Protein 1XNF (pdb70)

CATH classification: 1.25.40.10

Organism: Escherichia coli (strain K12) (NCBI:txid83333)

Nearest PDB structures (foldseek):
  7bev-assembly1_A  TM=8.868E-01  e=5.671E-03  Homo sapiens
  3fp3-assembly1_A  TM=5.348E-01  e=1.388E-04  Saccharomyces cerevisiae
  4gyw-assembly1_C  TM=6.100E-01  e=3.684E-03  Homo sapiens
  6vbv-assembly1_4  TM=5.794E-01  e=7.036E-03  Bos taurus
  2gw1-assembly1_B  TM=4.065E-01  e=2.844E-03  Saccharomyces cerevisiae

Secondary structure (DSSP, 8-state):
-GGGSPPPP---HHHHHHHH--TTTTSS---HHHHHHHHHHHHHHHHHTT-HHHHHHHHHHHHHH----HHHHHHHHHHHHTT-HHHHHHHHHHHHHH-TT-THHHHHHHHHHHHTT-HHHHHHHHHHHHHH-TT-HHHHHHHHHHHHHH-HHHHHHHHHHHHHHS---STHHHHHHHHTTSS-TTT--HHHHH--SHHHHHHHHHHHHHHHHHHHHHTT-HHHHHHHHHHHHTT--TT-HHHHHHHHHHHHHHH-/-GGGGS--PPPP---HHHHHHHH--HHHHSS---HHHHHHHHHHHHHHHHHTT-HHHHHHHHHHHHHH----HHHHHHHHHHHHTT-HHHHHHHHHHHHHH-TT-THHHHHHHHHHHHTT-HHHHHHHHHHHHHH-TT-HHHHHHHHHHHTTT-HHHHHHHHHHHHHHS---STTHHHHHHHHTSS-TTT--HHHHH--SHHHHHHHHHHHHHHHHHHHHHTT-HHHHHHHHHHHHTT--TTSHHHHHHHHHHHHHHH-

Structure (mmCIF, N/CA/C/O backbone):
data_1XNF
#
_entry.id   1XNF
#
_cell.length_a   64.351
_cell.length_b   81.654
_cell.length_c   136.660
_cell.angle_alpha   90.00
_cell.angle_beta   90.00
_cell.angle_gamma   90.00
#
_symmetry.space_group_name_H-M   'P 21 21 21'
#
loop_
_entity.id
_entity.type
_entity.pdbx_description
1 polymer 'Lipoprotein nlpI'
2 non-polymer 2-AMINO-2-HYDROXYMETHYL-PROPANE-1,3-DIOL
3 water water
#
loop_
_atom_site.group_PDB
_atom_site.id
_atom_site.type_symbol
_atom_site.label_atom_id
_atom_site.label_alt_id
_atom_site.label_comp_id
_atom_site.label_asym_id
_atom_site.label_entity_id
_atom_site.label_seq_id
_atom_site.pdbx_PDB_ins_code
_atom_site.Cartn_x
_atom_site.Cartn_y
_atom_site.Cartn_z
_atom_site.occupancy
_atom_site.B_iso_or_equiv
_atom_site.auth_seq_id
_atom_site.auth_comp_id
_atom_site.auth_asym_id
_atom_site.auth_atom_id
_atom_site.pdbx_PDB_model_num
ATOM 1 N N . LYS A 1 7 ? -2.606 59.423 -7.632 1.00 39.69 26 LYS A N 1
ATOM 2 C CA . LYS A 1 7 ? -3.766 58.837 -6.903 1.00 40.06 26 LYS A CA 1
ATOM 3 C C . LYS A 1 7 ? -3.522 57.303 -6.693 1.00 40.55 26 LYS A C 1
ATOM 4 O O . LYS A 1 7 ? -3.847 56.705 -5.654 1.00 39.53 26 LYS A O 1
ATOM 6 N N . SER A 1 8 ? -2.909 56.675 -7.683 1.00 39.14 27 SER A N 1
ATOM 7 C CA . SER A 1 8 ? -2.742 55.225 -7.671 1.00 40.47 27 SER A CA 1
ATOM 8 C C . SER A 1 8 ? -1.662 54.781 -6.598 1.00 39.95 27 SER A C 1
ATOM 9 O O . SER A 1 8 ? -1.601 53.630 -6.214 1.00 40.96 27 SER A O 1
ATOM 12 N N . GLU A 1 9 ? -0.860 55.742 -6.129 1.00 37.08 28 GLU A N 1
ATOM 13 C CA . GLU A 1 9 ? 0.351 55.467 -5.331 1.00 36.59 28 GLU A CA 1
ATOM 14 C C . GLU A 1 9 ? 0.007 55.100 -3.857 1.00 33.81 28 GLU A C 1
ATOM 15 O O . GLU A 1 9 ? 0.853 54.560 -3.115 1.00 34.81 28 GLU A O 1
ATOM 17 N N . VAL A 1 10 ? -1.263 55.335 -3.464 1.00 29.11 29 VAL A N 1
ATOM 18 C CA . VAL A 1 10 ? -1.753 55.040 -2.109 1.00 24.96 29 VAL A CA 1
ATOM 19 C C . VAL A 1 10 ? -2.280 53.633 -1.995 1.00 20.87 29 VAL A C 1
ATOM 20 O O . VAL A 1 10 ? -2.862 53.199 -0.984 1.00 21.07 29 VAL A O 1
ATOM 24 N N . LEU A 1 11 ? -2.105 52.905 -3.076 1.00 16.92 30 LEU A N 1
ATOM 25 C CA . LEU A 1 11 ? -2.494 51.518 -3.148 1.00 16.80 30 LEU A CA 1
ATOM 26 C C . LEU A 1 11 ? -1.315 50.740 -3.618 1.00 14.68 30 LEU A C 1
ATOM 27 O O . LEU A 1 11 ? -0.563 51.200 -4.504 1.00 16.19 30 LEU A O 1
ATOM 32 N N . ALA A 1 12 ? -1.198 49.528 -3.125 1.00 15.47 31 ALA A N 1
ATOM 33 C CA . ALA A 1 12 ? -0.253 48.518 -3.627 1.00 16.13 31 ALA A CA 1
ATOM 34 C C . ALA A 1 12 ? -0.964 47.547 -4.554 1.00 16.39 31 ALA A C 1
ATOM 35 O O . ALA A 1 12 ? -2.161 47.399 -4.531 1.00 17.28 31 ALA A O 1
ATOM 37 N N . VAL A 1 13 ? -0.191 46.794 -5.313 1.00 16.36 32 VAL A N 1
ATOM 38 C CA . VAL A 1 13 ? -0.747 45.616 -5.946 1.00 17.37 32 VAL A CA 1
ATOM 39 C C . VAL A 1 13 ? -0.837 44.599 -4.829 1.00 15.87 32 VAL A C 1
ATOM 40 O O . VAL A 1 13 ? 0.175 44.314 -4.218 1.00 15.94 32 VAL A O 1
ATOM 44 N N . PRO A 1 14 ? -2.030 44.071 -4.569 1.00 14.89 33 PRO A N 1
ATOM 45 C CA . PRO A 1 14 ? -2.233 43.083 -3.531 1.00 15.34 33 PRO A CA 1
ATOM 46 C C . PRO A 1 14 ? -1.213 41.950 -3.724 1.00 16.84 33 PRO A C 1
ATOM 47 O O . PRO A 1 14 ? -0.989 41.447 -4.824 1.00 16.16 33 PRO A O 1
ATOM 51 N N . LEU A 1 15 ? -0.562 41.576 -2.643 1.00 16.75 34 LEU A N 1
ATOM 52 C CA . LEU A 1 15 ? 0.438 40.514 -2.667 1.00 16.68 34 LEU A CA 1
ATOM 53 C C . LEU A 1 15 ? -0.116 39.173 -3.074 1.00 17.36 34 LEU A C 1
ATOM 54 O O . LEU A 1 15 ? -1.250 38.817 -2.741 1.00 15.78 34 LEU A O 1
ATOM 59 N N . GLN A 1 16 ? 0.726 38.447 -3.824 1.00 18.86 35 GLN A N 1
ATOM 60 C CA . GLN A 1 16 ? 0.400 37.173 -4.458 1.00 17.59 35 GLN A CA 1
ATOM 61 C C . GLN A 1 16 ? 1.454 36.164 -3.968 1.00 18.56 35 GLN A C 1
ATOM 62 O O . GLN A 1 16 ? 2.576 36.545 -3.710 1.00 15.70 35 GLN A O 1
ATOM 68 N N . PRO A 1 17 ? 1.124 34.880 -3.930 1.00 19.09 36 PRO A N 1
ATOM 69 C CA . PRO A 1 17 ? 2.097 33.827 -3.625 1.00 19.29 36 PRO A CA 1
ATOM 70 C C . PRO A 1 17 ? 3.252 33.880 -4.634 1.00 19.87 36 PRO A C 1
ATOM 71 O O . PRO A 1 17 ? 3.071 34.160 -5.836 1.00 20.60 36 PRO A O 1
ATOM 75 N N . THR A 1 18 ? 4.451 33.718 -4.156 1.00 20.58 37 THR A N 1
ATOM 76 C CA . THR A 1 18 ? 5.577 33.673 -5.085 1.00 21.78 37 THR A CA 1
ATOM 77 C C . THR A 1 18 ? 5.772 32.256 -5.558 1.00 21.88 37 THR A C 1
ATOM 78 O O . THR A 1 18 ? 5.348 31.292 -4.891 1.00 19.54 37 THR A O 1
ATOM 82 N N . LEU A 1 19 ? 6.522 32.119 -6.641 1.00 22.22 38 LEU A N 1
ATOM 83 C CA . LEU A 1 19 ? 6.768 30.818 -7.222 1.00 23.59 38 LEU A CA 1
ATOM 84 C C . LEU A 1 19 ? 7.514 29.976 -6.194 1.00 23.19 38 LEU A C 1
ATOM 85 O O . LEU A 1 19 ? 7.162 28.821 -6.013 1.00 22.37 38 LEU A O 1
ATOM 90 N N . GLN A 1 20 ? 8.472 30.570 -5.479 1.00 23.25 39 GLN A N 1
ATOM 91 C CA . GLN A 1 20 ? 9.257 29.814 -4.505 1.00 24.07 39 GLN A CA 1
ATOM 92 C C . GLN A 1 20 ? 8.384 29.245 -3.393 1.00 23.76 39 GLN A C 1
ATOM 93 O O . GLN A 1 20 ? 8.575 28.075 -2.948 1.00 23.42 39 GLN A O 1
ATOM 95 N N . GLN A 1 21 ? 7.416 30.027 -2.950 1.00 21.76 40 GLN A N 1
ATOM 96 C CA . GLN A 1 21 ? 6.482 29.568 -1.918 1.00 21.57 40 GLN A CA 1
ATOM 97 C C . GLN A 1 21 ? 5.636 28.348 -2.381 1.00 21.40 40 GLN A C 1
ATOM 98 O O . GLN A 1 21 ? 5.496 27.350 -1.648 1.00 20.46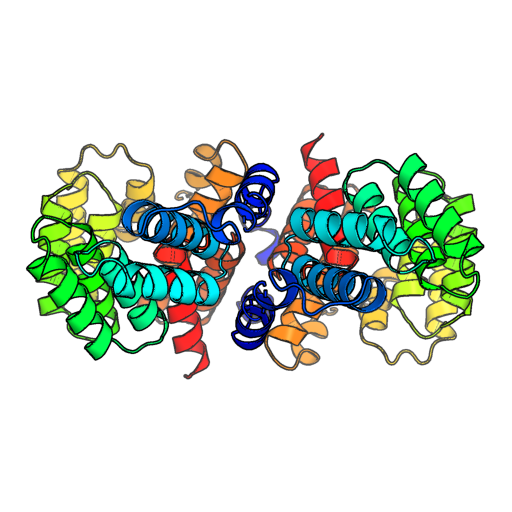 40 GLN A O 1
ATOM 104 N N . GLU A 1 22 ? 5.151 28.421 -3.625 1.00 19.98 41 GLU A N 1
ATOM 105 C CA . GLU A 1 22 ? 4.429 27.311 -4.217 1.00 20.52 41 GLU A CA 1
ATOM 106 C C . GLU A 1 22 ? 5.352 26.089 -4.462 1.00 20.55 41 GLU A C 1
ATOM 107 O O . GLU A 1 22 ? 4.936 24.952 -4.227 1.00 17.87 41 GLU A O 1
ATOM 113 N N . VAL A 1 23 ? 6.597 26.317 -4.896 1.00 19.95 42 VAL A N 1
ATOM 114 C CA . VAL A 1 23 ? 7.512 25.196 -5.111 1.00 21.31 42 VAL A CA 1
ATOM 115 C C . VAL A 1 23 ? 7.752 24.509 -3.745 1.00 20.42 42 VAL A C 1
ATOM 116 O O . VAL A 1 23 ? 7.735 23.286 -3.636 1.00 21.31 42 VAL A O 1
ATOM 120 N N . ILE A 1 24 ? 7.961 25.294 -2.696 1.00 20.78 43 ILE A N 1
ATOM 121 C CA . ILE A 1 24 ? 8.228 24.720 -1.360 1.00 21.08 43 ILE A CA 1
ATOM 122 C C . ILE A 1 24 ? 7.007 23.893 -0.924 1.00 20.75 43 ILE A C 1
ATOM 123 O O . ILE A 1 24 ? 7.126 22.779 -0.469 1.00 20.37 43 ILE A O 1
ATOM 128 N N . LEU A 1 25 ? 5.817 24.431 -1.063 1.00 20.35 44 LEU A N 1
ATOM 129 C CA . LEU A 1 25 ? 4.628 23.656 -0.687 1.00 20.67 44 LEU A CA 1
ATOM 130 C C . LEU A 1 25 ? 4.555 22.326 -1.435 1.00 21.41 44 LEU A C 1
ATOM 131 O O . LEU A 1 25 ? 4.219 21.303 -0.867 1.00 21.53 44 LEU A O 1
ATOM 136 N N . ALA A 1 26 ? 4.823 22.361 -2.731 1.00 21.16 45 ALA A N 1
ATOM 137 C CA . ALA A 1 26 ? 4.719 21.131 -3.515 1.00 22.25 45 ALA A CA 1
ATOM 138 C C . ALA A 1 26 ? 5.727 20.114 -3.000 1.00 21.72 45 ALA A C 1
ATOM 139 O O . ALA A 1 26 ? 5.416 18.936 -2.879 1.00 22.25 45 ALA A O 1
ATOM 141 N N . ARG A 1 27 ? 6.934 20.567 -2.709 1.00 21.94 46 ARG A N 1
ATOM 142 C CA . ARG A 1 27 ? 7.917 19.653 -2.205 1.00 23.32 46 ARG A CA 1
ATOM 143 C C . ARG A 1 27 ? 7.486 19.120 -0.805 1.00 23.76 46 ARG A C 1
ATOM 144 O O . ARG A 1 27 ? 7.582 17.907 -0.518 1.00 23.34 46 ARG A O 1
ATOM 160 N N . GLU A 1 29 ? 4.600 18.582 0.375 1.00 22.24 48 GLU A N 1
ATOM 161 C CA . GLU A 1 29 ? 3.561 17.588 0.266 1.00 22.66 48 GLU A CA 1
ATOM 162 C C . GLU A 1 29 ? 4.185 16.176 0.079 1.00 22.50 48 GLU A C 1
ATOM 163 O O . GLU A 1 29 ? 3.743 15.185 0.695 1.00 22.61 48 GLU A O 1
ATOM 169 N N . GLN A 1 30 ? 5.183 16.105 -0.786 1.00 22.26 49 GLN A N 1
ATOM 170 C CA . GLN A 1 30 ? 5.776 14.830 -1.177 1.00 22.03 49 GLN A CA 1
ATOM 171 C C . GLN A 1 30 ? 6.625 14.249 -0.031 1.00 22.50 49 GLN A C 1
ATOM 172 O O . GLN A 1 30 ? 6.644 13.031 0.175 1.00 21.51 49 GLN A O 1
ATOM 174 N N . ILE A 1 31 ? 7.281 15.118 0.745 1.00 22.58 50 ILE A N 1
ATOM 175 C CA . ILE A 1 31 ? 8.091 14.691 1.867 1.00 22.49 50 ILE A CA 1
ATOM 176 C C . ILE A 1 31 ? 7.133 14.152 2.940 1.00 22.32 50 ILE A C 1
ATOM 177 O O . ILE A 1 31 ? 7.387 13.109 3.560 1.00 21.62 50 ILE A O 1
ATOM 182 N N . LEU A 1 32 ? 6.040 14.869 3.186 1.00 20.82 51 LEU A N 1
ATOM 183 C CA . LEU A 1 32 ? 5.138 14.446 4.229 1.00 20.73 51 LEU A CA 1
ATOM 184 C C . LEU A 1 32 ? 4.486 13.129 3.815 1.00 21.76 51 LEU A C 1
ATOM 185 O O . LEU A 1 32 ? 4.180 12.305 4.679 1.00 21.44 51 LEU A O 1
ATOM 190 N N . ALA A 1 33 ? 4.332 12.894 2.513 1.00 21.98 52 ALA A N 1
ATOM 191 C CA . ALA A 1 33 ? 3.716 11.635 2.035 1.00 23.82 52 ALA A CA 1
ATOM 192 C C . ALA A 1 33 ? 4.620 10.408 2.231 1.00 25.28 52 ALA A C 1
ATOM 193 O O . ALA A 1 33 ? 4.171 9.281 2.055 1.00 26.44 52 ALA A O 1
ATOM 195 N N . SER A 1 34 ? 5.890 10.648 2.561 1.00 24.73 53 SER A N 1
ATOM 196 C CA . SER A 1 34 ? 6.879 9.612 2.645 1.00 25.49 53 SER A CA 1
ATOM 197 C C . SER A 1 34 ? 6.982 9.042 4.073 1.00 24.37 53 SER A C 1
ATOM 198 O O . SER A 1 34 ? 6.572 9.644 5.049 1.00 23.97 53 SER A O 1
ATOM 201 N N . ARG A 1 35 ? 7.641 7.914 4.185 1.00 24.92 54 ARG A N 1
ATOM 202 C CA . ARG A 1 35 ? 7.907 7.293 5.472 1.00 25.51 54 ARG A CA 1
ATOM 203 C C . ARG A 1 35 ? 9.334 7.639 5.893 1.00 27.32 54 ARG A C 1
ATOM 204 O O . ARG A 1 35 ? 9.899 7.016 6.773 1.00 25.68 54 ARG A O 1
ATOM 212 N N . ALA A 1 36 ? 9.916 8.635 5.217 1.00 29.61 55 ALA A N 1
ATOM 213 C CA . ALA A 1 36 ? 11.303 9.014 5.462 1.00 30.17 55 ALA A CA 1
ATOM 214 C C . ALA A 1 36 ? 11.471 9.822 6.768 1.00 29.63 55 ALA A C 1
ATOM 215 O O . ALA A 1 36 ? 12.612 10.054 7.182 1.00 31.43 55 ALA A O 1
ATOM 217 N N . LEU A 1 37 ? 10.376 10.224 7.425 1.00 27.84 56 LEU A N 1
ATOM 218 C CA . LEU A 1 37 ? 10.465 11.160 8.558 1.00 26.04 56 LEU A CA 1
ATOM 219 C C . LEU A 1 37 ? 10.305 10.520 9.945 1.00 24.64 56 LEU A C 1
ATOM 220 O O . LEU A 1 37 ? 9.304 9.867 10.215 1.00 22.40 56 LEU A O 1
ATOM 225 N N . THR A 1 38 ? 11.242 10.804 10.840 1.00 23.99 57 THR A N 1
ATOM 226 C CA . THR A 1 38 ? 11.033 10.480 12.266 1.00 24.15 57 THR A CA 1
ATOM 227 C C . THR A 1 38 ? 9.867 11.323 12.780 1.00 25.20 57 THR A C 1
ATOM 228 O O . THR A 1 38 ? 9.420 12.264 12.113 1.00 23.05 57 THR A O 1
ATOM 232 N N . ASP A 1 39 ? 9.363 10.996 13.962 1.00 26.06 58 ASP A N 1
ATOM 233 C CA . ASP A 1 39 ? 8.321 11.846 14.531 1.00 28.23 58 ASP A CA 1
ATOM 234 C C . ASP A 1 39 ? 8.837 13.293 14.716 1.00 28.42 58 ASP A C 1
ATOM 235 O O . ASP A 1 39 ? 8.136 14.255 14.321 1.00 26.96 58 ASP A O 1
ATOM 240 N N . ASP A 1 40 ? 10.046 13.483 15.253 1.00 27.42 59 ASP A N 1
ATOM 241 C CA . ASP A 1 40 ? 10.487 14.875 15.437 1.00 29.08 59 ASP A CA 1
ATOM 242 C C . ASP A 1 40 ? 10.657 15.656 14.127 1.00 27.77 59 ASP A C 1
ATOM 243 O O . ASP A 1 40 ? 10.412 16.848 14.103 1.00 27.01 59 ASP A O 1
ATOM 248 N N . GLU A 1 41 ? 11.103 14.999 13.069 1.00 26.68 60 GLU A N 1
ATOM 249 C CA . GLU A 1 41 ? 11.225 15.669 11.778 1.00 25.58 60 GLU A CA 1
ATOM 250 C C . GLU A 1 41 ? 9.847 15.981 11.222 1.00 24.05 60 GLU A C 1
ATOM 251 O O . GLU A 1 41 ? 9.645 17.030 10.576 1.00 24.02 60 GLU A O 1
ATOM 257 N N . ARG A 1 42 ? 8.911 15.073 11.418 1.00 22.14 61 ARG A N 1
ATOM 258 C CA . ARG A 1 42 ? 7.558 15.252 10.868 1.00 22.10 61 ARG A CA 1
ATOM 259 C C . ARG A 1 42 ? 6.840 16.450 11.523 1.00 22.11 61 ARG A C 1
ATOM 260 O O . ARG A 1 42 ? 6.242 17.308 10.812 1.00 21.16 61 ARG A O 1
ATOM 268 N N . ALA A 1 43 ? 6.914 16.483 12.863 1.00 20.72 62 ALA A N 1
ATOM 269 C CA . ALA A 1 43 ? 6.463 17.606 13.698 1.00 21.65 62 ALA A CA 1
ATOM 270 C C . ALA A 1 43 ? 7.036 18.923 13.239 1.00 21.92 62 ALA A C 1
ATOM 271 O O . ALA A 1 43 ? 6.286 19.881 13.055 1.00 22.02 62 ALA A O 1
ATOM 273 N N . GLN A 1 44 ? 8.332 18.960 12.984 1.00 21.35 63 GLN A N 1
ATOM 274 C CA . GLN A 1 44 ? 8.947 20.199 12.568 1.00 21.98 63 GLN A CA 1
ATOM 275 C C . GLN A 1 44 ? 8.491 20.589 11.180 1.00 21.59 63 GLN A C 1
ATOM 276 O O . GLN A 1 44 ? 8.243 21.742 10.918 1.00 20.06 63 GLN A O 1
ATOM 282 N N . LEU A 1 45 ? 8.390 19.617 10.288 1.00 21.50 64 LEU A N 1
ATOM 283 C CA . LEU A 1 45 ? 8.034 19.945 8.916 1.00 21.58 64 LEU A CA 1
ATOM 284 C C . LEU A 1 45 ? 6.557 20.427 8.858 1.00 20.13 64 LEU A C 1
ATOM 285 O O . LEU A 1 45 ? 6.193 21.348 8.142 1.00 18.40 64 LEU A O 1
ATOM 290 N N . LEU A 1 46 ? 5.736 19.754 9.611 1.00 19.72 65 LEU A N 1
ATOM 291 C CA . LEU A 1 46 ? 4.347 20.125 9.763 1.00 21.29 65 LEU A CA 1
ATOM 292 C C . LEU A 1 46 ? 4.252 21.622 10.265 1.00 20.87 65 LEU A C 1
ATOM 293 O O . LEU A 1 46 ? 3.500 22.399 9.749 1.00 20.45 65 LEU A O 1
ATOM 298 N N . TYR A 1 47 ? 5.035 21.978 11.272 1.00 22.21 66 TYR A N 1
ATOM 299 C CA . TYR A 1 47 ? 5.084 23.350 11.800 1.00 20.87 66 TYR A CA 1
ATOM 300 C C . TYR A 1 47 ? 5.456 24.314 10.694 1.00 20.32 66 TYR A C 1
ATOM 301 O O . TYR A 1 47 ? 4.815 25.356 10.505 1.00 18.64 66 TYR A O 1
ATOM 310 N N . GLU A 1 48 ? 6.495 23.953 9.955 1.00 19.33 67 GLU A N 1
ATOM 311 C CA . GLU A 1 48 ? 6.987 24.825 8.908 1.00 19.07 67 GLU A CA 1
ATOM 312 C C . GLU A 1 48 ? 5.958 25.005 7.821 1.00 19.23 67 GLU A C 1
ATOM 313 O O . GLU A 1 48 ? 5.761 26.137 7.294 1.00 18.01 67 GLU A O 1
ATOM 319 N N . ARG A 1 49 ? 5.231 23.934 7.493 1.00 18.05 68 ARG A N 1
ATOM 320 C CA . ARG A 1 49 ? 4.239 24.072 6.449 1.00 18.91 68 ARG A CA 1
ATOM 321 C C . ARG A 1 49 ? 3.114 24.938 6.954 1.00 18.52 68 ARG A C 1
ATOM 322 O O . ARG A 1 49 ? 2.544 25.764 6.229 1.00 18.73 68 ARG A O 1
ATOM 330 N N . GLY A 1 50 ? 2.781 24.742 8.199 1.00 18.08 69 GLY A N 1
ATOM 331 C CA . GLY A 1 50 ? 1.771 25.532 8.811 1.00 17.55 69 GLY A CA 1
ATOM 332 C C . GLY A 1 50 ? 2.075 27.038 8.805 1.00 16.71 69 GLY A C 1
ATOM 333 O O . GLY A 1 50 ? 1.186 27.873 8.548 1.00 16.91 69 GLY A O 1
ATOM 334 N N . VAL A 1 51 ? 3.281 27.370 9.144 1.00 16.34 70 VAL A N 1
ATOM 335 C CA . VAL A 1 51 ? 3.723 28.746 9.059 1.00 18.28 70 VAL A CA 1
ATOM 336 C C . VAL A 1 51 ? 3.571 29.259 7.642 1.00 17.72 70 VAL A C 1
ATOM 337 O O . VAL A 1 51 ? 3.168 30.398 7.444 1.00 16.99 70 VAL A O 1
ATOM 341 N N . LEU A 1 52 ? 3.959 28.448 6.646 1.00 18.71 71 LEU A N 1
ATOM 342 C CA . LEU A 1 52 ? 3.854 28.911 5.240 1.00 17.31 71 LEU A CA 1
ATOM 343 C C . LEU A 1 52 ? 2.396 29.077 4.833 1.00 17.00 71 LEU A C 1
ATOM 344 O O . LEU A 1 52 ? 2.005 30.095 4.229 1.00 16.42 71 LEU A O 1
ATOM 349 N N . TYR A 1 53 ? 1.577 28.065 5.121 1.00 15.87 72 TYR A N 1
ATOM 350 C CA . TYR A 1 53 ? 0.150 28.167 4.900 1.00 17.04 72 TYR A CA 1
ATOM 351 C C . TYR A 1 53 ? -0.453 29.435 5.514 1.00 17.53 72 TYR A C 1
ATOM 352 O O . TYR A 1 53 ? -1.191 30.205 4.841 1.00 19.11 72 TYR A O 1
ATOM 361 N N . ASP A 1 54 ? -0.207 29.613 6.823 1.00 17.75 73 ASP A N 1
ATOM 362 C CA . ASP A 1 54 ? -0.563 30.851 7.472 1.00 18.28 73 ASP A CA 1
ATOM 363 C C . ASP A 1 54 ? -0.146 32.122 6.672 1.00 18.21 73 ASP A C 1
ATOM 364 O O . ASP A 1 54 ? -0.892 33.081 6.544 1.00 15.96 73 ASP A O 1
ATOM 369 N N . SER A 1 55 ? 1.091 32.162 6.200 1.00 18.06 74 SER A N 1
ATOM 370 C CA . SER A 1 55 ? 1.594 33.327 5.519 1.00 17.72 74 SER A CA 1
ATOM 371 C C . SER A 1 55 ? 0.904 33.540 4.212 1.00 17.97 74 SER A C 1
ATOM 372 O O . SER A 1 55 ? 0.961 34.631 3.637 1.00 16.39 74 SER A O 1
ATOM 375 N N . LEU A 1 56 ? 0.241 32.514 3.725 1.00 18.25 75 LEU A N 1
ATOM 376 C CA . LEU A 1 56 ? -0.540 32.596 2.486 1.00 18.37 75 LEU A CA 1
ATOM 377 C C . LEU A 1 56 ? -2.050 32.796 2.654 1.00 17.51 75 LEU A C 1
ATOM 378 O O . LEU A 1 56 ? -2.811 32.818 1.690 1.00 18.52 75 LEU A O 1
ATOM 383 N N . GLY A 1 57 ? -2.469 32.925 3.882 1.00 16.26 76 GLY A N 1
ATOM 384 C CA . GLY A 1 57 ? -3.835 33.156 4.217 1.00 16.92 76 GLY A CA 1
ATOM 385 C C . GLY A 1 57 ? -4.623 31.872 4.374 1.00 16.73 76 GLY A C 1
ATOM 386 O O . GLY A 1 57 ? -5.828 31.971 4.467 1.00 18.17 76 GLY A O 1
ATOM 387 N N . LEU A 1 58 ? -3.979 30.702 4.398 1.00 17.25 77 LEU A N 1
ATOM 388 C CA . LEU A 1 58 ? -4.661 29.402 4.468 1.00 17.34 77 LEU A CA 1
ATOM 389 C C . LEU A 1 58 ? -4.598 28.851 5.854 1.00 16.82 77 LEU A C 1
ATOM 390 O O . LEU A 1 58 ? -3.816 27.909 6.220 1.00 18.32 77 LEU A O 1
ATOM 395 N N . ARG A 1 59 ? -5.350 29.505 6.684 1.00 16.76 78 ARG A N 1
ATOM 396 C CA . ARG A 1 59 ? -5.209 29.357 8.144 1.00 17.63 78 ARG A CA 1
ATOM 397 C C . ARG A 1 59 ? -5.830 28.083 8.693 1.00 18.46 78 ARG A C 1
ATOM 398 O O . ARG A 1 59 ? -5.392 27.611 9.716 1.00 18.65 78 ARG A O 1
ATOM 406 N N . ALA A 1 60 ? -6.800 27.531 8.003 1.00 18.12 79 ALA A N 1
ATOM 407 C CA . ALA A 1 60 ? -7.341 26.234 8.381 1.00 19.27 79 ALA A CA 1
ATOM 408 C C . ALA A 1 60 ? -6.393 25.067 8.045 1.00 19.24 79 ALA A C 1
ATOM 409 O O . ALA A 1 60 ? -6.220 24.137 8.855 1.00 17.25 79 ALA A O 1
ATOM 411 N N . LEU A 1 61 ? -5.713 25.142 6.908 1.00 17.77 80 LEU A N 1
ATOM 412 C CA . LEU A 1 61 ? -4.721 24.150 6.567 1.00 19.39 80 LEU A CA 1
ATOM 413 C C . LEU A 1 61 ? -3.557 24.293 7.537 1.00 19.33 80 LEU A C 1
ATOM 414 O O . LEU A 1 61 ? -2.937 23.294 7.957 1.00 18.93 80 LEU A O 1
ATOM 419 N N . ALA A 1 62 ? -3.283 25.534 7.939 1.00 19.18 81 ALA A N 1
ATOM 420 C CA . ALA A 1 62 ? -2.184 25.780 8.865 1.00 19.79 81 ALA A CA 1
ATOM 421 C C . ALA A 1 62 ? -2.505 25.105 10.220 1.00 19.82 81 ALA A C 1
ATOM 422 O O . ALA A 1 62 ? -1.687 24.420 10.804 1.00 18.19 81 ALA A O 1
ATOM 424 N N . ARG A 1 63 ? -3.704 25.359 10.714 1.00 20.62 82 ARG A N 1
ATOM 425 C CA . ARG A 1 63 ? -4.087 24.902 12.024 1.00 22.04 82 ARG A CA 1
ATOM 426 C C . ARG A 1 63 ? -4.077 23.359 12.005 1.00 22.83 82 ARG A C 1
ATOM 427 O O . ARG A 1 63 ? -3.733 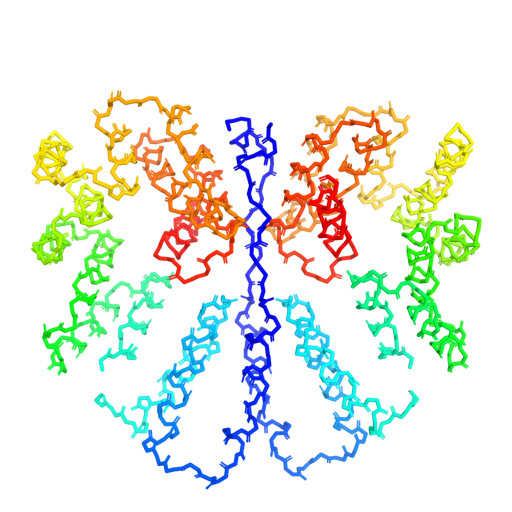22.717 13.014 1.00 22.01 82 ARG A O 1
ATOM 435 N N . ASN A 1 64 ? -4.438 22.782 10.861 1.00 22.42 83 ASN A N 1
ATOM 436 C CA . ASN A 1 64 ? -4.400 21.310 10.700 1.00 23.80 83 ASN A CA 1
ATOM 437 C C . ASN A 1 64 ? -2.972 20.799 10.950 1.00 23.07 83 ASN A C 1
ATOM 438 O O . ASN A 1 64 ? -2.750 19.869 11.731 1.00 21.12 83 ASN A O 1
ATOM 443 N N . ASP A 1 65 ? -2.006 21.397 10.247 1.00 21.70 84 ASP A N 1
ATOM 444 C CA . ASP A 1 65 ? -0.610 21.021 10.361 1.00 22.00 84 ASP A CA 1
ATOM 445 C C . ASP A 1 65 ? -0.137 21.221 11.806 1.00 21.22 84 ASP A C 1
ATOM 446 O O . ASP A 1 65 ? 0.491 20.326 12.398 1.00 20.22 84 ASP A O 1
ATOM 451 N N . PHE A 1 66 ? -0.464 22.385 12.389 1.00 21.16 85 PHE A N 1
ATOM 452 C CA . PHE A 1 66 ? -0.045 22.707 13.765 1.00 19.77 85 PHE A CA 1
ATOM 453 C C . PHE A 1 66 ? -0.569 21.675 14.793 1.00 20.88 85 PHE A C 1
ATOM 454 O O . PHE A 1 66 ? 0.178 21.236 15.655 1.00 20.73 85 PHE A O 1
ATOM 462 N N . SER A 1 67 ? -1.827 21.285 14.659 1.00 21.82 86 SER A N 1
ATOM 463 C CA . SER A 1 67 ? -2.474 20.393 15.588 1.00 24.11 86 SER A CA 1
ATOM 464 C C . SER A 1 67 ? -1.880 18.968 15.514 1.00 24.14 86 SER A C 1
ATOM 465 O O . SER A 1 67 ? -1.664 18.324 16.542 1.00 22.54 86 SER A O 1
ATOM 468 N N . GLN A 1 68 ? -1.645 18.517 14.281 1.00 24.67 87 GLN A N 1
ATOM 469 C CA . GLN A 1 68 ? -0.945 17.286 14.010 1.00 25.69 87 GLN A CA 1
ATOM 470 C C . GLN A 1 68 ? 0.491 17.307 14.558 1.00 24.87 87 GLN A C 1
ATOM 471 O O . GLN A 1 68 ? 0.938 16.321 15.134 1.00 25.17 87 GLN A O 1
ATOM 477 N N . ALA A 1 69 ? 1.196 18.433 14.426 1.00 23.10 88 ALA A N 1
ATOM 478 C CA . ALA A 1 69 ? 2.551 18.527 14.930 1.00 23.09 88 ALA A CA 1
ATOM 479 C C . ALA A 1 69 ? 2.547 18.362 16.453 1.00 24.00 88 ALA A C 1
ATOM 480 O O . ALA A 1 69 ? 3.337 17.581 16.998 1.00 22.95 88 ALA A O 1
ATOM 482 N N . LEU A 1 70 ? 1.642 19.093 17.111 1.00 24.61 89 LEU A N 1
ATOM 483 C CA . LEU A 1 70 ? 1.465 19.040 18.547 1.00 25.64 89 LEU A CA 1
ATOM 484 C C . LEU A 1 70 ? 1.111 17.631 19.082 1.00 26.62 89 LEU A C 1
ATOM 485 O O . LEU A 1 70 ? 1.477 17.268 20.230 1.00 27.25 89 LEU A O 1
ATOM 490 N N . ALA A 1 71 ? 0.417 16.858 18.268 1.00 27.66 90 ALA A N 1
ATOM 491 C CA . ALA A 1 71 ? -0.029 15.546 18.676 1.00 29.76 90 ALA A CA 1
ATOM 492 C C . ALA A 1 71 ? 1.197 14.665 18.755 1.00 30.91 90 ALA A C 1
ATOM 493 O O . ALA A 1 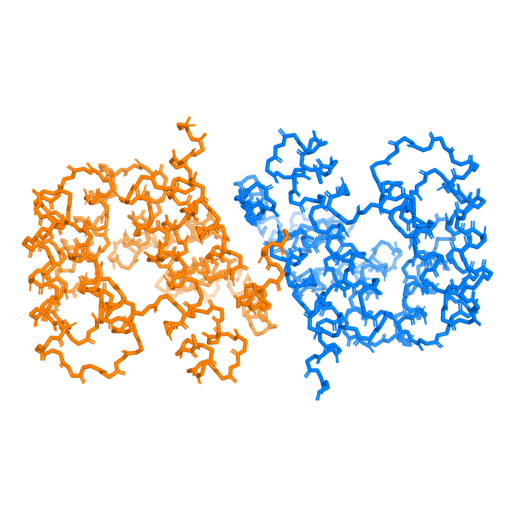71 ? 1.310 13.860 19.652 1.00 33.26 90 ALA A O 1
ATOM 495 N N . ILE A 1 72 ? 2.132 14.870 17.829 1.00 31.39 91 ILE A N 1
ATOM 496 C CA . ILE A 1 72 ? 3.372 14.163 17.801 1.00 30.83 91 ILE A CA 1
ATOM 497 C C . ILE A 1 72 ? 4.375 14.676 18.819 1.00 30.93 91 ILE A C 1
ATOM 498 O O . ILE A 1 72 ? 5.075 13.888 19.390 1.00 29.86 91 ILE A O 1
ATOM 503 N N . ARG A 1 73 ? 4.451 15.989 19.022 1.00 30.16 92 ARG A N 1
ATOM 504 C CA . ARG A 1 73 ? 5.454 16.606 19.840 1.00 30.76 92 ARG A CA 1
ATOM 505 C C . ARG A 1 73 ? 4.711 17.693 20.664 1.00 30.30 92 ARG A C 1
ATOM 506 O O . ARG A 1 73 ? 4.482 18.794 20.170 1.00 29.37 92 ARG A O 1
ATOM 514 N N . PRO A 1 74 ? 4.255 17.352 21.875 1.00 30.26 93 PRO A N 1
ATOM 515 C CA . PRO A 1 74 ? 3.484 18.295 22.724 1.00 30.03 93 PRO A CA 1
ATOM 516 C C . PRO A 1 74 ? 4.224 19.528 23.286 1.00 30.02 93 PRO A C 1
ATOM 517 O O . PRO A 1 74 ? 3.585 20.504 23.683 1.00 30.73 93 PRO A O 1
ATOM 521 N N . ASP A 1 75 ? 5.548 19.512 23.311 1.00 29.81 94 ASP A N 1
ATOM 522 C CA . ASP A 1 75 ? 6.292 20.652 23.838 1.00 29.74 94 ASP A CA 1
ATOM 523 C C . ASP A 1 75 ? 6.595 21.590 22.675 1.00 28.42 94 ASP A C 1
ATOM 524 O O . ASP A 1 75 ? 7.735 21.697 22.183 1.00 27.38 94 ASP A O 1
ATOM 537 N N . PRO A 1 77 ? 5.605 25.348 22.232 1.00 21.66 96 PRO A N 1
ATOM 538 C CA . PRO A 1 77 ? 5.030 26.660 22.540 1.00 21.30 96 PRO A CA 1
ATOM 539 C C . PRO A 1 77 ? 4.652 27.416 21.232 1.00 21.09 96 PRO A C 1
ATOM 540 O O . PRO A 1 77 ? 3.643 28.060 21.255 1.00 19.80 96 PRO A O 1
ATOM 544 N N . GLU A 1 78 ? 5.441 27.252 20.169 1.00 21.50 97 GLU A N 1
ATOM 545 C CA . GLU A 1 78 ? 5.306 27.912 18.849 1.00 23.62 97 GLU A CA 1
ATOM 546 C C . GLU A 1 78 ? 3.952 27.635 18.245 1.00 22.46 97 GLU A C 1
ATOM 547 O O . GLU A 1 78 ? 3.387 28.469 17.505 1.00 22.30 97 GLU A O 1
ATOM 553 N N . VAL A 1 79 ? 3.512 26.386 18.474 1.00 22.01 98 VAL A N 1
ATOM 554 C CA . VAL A 1 79 ? 2.272 25.921 17.989 1.00 22.01 98 VAL A CA 1
ATOM 555 C C . VAL A 1 79 ? 1.118 26.471 18.834 1.00 21.96 98 VAL A C 1
ATOM 556 O O . VAL A 1 79 ? 0.126 26.950 18.285 1.00 21.32 98 VAL A O 1
ATOM 560 N N . PHE A 1 80 ? 1.230 26.412 20.144 1.00 20.45 99 PHE A N 1
ATOM 561 C CA . PHE A 1 80 ? 0.184 26.975 20.954 1.00 21.11 99 PHE A CA 1
ATOM 562 C C . PHE A 1 80 ? -0.045 28.482 20.641 1.00 20.48 99 PHE A C 1
ATOM 563 O O . PHE A 1 80 ? -1.157 28.974 20.713 1.00 20.69 99 PHE A O 1
ATOM 571 N N . ASN A 1 81 ? 1.036 29.192 20.373 1.00 19.43 100 ASN A N 1
ATOM 572 C CA . ASN A 1 81 ? 0.976 30.612 20.031 1.00 19.43 100 ASN A CA 1
ATOM 573 C C . ASN A 1 81 ? 0.129 30.824 18.776 1.00 18.11 100 ASN A C 1
ATOM 574 O O . ASN A 1 81 ? -0.843 31.575 18.833 1.00 19.79 100 ASN A O 1
ATOM 579 N N . TYR A 1 82 ? 0.397 30.113 17.686 1.00 18.74 101 TYR A N 1
ATOM 580 C CA . TYR A 1 82 ? -0.505 30.196 16.524 1.00 18.19 101 TYR A CA 1
ATOM 581 C C . TYR A 1 82 ? -1.918 29.766 16.831 1.00 19.55 101 TYR A C 1
ATOM 582 O O . TYR A 1 82 ? -2.902 30.400 16.376 1.00 18.50 101 TYR A O 1
ATOM 591 N N . LEU A 1 83 ? -2.065 28.704 17.605 1.00 18.17 102 LEU A N 1
ATOM 592 C CA . LEU A 1 83 ? -3.410 28.212 17.922 1.00 17.39 102 LEU A CA 1
ATOM 593 C C . LEU A 1 83 ? -4.158 29.244 18.735 1.00 16.79 102 LEU A C 1
ATOM 594 O O . LEU A 1 83 ? -5.353 29.481 18.497 1.00 14.33 102 LEU A O 1
ATOM 599 N N . GLY A 1 84 ? -3.426 29.949 19.617 1.00 16.53 103 GLY A N 1
ATOM 600 C CA . GLY A 1 84 ? -3.991 31.084 20.324 1.00 15.66 103 GLY A CA 1
ATOM 601 C C . GLY A 1 84 ? -4.422 32.209 19.394 1.00 16.23 103 GLY A C 1
ATOM 602 O O . GLY A 1 84 ? -5.435 32.860 19.613 1.00 14.41 103 GLY A O 1
ATOM 603 N N . ILE A 1 85 ? -3.577 32.522 18.418 1.00 15.82 104 ILE A N 1
ATOM 604 C CA . ILE A 1 85 ? -3.895 33.567 17.455 1.00 15.70 104 ILE A CA 1
ATOM 605 C C . ILE A 1 85 ? -5.166 33.225 16.713 1.00 15.59 104 ILE A C 1
ATOM 606 O O . ILE A 1 85 ? -6.065 34.072 16.542 1.00 16.20 104 ILE A O 1
ATOM 611 N N . TYR A 1 86 ? -5.275 31.981 16.287 1.00 15.66 105 TYR A N 1
ATOM 612 C CA . TYR A 1 86 ? -6.449 31.577 15.564 1.00 16.94 105 TYR A CA 1
ATOM 613 C C . TYR A 1 86 ? -7.686 31.640 16.435 1.00 17.05 105 TYR A C 1
ATOM 614 O O . TYR A 1 86 ? -8.774 32.022 15.975 1.00 16.16 105 TYR A O 1
ATOM 623 N N . LEU A 1 87 ? -7.539 31.282 17.707 1.00 17.37 106 LEU A N 1
ATOM 624 C CA . LEU A 1 87 ? -8.665 31.364 18.598 1.00 17.98 106 LEU A CA 1
ATOM 625 C C . LEU A 1 87 ? -9.103 32.835 18.749 1.00 18.15 106 LEU A C 1
ATOM 626 O O . LEU A 1 87 ? -10.306 33.134 18.780 1.00 18.19 106 LEU A O 1
ATOM 631 N N . THR A 1 88 ? -8.149 33.752 18.822 1.00 16.34 107 THR A N 1
ATOM 632 C CA . THR A 1 88 ? -8.491 35.176 18.899 1.00 16.88 107 THR A CA 1
ATOM 633 C C . THR A 1 88 ? -9.225 35.624 17.620 1.00 17.15 107 THR A C 1
ATOM 634 O O . THR A 1 88 ? -10.261 36.301 17.704 1.00 15.51 107 THR A O 1
ATOM 638 N N . GLN A 1 89 ? -8.685 35.234 16.464 1.00 16.19 108 GLN A N 1
ATOM 639 C CA . GLN A 1 89 ? -9.318 35.567 15.180 1.00 17.07 108 GLN A CA 1
ATOM 640 C C . GLN A 1 89 ? -10.723 35.069 15.130 1.00 18.28 108 GLN A C 1
ATOM 641 O O . GLN A 1 89 ? -11.536 35.746 14.580 1.00 19.21 108 GLN A O 1
ATOM 647 N N . ALA A 1 90 ? -10.989 33.899 15.736 1.00 18.01 109 ALA A N 1
ATOM 648 C CA . ALA A 1 90 ? -12.290 33.231 15.710 1.00 19.26 109 ALA A CA 1
ATOM 649 C C . ALA A 1 90 ? -13.189 33.822 16.759 1.00 18.89 109 ALA A C 1
ATOM 650 O O . ALA A 1 90 ? -14.336 33.499 16.831 1.00 19.28 109 ALA A O 1
ATOM 652 N N . GLY A 1 91 ? -12.700 34.740 17.573 1.00 18.78 110 GLY A N 1
ATOM 653 C CA . GLY A 1 91 ? -13.580 35.331 18.582 1.00 18.92 110 GLY A CA 1
ATOM 654 C C . GLY A 1 91 ? -13.675 34.550 19.882 1.00 18.67 110 GLY A C 1
ATOM 655 O O . GLY A 1 91 ? -14.471 34.895 20.739 1.00 20.22 110 GLY A O 1
ATOM 656 N N . ASN A 1 92 ? -12.831 33.529 20.036 1.00 19.26 111 ASN A N 1
ATOM 657 C CA . ASN A 1 92 ? -12.836 32.589 21.208 1.00 20.30 111 ASN A CA 1
ATOM 658 C C . ASN A 1 92 ? -11.742 33.022 22.152 1.00 19.20 111 ASN A C 1
ATOM 659 O O . ASN A 1 92 ? -10.676 32.397 22.238 1.00 18.05 111 ASN A O 1
ATOM 664 N N . PHE A 1 93 ? -11.978 34.155 22.811 1.00 19.12 112 PHE A N 1
ATOM 665 C CA . PHE A 1 93 ? -10.924 34.838 23.541 1.00 19.53 112 PHE A CA 1
ATOM 666 C C . PHE A 1 93 ? -10.551 34.075 24.814 1.00 20.33 112 PHE A C 1
ATOM 667 O O . PHE A 1 93 ? -9.381 33.990 25.137 1.00 18.92 112 PHE A O 1
ATOM 675 N N . ASP A 1 94 ? -11.537 33.489 25.506 1.00 20.16 113 ASP A N 1
ATOM 676 C CA . ASP A 1 94 ? -11.201 32.683 26.679 1.00 22.02 113 ASP A CA 1
ATOM 677 C C . ASP A 1 94 ? -10.265 31.535 26.296 1.00 22.13 113 ASP A C 1
ATOM 678 O O . ASP A 1 94 ? -9.279 31.267 26.969 1.00 21.22 113 ASP A O 1
ATOM 683 N N . ALA A 1 95 ? -10.586 30.826 25.214 1.00 21.61 114 ALA A N 1
ATOM 684 C CA . ALA A 1 95 ? -9.769 29.682 24.819 1.00 20.84 114 ALA A CA 1
ATOM 685 C C . ALA A 1 95 ? -8.417 30.187 24.351 1.00 20.33 114 ALA A C 1
ATOM 686 O O . ALA A 1 95 ? -7.418 29.515 24.526 1.00 19.67 114 ALA A O 1
ATOM 688 N N . ALA A 1 96 ? -8.394 31.389 23.765 1.00 19.93 115 ALA A N 1
ATOM 689 C CA . ALA A 1 96 ? -7.167 31.981 23.344 1.00 20.16 115 ALA A CA 1
ATOM 690 C C . ALA A 1 96 ? -6.248 32.195 24.570 1.00 19.08 115 ALA A C 1
ATOM 691 O O . ALA A 1 96 ? -5.076 31.825 24.504 1.00 16.06 115 ALA A O 1
ATOM 693 N N . TYR A 1 97 ? -6.815 32.713 25.670 1.00 20.34 116 TYR A N 1
ATOM 694 C CA . TYR A 1 97 ? -6.034 32.984 26.894 1.00 21.15 116 TYR A CA 1
ATOM 695 C C . TYR A 1 97 ? -5.390 31.675 27.362 1.00 21.35 116 TYR A C 1
ATOM 696 O O . TYR A 1 97 ? -4.217 31.661 27.681 1.00 19.53 116 TYR A O 1
ATOM 705 N N . GLU A 1 98 ? -6.143 30.576 27.312 1.00 21.58 117 GLU A N 1
ATOM 706 C CA . GLU A 1 98 ? -5.654 29.283 27.796 1.00 22.60 117 GLU A CA 1
ATOM 707 C C . GLU A 1 98 ? -4.502 28.835 26.898 1.00 21.63 117 GLU A C 1
ATOM 708 O O . GLU A 1 98 ? -3.502 28.299 27.388 1.00 21.45 117 GLU A O 1
ATOM 714 N N . ALA A 1 99 ? -4.600 29.071 25.580 1.00 20.20 118 ALA A N 1
ATOM 715 C CA . ALA A 1 99 ? -3.524 28.646 24.677 1.00 19.10 118 ALA A CA 1
ATOM 716 C C . ALA A 1 99 ? -2.264 29.397 24.980 1.00 19.28 118 ALA A C 1
ATOM 717 O O . ALA A 1 99 ? -1.205 28.813 24.963 1.00 18.87 118 ALA A O 1
ATOM 719 N N . PHE A 1 100 ? -2.375 30.704 25.254 1.00 19.60 119 PHE A N 1
ATOM 720 C CA . PHE A 1 100 ? -1.206 31.524 25.511 1.00 19.71 119 PHE A CA 1
ATOM 721 C C . PHE A 1 100 ? -0.648 31.221 26.898 1.00 20.38 119 PHE A C 1
ATOM 722 O O . PHE A 1 100 ? 0.524 31.263 27.105 1.00 19.61 119 PHE A O 1
ATOM 730 N N . ASP A 1 101 ? -1.504 30.868 27.831 1.00 22.06 120 ASP A N 1
ATOM 731 C CA . ASP A 1 101 ? -1.062 30.284 29.077 1.00 24.09 120 ASP A CA 1
ATOM 732 C C . ASP A 1 101 ? -0.167 29.058 28.900 1.00 23.12 120 ASP A C 1
ATOM 733 O O . ASP A 1 101 ? 0.874 28.989 29.540 1.00 22.72 120 ASP A O 1
ATOM 738 N N . SER A 1 102 ? -0.596 28.108 28.064 1.00 21.87 121 SER A N 1
ATOM 739 C CA . SER A 1 102 ? 0.194 26.925 27.752 1.00 21.34 121 SER A CA 1
ATOM 740 C C . SER A 1 102 ? 1.523 27.303 27.101 1.00 21.86 121 SER A C 1
ATOM 741 O O . SER A 1 102 ? 2.597 26.757 27.467 1.00 22.11 121 SER A O 1
ATOM 744 N N . VAL A 1 103 ? 1.502 28.278 26.188 1.00 21.02 122 VAL A N 1
ATOM 745 C CA . VAL A 1 103 ? 2.754 28.795 25.629 1.00 20.90 122 VAL A CA 1
ATOM 746 C C . VAL A 1 103 ? 3.697 29.147 26.766 1.00 21.67 122 VAL A C 1
ATOM 747 O O . VAL A 1 103 ? 4.841 28.677 26.796 1.00 21.99 122 VAL A O 1
ATOM 751 N N . LEU A 1 104 ? 3.241 29.964 27.699 1.00 21.04 123 LEU A N 1
ATOM 752 C CA . LEU A 1 104 ? 4.169 30.540 28.651 1.00 22.47 123 LEU A CA 1
ATOM 753 C C . LEU A 1 104 ? 4.619 29.587 29.773 1.00 23.29 123 LEU A C 1
ATOM 754 O O . LEU A 1 104 ? 5.649 29.794 30.399 1.00 23.55 123 LEU A O 1
ATOM 759 N N . GLU A 1 105 ? 3.813 28.583 30.016 1.00 24.41 124 GLU A N 1
ATOM 760 C CA . GLU A 1 105 ? 4.133 27.528 30.920 1.00 25.52 124 GLU A CA 1
ATOM 761 C C . GLU A 1 105 ? 5.175 26.611 30.251 1.00 25.48 124 GLU A C 1
ATOM 762 O O . GLU A 1 105 ? 6.094 26.128 30.908 1.00 24.50 124 GLU A O 1
ATOM 768 N N . LEU A 1 106 ? 5.031 26.329 28.960 1.00 24.54 125 LEU A N 1
ATOM 769 C CA . LEU A 1 106 ? 6.047 25.580 28.267 1.00 24.82 125 LEU A CA 1
ATOM 770 C C . LEU A 1 106 ? 7.311 26.435 28.176 1.00 25.58 125 LEU A C 1
ATOM 771 O O . LEU A 1 106 ? 8.399 25.924 28.322 1.00 25.02 125 LEU A O 1
ATOM 776 N N . ASP A 1 107 ? 7.174 27.741 27.969 1.00 24.82 126 ASP A N 1
ATOM 777 C CA . ASP A 1 107 ? 8.346 28.560 27.725 1.00 25.40 126 ASP A CA 1
ATOM 778 C C . ASP A 1 107 ? 8.058 30.031 28.064 1.00 25.85 126 ASP A C 1
ATOM 779 O O . ASP A 1 107 ? 7.584 30.799 27.195 1.00 24.17 126 ASP A O 1
ATOM 784 N N . PRO A 1 108 ? 8.328 30.403 29.309 1.00 26.38 127 PRO A N 1
ATOM 785 C CA . PRO A 1 108 ? 8.099 31.774 29.791 1.00 27.53 127 PRO A CA 1
ATOM 786 C C . PRO A 1 108 ? 8.849 32.835 29.025 1.00 27.47 127 PRO A C 1
ATOM 787 O O . PRO A 1 108 ? 8.517 33.989 29.186 1.00 29.76 127 PRO A O 1
ATOM 791 N N . THR A 1 109 ? 9.850 32.477 28.236 1.00 27.49 128 THR A N 1
ATOM 792 C CA . THR A 1 109 ? 10.597 33.471 27.461 1.00 27.02 128 THR A CA 1
ATOM 793 C C . THR A 1 109 ? 9.927 33.675 26.112 1.00 26.93 128 THR A C 1
ATOM 794 O O . THR A 1 109 ? 10.410 34.514 25.338 1.00 26.59 128 THR A O 1
ATOM 798 N N . TYR A 1 110 ? 8.879 32.887 25.784 1.00 25.93 129 TYR A N 1
ATOM 799 C CA . TYR A 1 110 ? 8.171 33.061 24.484 1.00 25.63 129 TYR A CA 1
ATOM 800 C C . TYR A 1 110 ? 7.285 34.358 24.527 1.00 25.50 129 TYR A C 1
ATOM 801 O O . TYR A 1 110 ? 6.046 34.349 24.653 1.00 25.69 129 TYR A O 1
ATOM 810 N N . ASN A 1 111 ? 8.014 35.448 24.417 1.00 24.70 130 ASN A N 1
ATOM 811 C CA . ASN A 1 111 ? 7.620 36.813 24.567 1.00 26.74 130 ASN A CA 1
ATOM 812 C C . ASN A 1 111 ? 6.369 37.185 23.774 1.00 24.39 130 ASN A C 1
ATOM 813 O O . ASN A 1 111 ? 5.540 37.902 24.237 1.00 22.81 130 ASN A O 1
ATOM 818 N N . TYR A 1 112 ? 6.317 36.738 22.541 1.00 22.67 131 TYR A N 1
ATOM 819 C CA . TYR A 1 112 ? 5.224 37.117 21.669 1.00 24.17 131 TYR A CA 1
ATOM 820 C C . TYR A 1 112 ? 3.903 36.634 22.203 1.00 22.83 131 TYR A C 1
ATOM 821 O O . TYR A 1 112 ? 2.852 37.257 21.913 1.00 22.65 131 TYR A O 1
ATOM 830 N N . ALA A 1 113 ? 3.944 35.658 23.133 1.00 21.51 132 ALA A N 1
ATOM 831 C CA . ALA A 1 113 ? 2.715 35.212 23.763 1.00 20.42 132 ALA A CA 1
ATOM 832 C C . ALA A 1 113 ? 2.099 36.336 24.587 1.00 19.31 132 ALA A C 1
ATOM 833 O O . ALA A 1 113 ? 0.889 36.372 24.772 1.00 17.24 132 ALA A O 1
ATOM 835 N N . HIS A 1 114 ? 2.925 37.210 25.134 1.00 18.91 133 HIS A N 1
ATOM 836 C CA . HIS A 1 114 ? 2.416 38.311 25.938 1.00 18.59 133 HIS A CA 1
ATOM 837 C C . HIS A 1 114 ? 1.707 39.364 25.037 1.00 17.78 133 HIS A C 1
ATOM 838 O O . HIS A 1 114 ? 0.657 39.839 25.387 1.00 20.17 133 HIS A O 1
ATOM 845 N N . LEU A 1 115 ? 2.270 39.643 23.863 1.00 16.72 134 LEU A N 1
ATOM 846 C CA . LEU A 1 115 ? 1.661 40.512 22.857 1.00 16.58 134 LEU A CA 1
ATOM 847 C C . LEU A 1 115 ? 0.325 39.889 22.519 1.00 16.32 134 LEU A C 1
ATOM 848 O O . LEU A 1 115 ? -0.706 40.552 22.586 1.00 17.55 134 LEU A O 1
ATOM 853 N N . ASN A 1 116 ? 0.337 38.651 22.122 1.00 15.53 135 ASN A N 1
ATOM 854 C CA . ASN A 1 116 ? -0.861 38.005 21.597 1.00 16.31 135 ASN A CA 1
ATOM 855 C C . ASN A 1 116 ? -1.922 37.812 22.654 1.00 15.59 135 ASN A C 1
ATOM 856 O O . ASN A 1 116 ? -3.074 37.984 22.368 1.00 17.79 135 ASN A O 1
ATOM 861 N N . ARG A 1 117 ? -1.560 37.462 23.883 1.00 16.63 136 ARG A N 1
ATOM 862 C CA . ARG A 1 117 ? -2.519 37.343 24.944 1.00 15.89 136 ARG A CA 1
ATOM 863 C C . ARG A 1 117 ? -3.076 38.701 25.262 1.00 16.11 136 ARG A C 1
ATOM 864 O O . ARG A 1 117 ? -4.248 38.856 25.522 1.00 16.25 136 ARG A O 1
ATOM 872 N N . GLY A 1 118 ? -2.210 39.697 25.317 1.00 14.74 137 GLY A N 1
ATOM 873 C CA . GLY A 1 118 ? -2.626 41.097 25.398 1.00 14.29 137 GLY A CA 1
ATOM 874 C C . GLY A 1 118 ? -3.680 41.522 24.427 1.00 13.82 137 GLY A C 1
ATOM 875 O O . GLY A 1 118 ? -4.729 42.119 24.784 1.00 13.19 137 GLY A O 1
ATOM 876 N N . ILE A 1 119 ? -3.446 41.201 23.171 1.00 13.64 138 ILE A N 1
ATOM 877 C CA . ILE A 1 119 ? -4.396 41.490 22.122 1.00 14.13 138 ILE A CA 1
ATOM 878 C C . ILE A 1 119 ? -5.663 40.720 22.350 1.00 13.37 138 ILE A C 1
ATOM 879 O O . ILE A 1 119 ? -6.736 41.239 22.167 1.00 14.00 138 ILE A O 1
ATOM 884 N N . ALA A 1 120 ? -5.553 39.479 22.722 1.00 13.93 139 ALA A N 1
ATOM 885 C CA . ALA A 1 120 ? -6.738 38.676 22.997 1.00 15.38 139 ALA A CA 1
ATOM 886 C C . ALA A 1 120 ? -7.554 39.206 24.171 1.00 15.42 139 ALA A C 1
ATOM 887 O O . ALA A 1 120 ? -8.770 39.236 24.128 1.00 15.13 139 ALA A O 1
ATOM 889 N N . LEU A 1 121 ? -6.881 39.703 25.179 1.00 14.47 140 LEU A N 1
ATOM 890 C CA . LEU A 1 121 ? -7.562 40.275 26.324 1.00 15.93 140 LEU A CA 1
ATOM 891 C C . LEU A 1 121 ? -8.243 41.603 25.951 1.00 15.45 140 LEU A C 1
ATOM 892 O O . LEU A 1 121 ? -9.346 41.890 26.376 1.00 15.51 140 LEU A O 1
ATOM 897 N N . TYR A 1 122 ? -7.574 42.389 25.116 1.00 15.37 141 TYR A N 1
ATOM 898 C CA . TYR A 1 122 ? -8.159 43.587 24.559 1.00 14.56 141 TYR A CA 1
ATOM 899 C C . TYR A 1 122 ? -9.426 43.295 23.812 1.00 15.31 141 TYR A C 1
ATOM 900 O O . TYR A 1 122 ? -10.485 43.877 24.094 1.00 15.64 141 TYR A O 1
ATOM 909 N N . TYR A 1 123 ? -9.363 42.345 22.898 1.00 16.87 142 TYR A N 1
ATOM 910 C CA . TYR A 1 123 ? -10.534 41.960 22.147 1.00 17.15 142 TYR A CA 1
ATOM 911 C C . TYR A 1 123 ? -11.585 41.297 23.070 1.00 18.47 142 TYR A C 1
ATOM 912 O O . TYR A 1 123 ? -12.769 41.414 22.770 1.00 16.31 142 TYR A O 1
ATOM 921 N N . GLY A 1 124 ? -11.144 40.650 24.167 1.00 18.23 143 GLY A N 1
ATOM 922 C CA . GLY A 1 124 ? -12.048 40.065 25.133 1.00 18.83 143 GLY A CA 1
ATOM 923 C C . GLY A 1 124 ? -12.553 41.074 26.145 1.00 18.78 143 GLY A C 1
ATOM 924 O O . GLY A 1 124 ? -13.265 40.700 27.066 1.00 17.79 143 GLY A O 1
ATOM 925 N N . GLY A 1 125 ? -12.186 42.352 25.995 1.00 18.12 144 GLY A N 1
ATOM 926 C CA . GLY A 1 125 ? -12.734 43.386 26.875 1.00 19.01 144 GLY A CA 1
ATOM 927 C C . GLY A 1 125 ? -12.080 43.464 28.248 1.00 18.70 144 GLY A C 1
ATOM 928 O O . GLY A 1 125 ? -12.677 43.969 29.143 1.00 18.49 144 GLY A O 1
ATOM 929 N N . ARG A 1 126 ? -10.861 42.946 28.404 1.00 17.38 145 ARG A N 1
ATOM 930 C CA . ARG A 1 126 ? -10.177 42.986 29.668 1.00 16.82 145 ARG A CA 1
ATOM 931 C C . ARG A 1 126 ? -8.992 43.889 29.567 1.00 17.36 145 ARG A C 1
ATOM 932 O O . ARG A 1 126 ? -7.875 43.436 29.545 1.00 16.65 145 ARG A O 1
ATOM 940 N N . ASP A 1 127 ? -9.244 45.185 29.518 1.00 17.52 146 ASP A N 1
ATOM 941 C CA . ASP A 1 127 ? -8.206 46.131 29.215 1.00 17.94 146 ASP A CA 1
ATOM 942 C C . ASP A 1 127 ? -7.107 46.225 30.265 1.00 17.67 146 ASP A C 1
ATOM 943 O O . ASP A 1 127 ? -5.970 46.493 29.857 1.00 15.90 146 ASP A O 1
ATOM 948 N N . LYS A 1 128 ? -7.431 46.080 31.562 1.00 17.48 147 LYS A N 1
ATOM 949 C CA . LYS A 1 128 ? -6.403 46.189 32.632 1.00 18.82 147 LYS A CA 1
ATOM 950 C C . LYS A 1 128 ? -5.455 44.980 32.560 1.00 16.46 147 LYS A C 1
ATOM 951 O O . LYS A 1 128 ? -4.210 45.134 32.596 1.00 16.89 147 LYS A O 1
ATOM 957 N N . LEU A 1 129 ? -6.027 43.816 32.314 1.00 15.64 148 LEU A N 1
ATOM 958 C CA . LEU A 1 129 ? -5.235 42.613 32.145 1.00 15.71 148 LEU A CA 1
ATOM 959 C C . LEU A 1 129 ? -4.428 42.701 30.851 1.00 15.83 148 LEU A C 1
ATOM 960 O O . LEU A 1 129 ? -3.311 42.267 30.789 1.00 17.20 148 LEU A O 1
ATOM 965 N N . ALA A 1 130 ? -5.025 43.262 29.825 1.00 15.96 149 ALA A N 1
ATOM 966 C CA . ALA A 1 130 ? -4.368 43.406 28.545 1.00 16.72 149 ALA A CA 1
ATOM 967 C C . ALA A 1 130 ? -3.135 44.349 28.712 1.00 18.38 149 ALA A C 1
ATOM 968 O O . ALA A 1 130 ? -2.093 44.082 28.197 1.00 17.56 149 ALA A O 1
ATOM 970 N N . GLN A 1 131 ? -3.294 45.390 29.508 1.00 18.39 150 GLN A N 1
ATOM 971 C CA . GLN A 1 131 ? -2.229 46.335 29.739 1.00 21.73 150 GLN A CA 1
ATOM 972 C C . GLN A 1 131 ? -1.034 45.705 30.469 1.00 21.47 150 GLN A C 1
ATOM 973 O O . GLN A 1 131 ? 0.101 45.970 30.065 1.00 22.82 150 GLN A O 1
ATOM 979 N N . ASP A 1 132 ? -1.254 44.794 31.430 1.00 21.85 151 ASP A N 1
ATOM 980 C CA . ASP A 1 132 ? -0.129 44.039 32.017 1.00 21.73 151 ASP A CA 1
ATOM 981 C C . ASP A 1 132 ? 0.665 43.341 30.953 1.00 20.37 151 ASP A C 1
ATOM 982 O O . ASP A 1 132 ? 1.866 43.444 30.968 1.00 20.98 151 ASP A O 1
ATOM 987 N N . ASP A 1 133 ? 0.021 42.600 30.048 1.00 20.01 152 ASP A N 1
ATOM 988 C CA . ASP A 1 133 ? 0.788 41.881 29.020 1.00 19.13 152 ASP A CA 1
ATOM 989 C C . ASP A 1 133 ? 1.393 42.831 28.025 1.00 19.65 152 ASP A C 1
ATOM 990 O O . ASP A 1 133 ? 2.547 42.623 27.626 1.00 20.31 152 ASP A O 1
ATOM 995 N N . LEU A 1 134 ? 0.654 43.875 27.620 1.00 18.27 153 LEU A N 1
ATOM 996 C CA . LEU A 1 134 ? 1.181 44.789 26.635 1.00 17.45 153 LEU A CA 1
ATOM 997 C C . LEU A 1 134 ? 2.288 45.670 27.179 1.00 18.28 153 LEU A C 1
ATOM 998 O O . LEU A 1 134 ? 3.190 45.947 26.445 1.00 18.45 153 LEU A O 1
ATOM 1003 N N . LEU A 1 135 ? 2.203 46.116 28.433 1.00 18.17 154 LEU A N 1
ATOM 1004 C CA . LEU A 1 135 ? 3.322 46.812 29.114 1.00 19.89 154 LEU A CA 1
ATOM 1005 C C . LEU A 1 135 ? 4.535 45.962 29.199 1.00 20.07 154 LEU A C 1
ATOM 1006 O O . LEU A 1 135 ? 5.623 46.411 28.847 1.00 21.53 154 LEU A O 1
ATOM 1011 N N . ALA A 1 136 ? 4.364 44.688 29.527 1.00 21.33 155 ALA A N 1
ATOM 1012 C CA . ALA A 1 136 ? 5.497 43.780 29.583 1.00 20.74 155 ALA A CA 1
ATOM 1013 C C . ALA A 1 136 ? 6.124 43.576 28.215 1.00 20.94 155 ALA A C 1
ATOM 1014 O O . ALA A 1 136 ? 7.329 43.549 28.090 1.00 20.88 155 ALA A O 1
ATOM 1016 N N . PHE A 1 137 ? 5.308 43.466 27.184 1.00 19.97 156 PHE A N 1
ATOM 1017 C CA . PHE A 1 137 ? 5.838 43.336 25.831 1.00 20.51 156 PHE A CA 1
ATOM 1018 C C . PHE A 1 137 ? 6.564 44.612 25.422 1.00 20.14 156 PHE A C 1
ATOM 1019 O O . PHE A 1 137 ? 7.679 44.565 24.870 1.00 21.78 156 PHE A O 1
ATOM 1027 N N . TYR A 1 138 ? 5.961 45.766 25.734 1.00 20.47 157 TYR A N 1
ATOM 1028 C CA . TYR A 1 138 ? 6.581 47.061 25.479 1.00 19.21 157 TYR A CA 1
ATOM 1029 C C . TYR A 1 138 ? 8.005 47.082 26.087 1.00 20.06 157 TYR A C 1
ATOM 1030 O O . TYR A 1 138 ? 8.983 47.526 25.434 1.00 17.97 157 TYR A O 1
ATOM 1039 N N . GLN A 1 139 ? 8.083 46.652 27.337 1.00 19.88 158 GLN A N 1
ATOM 1040 C CA . GLN A 1 139 ? 9.307 46.744 28.115 1.00 21.62 158 GLN A CA 1
ATOM 1041 C C . GLN A 1 139 ? 10.441 46.000 27.477 1.00 21.85 158 GLN A C 1
ATOM 1042 O O . GLN A 1 139 ? 11.555 46.447 27.546 1.00 26.10 158 GLN A O 1
ATOM 1048 N N . ASP A 1 140 ? 10.148 44.893 26.825 1.00 22.62 159 ASP A N 1
ATOM 1049 C CA . ASP A 1 140 ? 11.110 44.128 26.077 1.00 23.17 159 ASP A CA 1
ATOM 1050 C C . ASP A 1 140 ? 11.664 44.784 24.818 1.00 23.49 159 ASP A C 1
ATOM 1051 O O . ASP A 1 140 ? 12.745 44.423 24.366 1.00 23.04 159 ASP A O 1
ATOM 1056 N N . ASP A 1 141 ? 10.927 45.704 24.203 1.00 22.52 160 ASP A N 1
ATOM 1057 C CA . ASP A 1 141 ? 11.510 46.470 23.106 1.00 21.37 160 ASP A CA 1
ATOM 1058 C C . ASP A 1 141 ? 10.815 47.827 22.954 1.00 21.08 160 ASP A C 1
ATOM 1059 O O . ASP A 1 141 ? 9.924 47.980 22.128 1.00 21.39 160 ASP A O 1
ATOM 1064 N N . PRO A 1 142 ? 11.187 48.781 23.797 1.00 21.02 161 PRO A N 1
ATOM 1065 C CA . PRO A 1 142 ? 10.570 50.119 23.804 1.00 21.06 161 PRO A CA 1
ATOM 1066 C C . PRO A 1 142 ? 10.661 50.914 22.486 1.00 20.98 161 PRO A C 1
ATOM 1067 O O . PRO A 1 142 ? 9.946 51.904 22.329 1.00 21.40 161 PRO A O 1
ATOM 1071 N N . ASN A 1 143 ? 11.523 50.510 21.563 1.00 20.43 162 ASN A N 1
ATOM 1072 C CA . ASN A 1 143 ? 11.700 51.247 20.303 1.00 20.08 162 ASN A CA 1
ATOM 1073 C C . ASN A 1 143 ? 10.813 50.715 19.241 1.00 19.03 162 ASN A C 1
ATOM 1074 O O . ASN A 1 143 ? 10.803 51.260 18.161 1.00 19.35 162 ASN A O 1
ATOM 1079 N N . ASP A 1 144 ? 10.088 49.615 19.531 1.00 18.20 163 ASP A N 1
ATOM 1080 C CA . ASP A 1 144 ? 9.142 49.060 18.598 1.00 17.59 163 ASP A CA 1
ATOM 1081 C C . ASP A 1 144 ? 7.808 49.823 18.695 1.00 18.04 163 ASP A C 1
ATOM 1082 O O . ASP A 1 144 ? 7.066 49.651 19.677 1.00 16.82 163 ASP A O 1
ATOM 1087 N N . PRO A 1 145 ? 7.486 50.651 17.698 1.00 17.43 164 PRO A N 1
ATOM 1088 C CA . PRO A 1 145 ? 6.307 51.545 17.850 1.00 16.45 164 PRO A CA 1
ATOM 1089 C C . PRO A 1 145 ? 5.065 50.749 18.005 1.00 15.09 164 PRO A C 1
ATOM 1090 O O . PRO A 1 145 ? 4.111 51.207 18.596 1.00 13.91 164 PRO A O 1
ATOM 1094 N N . PHE A 1 146 ? 5.027 49.585 17.395 1.00 14.75 165 PHE A N 1
ATOM 1095 C CA . PHE A 1 146 ? 3.783 48.800 17.439 1.00 14.88 165 PHE A CA 1
ATOM 1096 C C . PHE A 1 146 ? 3.433 48.352 18.836 1.00 14.39 165 PHE A C 1
ATOM 1097 O O . PHE A 1 146 ? 2.253 48.209 19.152 1.00 15.08 165 PHE A O 1
ATOM 1105 N N . ARG A 1 147 ? 4.425 48.193 19.698 1.00 16.20 166 ARG A N 1
ATOM 1106 C CA . ARG A 1 147 ? 4.176 47.839 21.110 1.00 15.96 166 ARG A CA 1
ATOM 1107 C C . ARG A 1 147 ? 3.519 48.995 21.855 1.00 16.43 166 ARG A C 1
ATOM 1108 O O . ARG A 1 147 ? 2.596 48.753 22.625 1.00 14.84 166 ARG A O 1
ATOM 1116 N N . SER A 1 148 ? 3.940 50.249 21.560 1.00 15.95 167 SER A N 1
ATOM 1117 C CA . SER A 1 148 ? 3.318 51.397 22.136 1.00 14.54 167 SER A CA 1
ATOM 1118 C C . SER A 1 148 ? 1.951 51.590 21.564 1.00 14.80 167 SER A C 1
ATOM 1119 O O . SER A 1 148 ? 1.037 52.033 22.263 1.00 13.20 167 SER A O 1
ATOM 1122 N N . LEU A 1 149 ? 1.785 51.325 20.293 1.00 15.73 168 LEU A N 1
ATOM 1123 C CA . LEU A 1 149 ? 0.437 51.448 19.699 1.00 14.76 168 LEU A CA 1
ATOM 1124 C C . LEU A 1 149 ? -0.556 50.516 20.337 1.00 14.45 168 LEU A C 1
ATOM 1125 O O . LEU A 1 149 ? -1.625 50.948 20.715 1.00 14.37 168 LEU A O 1
ATOM 1130 N N . TRP A 1 150 ? -0.214 49.232 20.505 1.00 15.43 169 TRP A N 1
ATOM 1131 C CA . TRP A 1 150 ? -1.123 48.296 21.158 1.00 14.47 169 TRP A CA 1
ATOM 1132 C C . TRP A 1 150 ? -1.370 48.612 22.653 1.00 15.14 169 TRP A C 1
ATOM 1133 O O . TRP A 1 150 ? -2.512 48.541 23.098 1.00 14.77 169 TRP A O 1
ATOM 1144 N N . LEU A 1 151 ? -0.343 49.022 23.387 1.00 15.71 170 LEU A N 1
ATOM 1145 C CA . LEU A 1 151 ? -0.553 49.523 24.758 1.00 16.74 170 LEU A CA 1
ATOM 1146 C C . LEU A 1 151 ? -1.492 50.742 24.799 1.00 16.69 170 LEU A C 1
ATOM 1147 O O . LEU A 1 151 ? -2.433 50.787 25.605 1.00 18.15 170 LEU A O 1
ATOM 1152 N N . TYR A 1 152 ? -1.310 51.675 23.884 1.00 16.24 171 TYR A N 1
ATOM 1153 C CA . TYR A 1 152 ? -2.213 52.803 23.770 1.00 16.41 171 TYR A CA 1
ATOM 1154 C C . TYR A 1 152 ? -3.638 52.363 23.491 1.00 15.58 171 TYR A C 1
ATOM 1155 O O . TYR A 1 152 ? -4.630 52.793 24.141 1.00 14.97 171 TYR A O 1
ATOM 1164 N N . LEU A 1 153 ? -3.794 51.414 22.594 1.00 16.07 172 LEU A N 1
ATOM 1165 C CA . LEU A 1 153 ? -5.148 50.973 22.238 1.00 17.02 172 LEU A CA 1
ATOM 1166 C C . LEU A 1 153 ? -5.849 50.386 23.456 1.00 17.78 172 LEU A C 1
ATOM 1167 O O . LEU A 1 153 ? -7.044 50.600 23.697 1.00 14.85 172 LEU A O 1
ATOM 1172 N N . ALA A 1 154 ? -5.102 49.597 24.200 1.00 18.48 173 ALA A N 1
ATOM 1173 C CA . ALA A 1 154 ? -5.615 49.033 25.413 1.00 19.15 173 ALA A CA 1
ATOM 1174 C C . ALA A 1 154 ? -5.911 50.080 26.523 1.00 20.29 173 ALA A C 1
ATOM 1175 O O . ALA A 1 154 ? -6.937 49.987 27.200 1.00 23.10 173 ALA A O 1
ATOM 1177 N N . GLU A 1 155 ? -5.083 51.086 26.678 1.00 20.00 174 GLU A N 1
ATOM 1178 C CA . GLU A 1 155 ? -5.322 52.078 27.738 1.00 21.29 174 GLU A CA 1
ATOM 1179 C C . GLU A 1 155 ? -6.412 53.108 27.357 1.00 21.82 174 GLU A C 1
ATOM 1180 O O . GLU A 1 155 ? -7.100 53.686 28.222 1.00 19.10 174 GLU A O 1
ATOM 1186 N N . GLN A 1 156 ? -6.586 53.342 26.077 1.00 20.86 175 GLN A N 1
ATOM 1187 C CA . GLN A 1 156 ? -7.451 54.432 25.696 1.00 24.44 175 GLN A CA 1
ATOM 1188 C C . GLN A 1 156 ? -8.917 54.215 26.019 1.00 25.42 175 GLN A C 1
ATOM 1189 O O . GLN A 1 156 ? -9.618 55.217 26.180 1.00 24.51 175 GLN A O 1
ATOM 1195 N N . LYS A 1 157 ? -9.376 52.982 26.118 1.00 25.43 176 LYS A N 1
ATOM 1196 C CA . LYS A 1 157 ? -10.773 52.831 26.452 1.00 29.27 176 LYS A CA 1
ATOM 1197 C C . LYS A 1 157 ? -10.998 53.191 27.928 1.00 30.78 176 LYS A C 1
ATOM 1198 O O . LYS A 1 157 ? -11.970 53.817 28.225 1.00 34.85 176 LYS A O 1
ATOM 1204 N N . LEU A 1 158 ? -10.066 52.846 28.801 1.00 31.76 177 LEU A N 1
ATOM 1205 C CA . LEU A 1 158 ? -10.117 53.191 30.239 1.00 31.95 177 LEU A CA 1
ATOM 1206 C C . LEU A 1 158 ? -9.835 54.644 30.560 1.00 30.61 177 LEU A C 1
ATOM 1207 O O . LEU A 1 158 ? -10.478 55.206 31.439 1.00 29.34 177 LEU A O 1
ATOM 1212 N N . ASP A 1 159 ? -8.790 55.217 29.935 1.00 26.63 178 ASP A N 1
ATOM 1213 C CA . ASP A 1 159 ? -8.453 56.596 30.224 1.00 25.20 178 ASP A CA 1
ATOM 1214 C C . ASP A 1 159 ? -7.690 57.184 29.045 1.00 24.16 178 ASP A C 1
ATOM 1215 O O . ASP A 1 159 ? -6.479 57.005 28.948 1.00 21.32 178 ASP A O 1
ATOM 1220 N N . GLU A 1 160 ? -8.392 57.901 28.187 1.00 24.99 179 GLU A N 1
ATOM 1221 C CA . GLU A 1 160 ? -7.804 58.347 26.926 1.00 27.04 179 GLU A CA 1
ATOM 1222 C C . GLU A 1 160 ? -6.678 59.346 27.177 1.00 26.23 179 GLU A C 1
ATOM 1223 O O . GLU A 1 160 ? -5.617 59.250 26.576 1.00 24.45 179 GLU A O 1
ATOM 1229 N N . LYS A 1 161 ? -6.894 60.263 28.121 1.00 25.67 180 LYS A N 1
ATOM 1230 C CA . LYS A 1 161 ? -5.908 61.288 28.454 1.00 25.55 180 LYS A CA 1
ATOM 1231 C C . LYS A 1 161 ? -4.660 60.633 28.960 1.00 24.67 180 LYS A C 1
ATOM 1232 O O . LYS A 1 161 ? -3.543 60.960 28.542 1.00 23.11 180 LYS A O 1
ATOM 1234 N N . GLN A 1 162 ? -4.821 59.709 29.890 1.00 22.63 181 GLN A N 1
ATOM 1235 C CA . GLN A 1 162 ? -3.659 58.970 30.376 1.00 22.56 181 GLN A CA 1
ATOM 1236 C C . GLN A 1 162 ? -2.978 58.113 29.288 1.00 20.25 181 GLN A C 1
ATOM 1237 O O . GLN A 1 162 ? -1.764 58.060 29.212 1.00 19.71 181 GLN A O 1
ATOM 1243 N N . ALA A 1 163 ? -3.755 57.480 28.426 1.00 18.12 182 ALA A N 1
ATOM 1244 C CA . ALA A 1 163 ? -3.172 56.692 27.353 1.00 18.48 182 ALA A CA 1
ATOM 1245 C C . ALA A 1 163 ? -2.343 57.541 26.420 1.00 17.87 182 ALA A C 1
ATOM 1246 O O . ALA A 1 163 ? -1.240 57.154 26.027 1.00 17.68 182 ALA A O 1
ATOM 1248 N N . LYS A 1 164 ? -2.837 58.707 26.073 1.00 19.32 183 LYS A N 1
ATOM 1249 C CA . LYS A 1 164 ? -2.083 59.657 25.247 1.00 21.08 183 LYS A CA 1
ATOM 1250 C C . LYS A 1 164 ? -0.848 60.146 25.895 1.00 20.87 183 LYS A C 1
ATOM 1251 O O . LYS A 1 164 ? 0.171 60.311 25.227 1.00 19.94 183 LYS A O 1
ATOM 1257 N N . GLU A 1 165 ? -0.918 60.365 27.219 1.00 21.14 184 GLU A N 1
ATOM 1258 C CA . GLU A 1 165 ? 0.236 60.880 27.923 1.00 20.73 184 GLU A CA 1
ATOM 1259 C C . GLU A 1 165 ? 1.303 59.785 27.980 1.00 19.11 184 GLU A C 1
ATOM 1260 O O . GLU A 1 165 ? 2.446 60.074 27.753 1.00 18.82 184 GLU A O 1
ATOM 1266 N N . VAL A 1 166 ? 0.937 58.513 28.193 1.00 18.34 185 VAL A N 1
ATOM 1267 C CA . VAL A 1 166 ? 1.903 57.398 28.125 1.00 17.74 185 VAL A CA 1
ATOM 1268 C C . VAL A 1 166 ? 2.456 57.248 26.680 1.00 17.35 185 VAL A C 1
ATOM 1269 O O . VAL A 1 166 ? 3.657 57.108 26.460 1.00 17.89 185 VAL A O 1
ATOM 1273 N N . LEU A 1 167 ? 1.609 57.384 25.685 1.00 17.03 186 LEU A N 1
ATOM 1274 C CA . LEU A 1 167 ? 2.093 57.269 24.284 1.00 17.71 186 LEU A CA 1
ATOM 1275 C C . LEU A 1 167 ? 3.142 58.350 23.964 1.00 16.02 186 LEU A C 1
ATOM 1276 O O . LEU A 1 167 ? 4.143 58.118 23.297 1.00 15.54 186 LEU A O 1
ATOM 1281 N N . LYS A 1 168 ? 2.871 59.534 24.458 1.00 17.50 187 LYS A N 1
ATOM 1282 C CA . LYS A 1 168 ? 3.720 60.700 24.254 1.00 20.20 187 LYS A CA 1
ATOM 1283 C C . LYS A 1 168 ? 5.071 60.439 24.895 1.00 19.73 187 LYS A C 1
ATOM 1284 O O . LYS A 1 168 ? 6.118 60.653 24.282 1.00 18.78 187 LYS A O 1
ATOM 1290 N N . GLN A 1 169 ? 5.048 59.894 26.117 1.00 19.90 188 GLN A N 1
ATOM 1291 C CA . GLN A 1 169 ? 6.292 59.553 26.818 1.00 19.09 188 GLN A CA 1
ATOM 1292 C C . GLN A 1 169 ? 6.991 58.449 26.058 1.00 18.14 188 GLN A C 1
ATOM 1293 O O . GLN A 1 169 ? 8.206 58.510 25.880 1.00 17.61 188 GLN A O 1
ATOM 1299 N N . HIS A 1 170 ? 6.252 57.437 25.572 1.00 17.03 189 HIS A N 1
ATOM 1300 C CA . HIS A 1 170 ? 6.911 56.394 24.789 1.00 16.91 189 HIS A CA 1
ATOM 1301 C C . HIS A 1 170 ? 7.536 56.879 23.514 1.00 16.90 189 HIS A C 1
ATOM 1302 O O . HIS A 1 170 ? 8.680 56.480 23.185 1.00 18.27 189 HIS A O 1
ATOM 1309 N N . PHE A 1 171 ? 6.871 57.797 22.847 1.00 16.22 190 PHE A N 1
ATOM 1310 C CA . PHE A 1 171 ? 7.444 58.394 21.633 1.00 16.94 190 PHE A CA 1
ATOM 1311 C C . PHE A 1 171 ? 8.756 59.147 21.991 1.00 18.11 190 PHE A C 1
ATOM 1312 O O . PHE A 1 171 ? 9.833 58.922 21.386 1.00 17.14 190 PHE A O 1
ATOM 1320 N N . GLU A 1 172 ? 8.634 60.017 22.998 1.00 18.98 191 GLU A N 1
ATOM 1321 C CA . GLU A 1 172 ? 9.761 60.834 23.505 1.00 20.51 191 GLU A CA 1
ATOM 1322 C C . GLU A 1 172 ? 10.964 59.942 23.802 1.00 21.07 191 GLU A C 1
ATOM 1323 O O . GLU A 1 172 ? 12.096 60.236 23.355 1.00 19.93 191 GLU A O 1
ATOM 1329 N N . LYS A 1 173 ? 10.728 58.838 24.535 1.00 22.14 192 LYS A N 1
ATOM 1330 C CA . LYS A 1 173 ? 11.815 57.941 25.005 1.00 22.93 192 LYS A CA 1
ATOM 1331 C C . LYS A 1 173 ? 12.415 57.090 23.900 1.00 22.70 192 LYS A C 1
ATOM 1332 O O . LYS A 1 173 ? 13.538 56.618 23.995 1.00 21.46 192 LYS A O 1
ATOM 1338 N N . SER A 1 174 ? 11.661 56.914 22.829 1.00 21.95 193 SER A N 1
ATOM 1339 C CA . SER A 1 174 ? 12.085 56.097 21.724 1.00 22.30 193 SER A CA 1
ATOM 1340 C C . SER A 1 174 ? 13.108 56.846 20.836 1.00 24.27 193 SER A C 1
ATOM 1341 O O . SER A 1 174 ? 13.232 58.066 20.915 1.00 23.98 193 SER A O 1
ATOM 1344 N N . ASP A 1 175 ? 13.798 56.081 19.991 1.00 27.06 194 ASP A N 1
ATOM 1345 C CA . ASP A 1 175 ? 14.769 56.621 19.035 1.00 29.51 194 ASP A CA 1
ATOM 1346 C C . ASP A 1 175 ? 14.015 57.245 17.852 1.00 29.68 194 ASP A C 1
ATOM 1347 O O . ASP A 1 175 ? 14.573 57.971 17.062 1.00 29.65 194 ASP A O 1
ATOM 1352 N N . LYS A 1 176 ? 12.719 56.972 17.765 1.00 28.89 195 LYS A N 1
ATOM 1353 C CA . LYS A 1 176 ? 11.850 57.548 16.763 1.00 28.62 195 LYS A CA 1
ATOM 1354 C C . LYS A 1 176 ? 12.231 57.114 15.330 1.00 28.76 195 LYS A C 1
ATOM 1355 O O . LYS A 1 176 ? 11.743 57.727 14.389 1.00 28.72 195 LYS A O 1
ATOM 1361 N N . GLU A 1 177 ? 13.003 56.015 15.208 1.00 28.22 196 GLU A N 1
ATOM 1362 C CA . GLU A 1 177 ? 13.542 55.569 13.939 1.00 28.57 196 GLU A CA 1
ATOM 1363 C C . GLU A 1 177 ? 12.563 54.778 13.082 1.00 28.59 196 GLU A C 1
ATOM 1364 O O . GLU A 1 177 ? 12.400 55.107 11.906 1.00 28.84 196 GLU A O 1
ATOM 1366 N N . GLN A 1 178 ? 11.903 53.765 13.671 1.00 26.97 197 GLN A N 1
ATOM 1367 C CA . GLN A 1 178 ? 11.083 52.831 12.905 1.00 25.80 197 GLN A CA 1
ATOM 1368 C C . GLN A 1 178 ? 9.870 53.510 12.366 1.00 22.98 197 GLN A C 1
ATOM 1369 O O . GLN A 1 178 ? 9.323 54.431 12.944 1.00 21.23 197 GLN A O 1
ATOM 1375 N N . TRP A 1 179 ? 9.398 53.016 11.249 1.00 21.82 198 TRP A N 1
ATOM 1376 C CA . TRP A 1 179 ? 8.352 53.713 10.549 1.00 21.49 198 TRP A CA 1
ATOM 1377 C C . TRP A 1 179 ? 7.031 53.884 11.319 1.00 19.69 198 TRP A C 1
ATOM 1378 O O . TRP A 1 179 ? 6.345 54.918 11.202 1.00 17.15 198 TRP A O 1
ATOM 1389 N N . GLY A 1 180 ? 6.704 52.886 12.132 1.00 16.78 199 GLY A N 1
ATOM 1390 C CA . GLY A 1 180 ? 5.550 52.928 12.964 1.00 16.83 199 GLY A CA 1
ATOM 1391 C C . GLY A 1 180 ? 5.467 54.163 13.870 1.00 14.99 199 GLY A C 1
ATOM 1392 O O . GLY A 1 180 ? 4.373 54.554 14.197 1.00 15.77 199 GLY A O 1
ATOM 1393 N N . TRP A 1 181 ? 6.566 54.820 14.229 1.00 15.19 200 TRP A N 1
ATOM 1394 C CA . TRP A 1 181 ? 6.475 56.069 14.995 1.00 14.74 200 TRP A CA 1
ATOM 1395 C C . TRP A 1 181 ? 5.725 57.168 14.228 1.00 15.07 200 TRP A C 1
ATOM 1396 O O . TRP A 1 181 ? 5.179 58.031 14.884 1.00 16.57 200 TRP A O 1
ATOM 1407 N N . ASN A 1 182 ? 5.661 57.101 12.881 1.00 14.45 201 ASN A N 1
ATOM 1408 C CA . ASN A 1 182 ? 4.902 58.052 12.110 1.00 14.19 201 ASN A CA 1
ATOM 1409 C C . ASN A 1 182 ? 3.427 57.971 12.465 1.00 14.42 201 ASN A C 1
ATOM 1410 O O . ASN A 1 182 ? 2.751 59.007 12.619 1.00 13.78 201 ASN A O 1
ATOM 1415 N N . ILE A 1 183 ? 2.965 56.737 12.632 1.00 13.48 202 ILE A N 1
ATOM 1416 C CA . ILE A 1 183 ? 1.573 56.481 12.980 1.00 14.02 202 ILE A CA 1
ATOM 1417 C C . ILE A 1 183 ? 1.391 57.036 14.397 1.00 12.50 202 ILE A C 1
ATOM 1418 O O . ILE A 1 183 ? 0.366 57.616 14.681 1.00 14.09 202 ILE A O 1
ATOM 1423 N N . VAL A 1 184 ? 2.380 56.811 15.275 1.00 12.35 203 VAL A N 1
ATOM 1424 C CA . VAL A 1 184 ? 2.270 57.317 16.642 1.00 13.44 203 VAL A CA 1
ATOM 1425 C C . VAL A 1 184 ? 2.134 58.829 16.587 1.00 14.15 203 VAL A C 1
ATOM 1426 O O . VAL A 1 184 ? 1.336 59.434 17.290 1.00 15.82 203 VAL A O 1
ATOM 1430 N N . GLU A 1 185 ? 2.895 59.463 15.701 1.00 13.77 204 GLU A N 1
ATOM 1431 C CA . GLU A 1 185 ? 2.821 60.927 15.588 1.00 12.71 204 GLU A CA 1
ATOM 1432 C C . GLU A 1 185 ? 1.460 61.385 15.147 1.00 13.75 204 GLU A C 1
ATOM 1433 O O . GLU A 1 185 ? 0.974 62.412 15.637 1.00 14.21 204 GLU A O 1
ATOM 1439 N N . PHE A 1 186 ? 0.825 60.630 14.249 1.00 13.43 205 PHE A N 1
ATOM 1440 C CA . PHE A 1 186 ? -0.527 60.958 13.857 1.00 13.43 205 PHE A CA 1
ATOM 1441 C C . PHE A 1 186 ? -1.492 60.765 15.062 1.00 14.51 205 PHE A C 1
ATOM 1442 O O . PHE A 1 186 ? -2.264 61.665 15.377 1.00 15.76 205 PHE A O 1
ATOM 1450 N N . TYR A 1 187 ? -1.350 59.661 15.796 1.00 14.18 206 TYR A N 1
ATOM 1451 C CA . TYR A 1 187 ? -2.111 59.444 17.032 1.00 15.74 206 TYR A CA 1
ATOM 1452 C C . TYR A 1 187 ? -1.996 60.609 18.044 1.00 17.37 206 TYR A C 1
ATOM 1453 O O . TYR A 1 187 ? -2.984 60.978 18.717 1.00 16.11 206 TYR A O 1
ATOM 1462 N N . LEU A 1 188 ? -0.809 61.188 18.096 1.00 15.39 207 LEU A N 1
ATOM 1463 C CA . LEU A 1 188 ? -0.511 62.221 19.082 1.00 15.92 207 LEU A CA 1
ATOM 1464 C C . LEU A 1 188 ? -1.040 63.594 18.601 1.00 16.40 207 LEU A C 1
ATOM 1465 O O . LEU A 1 188 ? -1.008 64.564 19.323 1.00 14.51 207 LEU A O 1
ATOM 1470 N N . GLY A 1 189 ? -1.503 63.672 17.356 1.00 14.47 208 GLY A N 1
ATOM 1471 C CA . GLY A 1 189 ? -1.985 64.931 16.808 1.00 16.29 208 GLY A CA 1
ATOM 1472 C C . GLY A 1 189 ? -0.830 65.795 16.231 1.00 16.34 208 GLY A C 1
ATOM 1473 O O . GLY A 1 189 ? -1.019 66.936 15.910 1.00 16.70 208 GLY A O 1
ATOM 1474 N N . ASN A 1 190 ? 0.361 65.246 16.070 1.00 15.76 209 ASN A N 1
ATOM 1475 C CA . ASN A 1 190 ? 1.498 66.017 15.537 1.00 15.63 209 ASN A CA 1
ATOM 1476 C C . ASN A 1 190 ? 1.396 66.311 14.060 1.00 14.70 209 ASN A C 1
ATOM 1477 O O . ASN A 1 190 ? 1.919 67.315 13.588 1.00 15.09 209 ASN A O 1
ATOM 1482 N N . ILE A 1 191 ? 0.832 65.361 13.305 1.00 14.90 210 ILE A N 1
ATOM 1483 C CA . ILE A 1 191 ? 0.708 65.489 11.884 1.00 14.44 210 ILE A CA 1
ATOM 1484 C C . ILE A 1 191 ? -0.688 65.116 11.373 1.00 14.40 210 ILE A C 1
ATOM 1485 O O . ILE A 1 191 ? -1.426 64.432 12.052 1.00 15.30 210 ILE A O 1
ATOM 1490 N N . SER A 1 192 ? -0.961 65.490 10.135 1.00 16.11 211 SER A N 1
ATOM 1491 C CA . SER A 1 192 ? -2.219 65.149 9.477 1.00 17.45 211 SER A CA 1
ATOM 1492 C C . SER A 1 192 ? -2.127 63.719 8.923 1.00 16.82 211 SER A C 1
ATOM 1493 O O . SER A 1 192 ? -1.029 63.129 8.722 1.00 15.36 211 SER A O 1
ATOM 1496 N N . GLU A 1 193 ? -3.289 63.153 8.703 1.00 16.86 212 GLU A N 1
ATOM 1497 C CA . GLU A 1 193 ? -3.440 61.915 7.977 1.00 16.22 212 GLU A CA 1
ATOM 1498 C C . GLU A 1 193 ? -2.832 61.975 6.612 1.00 16.34 212 GLU A C 1
ATOM 1499 O O . GLU A 1 193 ? -2.188 61.012 6.178 1.00 17.43 212 GLU A O 1
ATOM 1505 N N . GLN A 1 194 ? -2.988 63.106 5.917 1.00 16.56 213 GLN A N 1
ATOM 1506 C CA . GLN A 1 194 ? -2.410 63.255 4.609 1.00 16.55 213 GLN A CA 1
ATOM 1507 C C . GLN A 1 194 ? -0.883 63.205 4.695 1.00 14.89 213 GLN A C 1
ATOM 1508 O O . GLN A 1 194 ? -0.211 62.598 3.867 1.00 14.90 213 GLN A O 1
ATOM 1514 N N . THR A 1 195 ? -0.342 63.867 5.701 1.00 13.91 214 THR A N 1
ATOM 1515 C CA . THR A 1 195 ? 1.085 63.847 5.882 1.00 13.77 214 THR A CA 1
ATOM 1516 C C . THR A 1 195 ? 1.580 62.409 6.161 1.00 13.18 214 THR A C 1
ATOM 1517 O O . THR A 1 195 ? 2.644 61.960 5.621 1.00 15.46 214 THR A O 1
ATOM 1521 N N . LEU A 1 196 ? 0.865 61.693 6.993 1.00 13.56 215 LEU A N 1
ATOM 1522 C CA . LEU A 1 196 ? 1.203 60.293 7.260 1.00 14.96 215 LEU A CA 1
ATOM 1523 C C . LEU A 1 196 ? 1.275 59.497 5.979 1.00 15.61 215 LEU A C 1
ATOM 1524 O O . LEU A 1 196 ? 2.238 58.751 5.769 1.00 15.04 215 LEU A O 1
ATOM 1537 N N . GLU A 1 198 ? 1.626 60.688 2.992 1.00 15.91 217 GLU A N 1
ATOM 1538 C CA . GLU A 1 198 ? 2.774 61.149 2.155 1.00 16.68 217 GLU A CA 1
ATOM 1539 C C . GLU A 1 198 ? 4.036 60.523 2.627 1.00 16.65 217 GLU A C 1
ATOM 1540 O O . GLU A 1 198 ? 4.890 60.146 1.788 1.00 16.67 217 GLU A O 1
ATOM 1546 N N . ARG A 1 199 ? 4.235 60.434 3.947 1.00 16.40 218 ARG A N 1
ATOM 1547 C CA . ARG A 1 199 ? 5.480 59.808 4.461 1.00 15.18 218 ARG A CA 1
ATOM 1548 C C . ARG A 1 199 ? 5.508 58.325 4.109 1.00 15.82 218 ARG A C 1
ATOM 1549 O O . ARG A 1 199 ? 6.551 57.774 3.843 1.00 13.59 218 ARG A O 1
ATOM 1557 N N . LEU A 1 200 ? 4.342 57.652 4.171 1.00 14.06 219 LEU A N 1
ATOM 1558 C CA . LEU A 1 200 ? 4.287 56.268 3.815 1.00 15.56 219 LEU A CA 1
ATOM 1559 C C . LEU A 1 200 ? 4.731 56.022 2.367 1.00 15.98 219 LEU A C 1
ATOM 1560 O O . LEU A 1 200 ? 5.613 55.192 2.101 1.00 16.36 219 LEU A O 1
ATOM 1565 N N . LYS A 1 201 ? 4.188 56.783 1.449 1.00 17.85 220 LYS A N 1
ATOM 1566 C CA . LYS A 1 201 ? 4.557 56.645 0.074 1.00 20.02 220 LYS A CA 1
ATOM 1567 C C . LYS A 1 201 ? 6.060 56.854 -0.181 1.00 20.62 220 LYS A C 1
ATOM 1568 O O . LYS A 1 201 ? 6.657 56.103 -0.956 1.00 17.49 220 LYS A O 1
ATOM 1574 N N . ALA A 1 202 ? 6.608 57.871 0.466 1.00 20.21 221 ALA A N 1
ATOM 1575 C CA . ALA A 1 202 ? 8.031 58.221 0.364 1.00 21.19 221 ALA A CA 1
ATOM 1576 C C . ALA A 1 202 ? 8.912 57.147 0.988 1.00 20.75 221 ALA A C 1
ATOM 1577 O O . ALA A 1 202 ? 9.980 56.904 0.491 1.00 20.29 221 ALA A O 1
ATOM 1579 N N . ASP A 1 203 ? 8.467 56.482 2.057 1.00 20.78 222 ASP A N 1
ATOM 1580 C CA . ASP A 1 203 ? 9.306 55.489 2.764 1.00 21.72 222 ASP A CA 1
ATOM 1581 C C . ASP A 1 203 ? 9.254 54.123 2.091 1.00 22.10 222 ASP A C 1
ATOM 1582 O O . ASP A 1 203 ? 10.235 53.386 2.137 1.00 19.46 222 ASP A O 1
ATOM 1587 N N . ALA A 1 204 ? 8.106 53.729 1.506 1.00 20.92 223 ALA A N 1
ATOM 1588 C CA . ALA A 1 204 ? 8.055 52.406 0.893 1.00 22.15 223 ALA A CA 1
ATOM 1589 C C . ALA A 1 204 ? 9.007 52.329 -0.303 1.00 22.67 223 ALA A C 1
ATOM 1590 O O . ALA A 1 204 ? 9.209 53.327 -0.946 1.00 22.89 223 ALA A O 1
ATOM 1592 N N . THR A 1 205 ? 9.596 51.164 -0.562 1.00 24.09 224 THR A N 1
ATOM 1593 C CA . THR A 1 205 ? 10.632 51.029 -1.604 1.00 27.67 224 THR A CA 1
ATOM 1594 C C . THR A 1 205 ? 10.277 50.231 -2.863 1.00 27.58 224 THR A C 1
ATOM 1595 O O . THR A 1 205 ? 11.023 50.269 -3.923 1.00 31.00 224 THR A O 1
ATOM 1599 N N . ASP A 1 206 ? 9.266 49.436 -2.704 1.00 24.57 225 ASP A N 1
ATOM 1600 C CA . ASP A 1 206 ? 8.847 48.428 -3.691 1.00 23.36 225 ASP A CA 1
ATOM 1601 C C . ASP A 1 206 ? 7.453 47.959 -3.281 1.00 18.99 225 ASP A C 1
ATOM 1602 O O . ASP A 1 206 ? 6.934 48.391 -2.252 1.00 14.06 225 ASP A O 1
ATOM 1607 N N . ASN A 1 207 ? 6.834 47.101 -4.076 1.00 19.02 226 ASN A N 1
ATOM 1608 C CA . ASN A 1 207 ? 5.429 46.826 -3.884 1.00 18.25 226 ASN A CA 1
ATOM 1609 C C . ASN A 1 207 ? 5.168 46.114 -2.566 1.00 18.39 226 ASN A C 1
ATOM 1610 O O . ASN A 1 207 ? 4.170 46.396 -1.867 1.00 15.73 226 ASN A O 1
ATOM 1615 N N . THR A 1 208 ? 6.039 45.192 -2.212 1.00 18.77 227 THR A N 1
ATOM 1616 C CA . THR A 1 208 ? 5.829 44.550 -0.928 1.00 18.99 227 THR A CA 1
ATOM 1617 C C . THR A 1 208 ? 6.014 45.401 0.293 1.00 17.78 227 THR A C 1
ATOM 1618 O O . THR A 1 208 ? 5.207 45.296 1.206 1.00 15.31 227 THR A O 1
ATOM 1622 N N . SER A 1 209 ? 7.005 46.280 0.349 1.00 16.49 228 SER A N 1
ATOM 1623 C CA . SER A 1 209 ? 7.038 47.166 1.507 1.00 18.17 228 SER A CA 1
ATOM 1624 C C . SER A 1 209 ? 5.885 48.153 1.520 1.00 15.68 228 SER A C 1
ATOM 1625 O O . SER A 1 209 ? 5.481 48.562 2.582 1.00 15.47 228 SER A O 1
ATOM 1628 N N . LEU A 1 210 ? 5.452 48.613 0.359 1.00 13.75 229 LEU A N 1
ATOM 1629 C CA . LEU A 1 210 ? 4.257 49.457 0.281 1.00 14.75 229 LEU A CA 1
ATOM 1630 C C . LEU A 1 210 ? 3.058 48.692 0.844 1.00 14.53 229 LEU A C 1
ATOM 1631 O O . LEU A 1 210 ? 2.305 49.219 1.668 1.00 14.60 229 LEU A O 1
ATOM 1636 N N . ALA A 1 211 ? 2.858 47.457 0.406 1.00 14.45 230 ALA A N 1
ATOM 1637 C CA . ALA A 1 211 ? 1.731 46.670 0.922 1.00 13.36 230 ALA A CA 1
ATOM 1638 C C . ALA A 1 211 ? 1.841 46.503 2.419 1.00 13.36 230 ALA A C 1
ATOM 1639 O O . ALA A 1 211 ? 0.893 46.571 3.115 1.00 13.41 230 ALA A O 1
ATOM 1641 N N . GLU A 1 212 ? 3.034 46.244 2.930 1.00 12.64 231 GLU A N 1
ATOM 1642 C CA . GLU A 1 212 ? 3.183 46.030 4.350 1.00 12.95 231 GLU A CA 1
ATOM 1643 C C . GLU A 1 212 ? 2.906 47.302 5.133 1.00 13.00 231 GLU A C 1
ATOM 1644 O O . GLU A 1 212 ? 2.278 47.250 6.167 1.00 13.55 231 GLU A O 1
ATOM 1650 N N . HIS A 1 213 ? 3.356 48.448 4.630 1.00 13.66 232 HIS A N 1
ATOM 1651 C CA . HIS A 1 213 ? 3.006 49.713 5.269 1.00 14.57 232 HIS A CA 1
ATOM 1652 C C . HIS A 1 213 ? 1.539 50.026 5.244 1.00 14.34 232 HIS A C 1
ATOM 1653 O O . HIS A 1 213 ? 1.039 50.552 6.201 1.00 12.95 232 HIS A O 1
ATOM 1660 N N . LEU A 1 214 ? 0.908 49.760 4.113 1.00 12.54 233 LEU A N 1
ATOM 1661 C CA . LEU A 1 214 ? -0.486 50.064 3.949 1.00 13.44 233 LEU A CA 1
ATOM 1662 C C . LEU A 1 214 ? -1.276 49.126 4.847 1.00 13.60 233 LEU A C 1
ATOM 1663 O O . LEU A 1 214 ? -2.274 49.530 5.335 1.00 14.44 233 LEU A O 1
ATOM 1668 N N . SER A 1 215 ? -0.795 47.911 5.077 1.00 13.52 234 SER A N 1
ATOM 1669 C CA . SER A 1 215 ? -1.492 46.936 5.893 1.00 13.93 234 SER A CA 1
ATOM 1670 C C . SER A 1 215 ? -1.496 47.441 7.353 1.00 13.83 234 SER A C 1
ATOM 1671 O O . SER A 1 215 ? -2.554 47.586 7.947 1.00 14.08 234 SER A O 1
ATOM 1674 N N . GLU A 1 216 ? -0.338 47.796 7.887 1.00 14.83 235 GLU A N 1
ATOM 1675 C CA . GLU A 1 216 ? -0.235 48.345 9.231 1.00 14.97 235 GLU A CA 1
ATOM 1676 C C . GLU A 1 216 ? -0.965 49.618 9.379 1.00 14.66 235 GLU A C 1
ATOM 1677 O O . GLU A 1 216 ? -1.736 49.770 10.309 1.00 15.49 235 GLU A O 1
ATOM 1683 N N . THR A 1 217 ? -0.725 50.539 8.439 1.00 13.83 236 THR A N 1
ATOM 1684 C CA . THR A 1 217 ? -1.179 51.917 8.615 1.00 13.80 236 THR A CA 1
ATOM 1685 C C . THR A 1 217 ? -2.671 52.041 8.506 1.00 15.04 236 THR A C 1
ATOM 1686 O O . THR A 1 217 ? -3.309 52.733 9.301 1.00 13.53 236 THR A O 1
ATOM 1690 N N . ASN A 1 218 ? -3.225 51.384 7.490 1.00 15.39 237 ASN A N 1
ATOM 1691 C CA . ASN A 1 218 ? -4.663 51.339 7.376 1.00 15.24 237 ASN A CA 1
ATOM 1692 C C . ASN A 1 218 ? -5.376 50.693 8.602 1.00 12.54 237 ASN A C 1
ATOM 1693 O O . ASN A 1 218 ? -6.419 51.166 8.968 1.00 12.48 237 ASN A O 1
ATOM 1698 N N . PHE A 1 219 ? -4.807 49.692 9.238 1.00 13.10 238 PHE A N 1
ATOM 1699 C CA . PHE A 1 219 ? -5.378 49.174 10.475 1.00 12.47 238 PHE A CA 1
ATOM 1700 C C . PHE A 1 219 ? -5.413 50.235 11.557 1.00 13.32 238 PHE A C 1
ATOM 1701 O O . PHE A 1 219 ? -6.419 50.466 12.191 1.00 12.92 238 PHE A O 1
ATOM 1709 N N . TYR A 1 220 ? -4.290 50.867 11.810 1.00 12.72 239 TYR A N 1
ATOM 1710 C CA . TYR A 1 220 ? -4.256 51.847 12.922 1.00 14.03 239 TYR A CA 1
ATOM 1711 C C . TYR A 1 220 ? -5.125 53.065 12.617 1.00 12.86 239 TYR A C 1
ATOM 1712 O O . TYR A 1 220 ? -5.704 53.628 13.556 1.00 13.45 239 TYR A O 1
ATOM 1721 N N . LEU A 1 221 ? -5.193 53.494 11.357 1.00 12.39 240 LEU A N 1
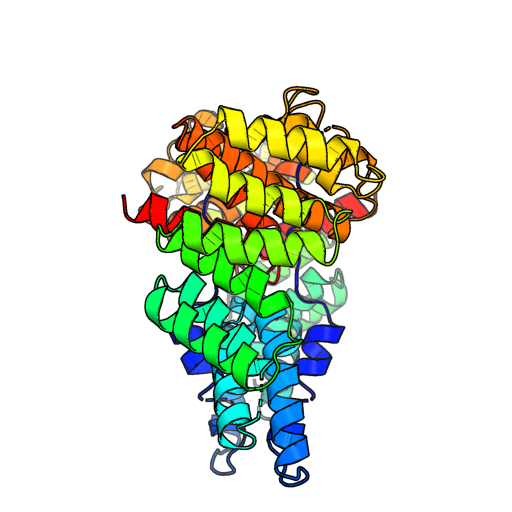ATOM 1722 C CA . LEU A 1 221 ? -6.108 54.550 10.947 1.00 13.64 240 LEU A CA 1
ATOM 1723 C C . LEU A 1 221 ? -7.536 54.094 11.140 1.00 12.57 240 LEU A C 1
ATOM 1724 O O . LEU A 1 221 ? -8.384 54.863 11.650 1.00 14.80 240 LEU A O 1
ATOM 1729 N N . GLY A 1 222 ? -7.801 52.834 10.831 1.00 13.39 241 GLY A N 1
ATOM 1730 C CA . GLY A 1 222 ? -9.121 52.308 11.029 1.00 13.45 241 GLY A CA 1
ATOM 1731 C C . GLY A 1 222 ? -9.512 52.287 12.513 1.00 14.69 241 GLY A C 1
ATOM 1732 O O . GLY A 1 222 ? -10.635 52.643 12.857 1.00 14.34 241 GLY A O 1
ATOM 1733 N N . LYS A 1 223 ? -8.565 51.956 13.388 1.00 13.95 242 LYS A N 1
ATOM 1734 C CA . LYS A 1 223 ? -8.813 51.965 14.827 1.00 15.25 242 LYS A CA 1
ATOM 1735 C C . LYS A 1 223 ? -9.073 53.377 15.363 1.00 15.67 242 LYS A C 1
ATOM 1736 O O . LYS A 1 223 ? -9.922 53.552 16.218 1.00 14.85 242 LYS A O 1
ATOM 1742 N N . TYR A 1 224 ? -8.350 54.351 14.836 1.00 14.33 243 TYR A N 1
ATOM 1743 C CA . TYR A 1 224 ? -8.526 55.725 15.209 1.00 15.79 243 TYR A CA 1
ATOM 1744 C C . TYR A 1 224 ? -9.937 56.180 14.852 1.00 17.02 243 TYR A C 1
ATOM 1745 O O . TYR A 1 224 ? -10.677 56.733 15.696 1.00 16.57 243 TYR A O 1
ATOM 1754 N N . TYR A 1 225 ? -10.349 55.922 13.604 1.00 15.58 244 TYR A N 1
ATOM 1755 C CA . TYR A 1 225 ? -11.673 56.283 13.189 1.00 14.68 244 TYR A CA 1
ATOM 1756 C C . TYR A 1 225 ? -12.748 55.533 13.972 1.00 15.32 244 TYR A C 1
ATOM 1757 O O . TYR A 1 225 ? -13.793 56.075 14.322 1.00 15.91 244 TYR A O 1
ATOM 1766 N N . LEU A 1 226 ? -12.521 54.272 14.223 1.00 16.33 245 LEU A N 1
ATOM 1767 C CA . LEU A 1 226 ? -13.459 53.500 14.940 1.00 18.63 245 LEU A CA 1
ATOM 1768 C C . LEU A 1 226 ? -13.669 54.018 16.364 1.00 19.27 245 LEU A C 1
ATOM 1769 O O . LEU A 1 226 ? -14.814 54.064 16.831 1.00 19.66 245 LEU A O 1
ATOM 1774 N N . SER A 1 227 ? -12.595 54.416 17.013 1.00 20.52 246 SER A N 1
ATOM 1775 C CA . SER A 1 227 ? -12.674 54.982 18.354 1.00 22.48 246 SER A CA 1
ATOM 1776 C C . SER A 1 227 ? -13.412 56.359 18.365 1.00 22.73 246 SER A C 1
ATOM 1777 O O . SER A 1 227 ? -14.134 56.648 19.317 1.00 22.35 246 SER A O 1
ATOM 1780 N N . LEU A 1 228 ? -13.313 57.162 17.293 1.00 23.72 247 LEU A N 1
ATOM 1781 C CA . LEU A 1 228 ? -14.222 58.334 17.098 1.00 24.04 247 LEU A CA 1
ATOM 1782 C C . LEU A 1 228 ? -15.653 57.999 16.725 1.00 24.19 247 LEU A C 1
ATOM 1783 O O . LEU A 1 228 ? -16.455 58.923 16.551 1.00 25.36 247 LEU A O 1
ATOM 1788 N N . GLY A 1 229 ? -15.996 56.731 16.512 1.00 22.16 248 GLY A N 1
ATOM 1789 C CA . GLY A 1 229 ? -17.353 56.414 16.067 1.00 21.70 248 GLY A CA 1
ATOM 1790 C C . GLY A 1 229 ? -17.655 56.578 14.542 1.00 20.45 248 GLY A C 1
ATOM 1791 O O . GLY A 1 229 ? -18.793 56.528 14.119 1.00 19.90 248 GLY A O 1
ATOM 1792 N N . ASP A 1 230 ? -16.636 56.679 13.718 1.00 18.45 249 ASP A N 1
ATOM 1793 C CA . ASP A 1 230 ? -16.841 56.859 12.294 1.00 18.61 249 ASP A CA 1
ATOM 1794 C C . ASP A 1 230 ? -16.658 55.478 11.691 1.00 19.38 249 ASP A C 1
ATOM 1795 O O . ASP A 1 230 ? -15.564 55.027 11.293 1.00 18.34 249 ASP A O 1
ATOM 1800 N N . LEU A 1 231 ? -17.751 54.806 11.627 1.00 17.97 250 LEU A N 1
ATOM 1801 C CA . LEU A 1 231 ? -17.755 53.386 11.237 1.00 19.88 250 LEU A CA 1
ATOM 1802 C C . LEU A 1 231 ? -17.437 53.248 9.760 1.00 19.42 250 LEU A C 1
ATOM 1803 O O . LEU A 1 231 ? -16.822 52.269 9.325 1.00 17.03 250 LEU A O 1
ATOM 1808 N N . ASP A 1 232 ? -17.945 54.205 8.973 1.00 18.71 251 ASP A N 1
ATOM 1809 C CA . ASP A 1 232 ? -17.770 54.136 7.549 1.00 18.09 251 ASP A CA 1
ATOM 1810 C C . ASP A 1 232 ? -16.260 54.277 7.194 1.00 16.52 251 ASP A C 1
ATOM 1811 O O . ASP A 1 232 ? -15.772 53.511 6.413 1.00 15.34 251 ASP A O 1
ATOM 1816 N N . SER A 1 233 ? -15.603 55.289 7.719 1.00 15.33 252 SER A N 1
ATOM 1817 C CA . SER A 1 233 ? -14.168 55.433 7.457 1.00 14.84 252 SER A CA 1
ATOM 1818 C C . SER A 1 233 ? -13.434 54.184 7.982 1.00 15.61 252 SER A C 1
ATOM 1819 O O . SER A 1 233 ? -12.512 53.704 7.340 1.00 14.67 252 SER A O 1
ATOM 1822 N N . ALA A 1 234 ? -13.783 53.730 9.205 1.00 14.84 253 ALA A N 1
ATOM 1823 C CA . ALA A 1 234 ? -13.110 52.597 9.764 1.00 15.93 253 ALA A CA 1
ATOM 1824 C C . ALA A 1 234 ? -13.225 51.362 8.837 1.00 15.28 253 ALA A C 1
ATOM 1825 O O . ALA A 1 234 ? -12.250 50.664 8.617 1.00 12.97 253 ALA A O 1
ATOM 1827 N N . THR A 1 235 ? -14.442 51.072 8.389 1.00 14.62 254 THR A N 1
ATOM 1828 C CA . THR A 1 235 ? -14.704 49.911 7.616 1.00 15.09 254 THR A CA 1
ATOM 1829 C C . THR A 1 235 ? -13.853 49.998 6.340 1.00 14.46 254 THR A C 1
ATOM 1830 O O . THR A 1 235 ? -13.196 49.047 5.999 1.00 11.33 254 THR A O 1
ATOM 1834 N N . ALA A 1 236 ? -13.845 51.157 5.685 1.00 12.90 255 ALA A N 1
ATOM 1835 C CA . ALA A 1 236 ? -13.051 51.305 4.471 1.00 13.89 255 ALA A CA 1
ATOM 1836 C C . ALA A 1 236 ? -11.607 51.059 4.738 1.00 13.93 255 ALA A C 1
ATOM 1837 O O . ALA A 1 236 ? -10.958 50.408 3.955 1.00 13.43 255 ALA A O 1
ATOM 1839 N N . LEU A 1 237 ? -11.086 51.597 5.850 1.00 13.35 256 LEU A N 1
ATOM 1840 C CA . LEU A 1 237 ? -9.675 51.493 6.198 1.00 13.14 256 LEU A CA 1
ATOM 1841 C C . LEU A 1 237 ? -9.279 50.031 6.477 1.00 12.91 256 LEU A C 1
ATOM 1842 O O . LEU A 1 237 ? -8.210 49.553 6.057 1.00 13.02 256 LEU A O 1
ATOM 1847 N N . PHE A 1 238 ? -10.139 49.316 7.196 1.00 12.81 257 PHE A N 1
ATOM 1848 C CA . PHE A 1 238 ? -9.869 47.912 7.524 1.00 13.07 257 PHE A CA 1
ATOM 1849 C C . PHE A 1 238 ? -9.855 47.074 6.210 1.00 13.66 257 PHE A C 1
ATOM 1850 O O . PHE A 1 238 ? -8.968 46.239 6.021 1.00 13.40 257 PHE A O 1
ATOM 1858 N N . LYS A 1 239 ? -10.739 47.381 5.281 1.00 13.53 258 LYS A N 1
ATOM 1859 C CA . LYS A 1 239 ? -10.758 46.640 4.020 1.00 14.21 258 LYS A CA 1
ATOM 1860 C C . LYS A 1 239 ? -9.502 46.989 3.211 1.00 13.28 258 LYS A C 1
ATOM 1861 O O . LYS A 1 239 ? -8.854 46.095 2.597 1.00 13.38 258 LYS A O 1
ATOM 1867 N N . LEU A 1 240 ? -9.128 48.264 3.245 1.00 13.50 259 LEU A N 1
ATOM 1868 C CA . LEU A 1 240 ? -7.944 48.733 2.568 1.00 14.32 259 LEU A CA 1
ATOM 1869 C C . LEU A 1 240 ? -6.686 48.080 3.156 1.00 14.62 259 LEU A C 1
ATOM 1870 O O . LEU A 1 240 ? -5.641 47.877 2.464 1.00 15.32 259 LEU A O 1
ATOM 1875 N N . ALA A 1 241 ? -6.742 47.792 4.467 1.00 14.61 260 ALA A N 1
ATOM 1876 C CA . ALA A 1 241 ? -5.593 47.110 5.147 1.00 13.27 260 ALA A CA 1
ATOM 1877 C C . ALA A 1 241 ? -5.495 45.668 4.615 1.00 14.02 260 ALA A C 1
ATOM 1878 O O . ALA A 1 241 ? -4.502 45.238 4.130 1.00 15.01 260 ALA A O 1
ATOM 1880 N N . VAL A 1 242 ? -6.619 44.970 4.621 1.00 14.11 261 VAL A N 1
ATOM 1881 C CA . VAL A 1 242 ? -6.695 43.560 4.225 1.00 12.96 261 VAL A CA 1
ATOM 1882 C C . VAL A 1 242 ? -6.326 43.376 2.730 1.00 13.78 261 VAL A C 1
ATOM 1883 O O . VAL A 1 242 ? -5.758 42.353 2.369 1.00 14.98 261 VAL A O 1
ATOM 1887 N N . ALA A 1 243 ? -6.653 44.361 1.884 1.00 13.41 262 ALA A N 1
ATOM 1888 C CA . ALA A 1 243 ? -6.488 44.325 0.428 1.00 13.24 262 ALA A CA 1
ATOM 1889 C C . ALA A 1 243 ? -5.040 44.134 0.034 1.00 15.00 262 ALA A C 1
ATOM 1890 O O . ALA A 1 243 ? -4.755 43.708 -1.116 1.00 15.59 262 ALA A O 1
ATOM 1892 N N . ASN A 1 244 ? -4.134 44.460 0.952 1.00 13.45 263 ASN A N 1
ATOM 1893 C CA . ASN A 1 244 ? -2.711 44.226 0.781 1.00 14.43 263 ASN A CA 1
ATOM 1894 C C . ASN A 1 244 ? -2.281 42.776 0.777 1.00 13.43 263 ASN A C 1
ATOM 1895 O O . ASN A 1 244 ? -1.196 42.455 0.259 1.00 13.41 263 ASN A O 1
ATOM 1900 N N . ASN A 1 245 ? -3.104 41.914 1.328 1.00 14.37 264 ASN A N 1
ATOM 1901 C CA . ASN A 1 245 ? -2.798 40.483 1.425 1.00 14.64 264 ASN A CA 1
ATOM 1902 C C . ASN A 1 245 ? -1.551 40.187 2.245 1.00 16.28 264 ASN A C 1
ATOM 1903 O O . ASN A 1 245 ? -0.799 39.275 1.952 1.00 15.05 264 ASN A O 1
ATOM 1908 N N . VAL A 1 246 ? -1.314 40.946 3.301 1.00 16.79 265 VAL A N 1
ATOM 1909 C CA . VAL A 1 246 ? -0.194 40.619 4.162 1.00 15.85 265 VAL A CA 1
ATOM 1910 C C . VAL A 1 246 ? -0.704 39.692 5.240 1.00 15.42 265 VAL A C 1
ATOM 1911 O O . VAL A 1 246 ? -0.926 40.104 6.401 1.00 14.48 265 VAL A O 1
ATOM 1915 N N . HIS A 1 247 ? -0.900 38.421 4.863 1.00 14.75 266 HIS A N 1
ATOM 1916 C CA . HIS A 1 247 ? -1.724 37.502 5.658 1.00 14.47 266 HIS A CA 1
ATOM 1917 C C . HIS A 1 247 ? -1.249 37.304 7.073 1.00 15.06 266 HIS A C 1
ATOM 1918 O O . HIS A 1 247 ? -2.016 37.082 7.978 1.00 15.50 266 HIS A O 1
ATOM 1925 N N . ASN A 1 248 ? 0.046 37.342 7.260 1.00 15.14 267 ASN A N 1
ATOM 1926 C CA . ASN A 1 248 ? 0.598 37.048 8.567 1.00 18.41 267 ASN A CA 1
ATOM 1927 C C . ASN A 1 248 ? 0.708 38.200 9.497 1.00 17.97 267 ASN A C 1
ATOM 1928 O O . ASN A 1 248 ? 1.118 37.990 10.613 1.00 18.92 267 ASN A O 1
ATOM 1933 N N . PHE A 1 249 ? 0.306 39.413 9.094 1.00 18.05 268 PHE A N 1
ATOM 1934 C CA . PHE A 1 249 ? 0.449 40.581 10.000 1.00 17.28 268 PHE A CA 1
ATOM 1935 C C . PHE A 1 249 ? -0.693 40.580 11.029 1.00 17.10 268 PHE A C 1
ATOM 1936 O O . PHE A 1 249 ? -1.872 40.328 10.720 1.00 15.28 268 PHE A O 1
ATOM 1944 N N . VAL A 1 250 ? -0.336 40.889 12.261 1.00 17.11 269 VAL A N 1
ATOM 1945 C CA . VAL A 1 250 ? -1.299 41.221 13.304 1.00 19.22 269 VAL A CA 1
ATOM 1946 C C . VAL A 1 250 ? -2.414 42.165 12.801 1.00 17.35 269 VAL A C 1
ATOM 1947 O O . VAL A 1 250 ? -3.631 41.937 13.025 1.00 18.89 269 VAL A O 1
ATOM 1951 N N . GLU A 1 251 ? -1.985 43.224 12.097 1.00 15.88 270 GLU A N 1
ATOM 1952 C CA . GLU A 1 251 ? -2.891 44.243 11.593 1.00 15.54 270 GLU A CA 1
ATOM 1953 C C . GLU A 1 251 ? -3.853 43.690 10.547 1.00 14.72 270 GLU A C 1
ATOM 1954 O O . GLU A 1 251 ? -4.998 44.125 10.431 1.00 17.12 270 GLU A O 1
ATOM 1960 N N . HIS A 1 252 ? -3.391 42.744 9.758 1.00 15.07 271 HIS A N 1
ATOM 1961 C CA . HIS A 1 252 ? -4.244 42.043 8.794 1.00 15.54 271 HIS A CA 1
ATOM 1962 C C . HIS A 1 252 ? -5.239 41.180 9.537 1.00 15.22 271 HIS A C 1
ATOM 1963 O O . HIS A 1 252 ? -6.392 41.244 9.280 1.00 15.82 271 HIS A O 1
ATOM 1970 N N . ARG A 1 253 ? -4.768 40.339 10.457 1.00 15.68 272 ARG A N 1
ATOM 1971 C CA . ARG A 1 253 ? -5.670 39.463 11.185 1.00 16.27 272 ARG A CA 1
ATOM 1972 C C . ARG A 1 253 ? -6.751 40.241 11.907 1.00 15.83 272 ARG A C 1
ATOM 1973 O O . ARG A 1 253 ? -7.917 39.832 11.875 1.00 15.56 272 ARG A O 1
ATOM 1981 N N . TYR A 1 254 ? -6.359 41.337 12.554 1.00 15.74 273 TYR A N 1
ATOM 1982 C CA . TYR A 1 254 ? -7.317 42.095 13.347 1.00 15.18 273 TYR A CA 1
ATOM 1983 C C . TYR A 1 254 ? -8.109 43.110 12.587 1.00 15.05 273 TYR A C 1
ATOM 1984 O O . TYR A 1 254 ? -9.242 43.378 12.986 1.00 12.32 273 TYR A O 1
ATOM 1993 N N . ALA A 1 255 ? -7.637 43.531 11.424 1.00 14.28 274 ALA A N 1
ATOM 1994 C CA . ALA A 1 255 ? -8.530 44.218 10.494 1.00 13.86 274 ALA A CA 1
ATOM 1995 C C . ALA A 1 255 ? -9.690 43.295 10.068 1.00 13.70 274 ALA A C 1
ATOM 1996 O O . ALA A 1 255 ? -10.856 43.717 10.006 1.00 14.50 274 ALA A O 1
ATOM 1998 N N . LEU A 1 256 ? -9.362 42.060 9.769 1.00 13.67 275 LEU A N 1
ATOM 1999 C CA . LEU A 1 256 ? -10.364 41.069 9.468 1.00 15.13 275 LEU A CA 1
ATOM 2000 C C . LEU A 1 256 ? -11.310 40.838 10.655 1.00 15.06 275 LEU A C 1
ATOM 2001 O O . LEU A 1 256 ? -12.509 40.757 10.480 1.00 15.66 275 LEU A O 1
ATOM 2006 N N . LEU A 1 257 ? -10.748 40.766 11.876 1.00 15.65 276 LEU A N 1
ATOM 2007 C CA . LEU A 1 257 ? -11.584 40.624 13.068 1.00 15.39 276 LEU A CA 1
ATOM 2008 C C . LEU A 1 257 ? -12.478 41.807 13.234 1.00 15.20 276 LEU A C 1
ATOM 2009 O O . LEU A 1 257 ? -13.662 41.642 13.471 1.00 17.39 276 LEU A O 1
ATOM 2014 N N . GLU A 1 258 ? -11.944 43.030 13.079 1.00 15.35 277 GLU A N 1
ATOM 2015 C CA . GLU A 1 258 ? -12.731 44.241 13.236 1.00 14.33 277 GLU A CA 1
ATOM 2016 C C . GLU A 1 258 ? -13.865 44.294 12.220 1.00 13.82 277 GLU A C 1
ATOM 2017 O O . GLU A 1 258 ? -14.986 44.698 12.545 1.00 15.46 277 GLU A O 1
ATOM 2023 N N . LEU A 1 259 ? -13.606 43.791 11.020 1.00 14.04 278 LEU A N 1
ATOM 2024 C CA . LEU A 1 259 ? -14.549 43.840 9.957 1.00 15.31 278 LEU A CA 1
ATOM 2025 C C . LEU A 1 259 ? -15.621 42.815 10.248 1.00 16.45 278 LEU A C 1
ATOM 2026 O O . LEU A 1 259 ? -16.762 43.087 10.032 1.00 17.59 278 LEU A O 1
ATOM 2031 N N . SER A 1 260 ? -15.257 41.708 10.847 1.00 16.93 279 SER A N 1
ATOM 2032 C CA . SER A 1 260 ? -16.265 40.736 11.274 1.00 20.21 279 SER A CA 1
ATOM 2033 C C . SER A 1 260 ? -17.121 41.305 12.418 1.00 21.56 279 SER A C 1
ATOM 2034 O O . SER A 1 260 ? -18.315 41.145 12.384 1.00 23.42 279 SER A O 1
ATOM 2037 N N . LEU A 1 261 ? -16.565 42.058 13.339 1.00 21.76 280 LEU A N 1
ATOM 2038 C CA . LEU A 1 261 ? -17.346 42.731 14.357 1.00 24.12 280 LEU A CA 1
ATOM 2039 C C . LEU A 1 261 ? -18.273 43.804 13.815 1.00 25.90 280 LEU A C 1
ATOM 2040 O O . LEU A 1 261 ? -19.437 43.914 14.232 1.00 26.90 280 LEU A O 1
ATOM 2045 N N . LEU A 1 262 ? -17.772 44.590 12.871 1.00 28.14 281 LEU A N 1
ATOM 2046 C CA . LEU A 1 262 ? -18.595 45.556 12.137 1.00 29.87 281 LEU A CA 1
ATOM 2047 C C . LEU A 1 262 ? -19.698 44.910 11.311 1.00 33.74 281 LEU A C 1
ATOM 2048 O O . LEU A 1 262 ? -20.738 45.509 11.171 1.00 34.28 281 LEU A O 1
ATOM 2053 N N . GLY A 1 263 ? -19.445 43.748 10.728 1.00 38.93 282 GLY A N 1
ATOM 2054 C CA . GLY A 1 263 ? -20.405 43.073 9.880 1.00 43.81 282 GLY A CA 1
ATOM 2055 C C . GLY A 1 263 ? -21.484 42.405 10.722 1.00 48.20 282 GLY A C 1
ATOM 2056 O O . GLY A 1 263 ? -22.643 42.388 10.315 1.00 49.58 282 GLY A O 1
ATOM 2057 N N . GLN A 1 264 ? -21.093 41.879 11.888 1.00 52.98 283 GLN A N 1
ATOM 2058 C CA . GLN A 1 264 ? -22.015 41.306 12.873 1.00 56.67 283 GLN A CA 1
ATOM 2059 C C . GLN A 1 264 ? -23.095 42.310 13.252 1.00 59.09 283 GLN A C 1
ATOM 2060 O O . GLN A 1 264 ? -24.249 41.926 13.395 1.00 59.70 283 GLN A O 1
ATOM 2066 N N . ASP A 1 265 ? -22.718 43.581 13.400 1.00 61.61 284 ASP A N 1
ATOM 2067 C CA . ASP A 1 265 ? -23.662 44.687 13.673 1.00 63.49 284 ASP A CA 1
ATOM 2068 C C . ASP A 1 265 ? -24.725 44.899 12.561 1.00 64.45 284 ASP A C 1
ATOM 2069 O O . ASP A 1 265 ? -25.842 44.350 12.630 1.00 65.52 284 ASP A O 1
ATOM 2071 N N . SER B 1 4 ? -6.278 58.813 0.005 1.00 38.41 23 SER B N 1
ATOM 2072 C CA . SER B 1 4 ? -7.246 59.910 0.505 1.00 40.14 23 SER B CA 1
ATOM 2073 C C . SER B 1 4 ? -8.745 59.719 -0.050 1.00 40.10 23 SER B C 1
ATOM 2074 O O . SER B 1 4 ? -9.733 59.384 0.669 1.00 38.89 23 SER B O 1
ATOM 2076 N N . TRP B 1 5 ? -8.845 59.917 -1.369 1.00 39.81 24 TRP B N 1
ATOM 2077 C CA . TRP B 1 5 ? -9.975 59.462 -2.219 1.00 40.26 24 TRP B CA 1
ATOM 2078 C C . TRP B 1 5 ? -10.342 57.949 -1.993 1.00 38.93 24 TRP B C 1
ATOM 2079 O O . TRP B 1 5 ? -11.487 57.545 -2.235 1.00 40.98 24 TRP B O 1
ATOM 2090 N N . ARG B 1 6 ? -9.361 57.129 -1.574 1.00 36.27 25 ARG B N 1
ATOM 2091 C CA . ARG B 1 6 ? -9.528 55.660 -1.502 1.00 34.51 25 ARG B CA 1
ATOM 2092 C C . ARG B 1 6 ? -10.589 55.271 -0.435 1.00 34.68 25 ARG B C 1
ATOM 2093 O O . ARG B 1 6 ? -11.229 54.215 -0.550 1.00 36.55 25 ARG B O 1
ATOM 2101 N N . LYS B 1 7 ? -10.724 56.120 0.588 1.00 33.31 26 LYS B N 1
ATOM 2102 C CA . LYS B 1 7 ? -11.659 55.944 1.683 1.00 32.53 26 LYS B CA 1
ATOM 2103 C C . LYS B 1 7 ? -13.134 56.109 1.181 1.00 33.57 26 LYS B C 1
ATOM 2104 O O . LYS B 1 7 ? -14.038 55.571 1.793 1.00 32.96 26 LYS B O 1
ATOM 2110 N N . SER B 1 8 ? -13.316 56.792 0.041 1.00 33.44 27 SER B N 1
ATOM 2111 C CA . SER B 1 8 ? -14.641 57.003 -0.575 1.00 33.03 27 SER B CA 1
ATOM 2112 C C . SER B 1 8 ? -15.052 55.929 -1.598 1.00 32.59 27 SER B C 1
ATOM 2113 O O . SER B 1 8 ? -16.167 55.923 -2.120 1.00 31.69 27 SER B O 1
ATOM 2116 N N . GLU B 1 9 ? -14.166 54.974 -1.843 1.00 31.26 28 GLU B N 1
ATOM 2117 C CA . GLU B 1 9 ? -14.450 53.948 -2.834 1.00 30.46 28 GLU B CA 1
ATOM 2118 C C . GLU B 1 9 ? -15.563 52.970 -2.339 1.00 29.13 28 GLU B C 1
ATOM 2119 O O . GLU B 1 9 ? -15.763 52.842 -1.152 1.00 30.20 28 GLU B O 1
ATOM 2125 N N . VAL B 1 10 ? -16.181 52.239 -3.260 1.00 25.32 29 VAL B N 1
ATOM 2126 C CA . VAL B 1 10 ? -17.030 51.103 -2.957 1.00 24.03 29 VAL B CA 1
ATOM 2127 C C . VAL B 1 10 ? -16.079 49.922 -2.802 1.00 19.76 29 VAL B C 1
ATOM 2128 O O . VAL B 1 10 ? -15.359 49.630 -3.721 1.00 17.96 29 VAL B O 1
ATOM 2132 N N . LEU B 1 11 ? -16.068 49.281 -1.632 1.00 16.07 30 LEU B N 1
ATOM 2133 C CA . LEU B 1 11 ? -15.089 48.272 -1.312 1.00 16.28 30 LEU B CA 1
ATOM 2134 C C . LEU B 1 11 ? -15.694 47.057 -0.680 1.00 14.65 30 LEU B C 1
ATOM 2135 O O . LEU B 1 11 ? -16.576 47.170 0.156 1.00 13.94 30 LEU B O 1
ATOM 2140 N N . ALA B 1 12 ? -15.146 45.898 -1.021 1.00 14.22 31 ALA B N 1
ATOM 2141 C CA . ALA B 1 12 ? -15.446 44.664 -0.352 1.00 15.02 31 ALA B CA 1
ATOM 2142 C C . ALA B 1 12 ? -14.365 44.276 0.628 1.00 14.61 31 ALA B C 1
ATOM 2143 O O . ALA B 1 12 ? -13.237 44.744 0.565 1.00 14.90 31 ALA B O 1
ATOM 2145 N N . VAL B 1 13 ? -14.691 43.309 1.480 1.00 15.32 32 VAL B N 1
ATOM 2146 C CA . VAL B 1 13 ? -13.652 42.635 2.256 1.00 14.92 32 VAL B CA 1
ATOM 2147 C C . VAL B 1 13 ? -12.981 41.700 1.276 1.00 14.92 32 VAL B C 1
ATOM 2148 O O . VAL B 1 13 ? -13.629 40.872 0.699 1.00 14.90 32 VAL B O 1
ATOM 2152 N N . PRO B 1 14 ? -11.685 41.821 1.038 1.00 13.42 33 PRO B N 1
ATOM 2153 C CA . PRO B 1 14 ? -11.019 40.890 0.147 1.00 13.95 33 PRO B CA 1
ATOM 2154 C C . PRO B 1 14 ? -11.358 39.431 0.480 1.00 14.96 33 PRO B C 1
ATOM 2155 O O . PRO B 1 14 ? -11.440 39.027 1.678 1.00 13.57 33 PRO B O 1
ATOM 2159 N N . LEU B 1 15 ? -11.637 38.659 -0.563 1.00 14.39 34 LEU B N 1
ATOM 2160 C CA . LEU B 1 15 ? -12.045 37.300 -0.415 1.00 16.28 34 LEU B CA 1
ATOM 2161 C C . LEU B 1 15 ? -10.982 36.448 0.267 1.00 16.08 34 LEU B C 1
ATOM 2162 O O . LEU B 1 15 ? -9.792 36.620 0.010 1.00 17.52 34 LEU B O 1
ATOM 2167 N N . GLN B 1 16 ? -11.442 35.561 1.146 1.00 16.56 35 GLN B N 1
ATOM 2168 C CA . GLN B 1 16 ? -10.581 34.667 1.922 1.00 17.70 35 GLN B CA 1
ATOM 2169 C C . GLN B 1 16 ? -10.914 33.210 1.593 1.00 18.39 35 GLN B C 1
ATOM 2170 O O . GLN B 1 16 ? -12.079 32.910 1.326 1.00 16.24 35 GLN B O 1
ATOM 2176 N N . PRO B 1 17 ? -9.936 32.299 1.690 1.00 18.18 36 PRO B N 1
ATOM 2177 C CA . PRO B 1 17 ? -10.271 30.897 1.560 1.00 19.07 36 PRO B CA 1
ATOM 2178 C C . PRO B 1 17 ? -11.434 30.559 2.533 1.00 19.85 36 PRO B C 1
ATOM 2179 O O . P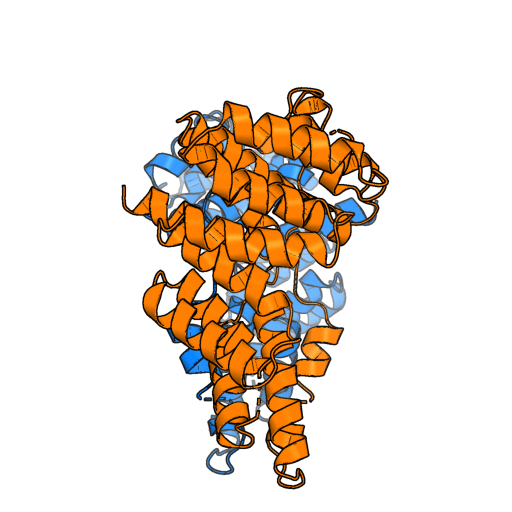RO B 1 17 ? -11.477 31.031 3.651 1.00 20.71 36 PRO B O 1
ATOM 2183 N N . THR B 1 18 ? -12.350 29.711 2.127 1.00 21.07 37 THR B N 1
ATOM 2184 C CA . THR B 1 18 ? -13.338 29.166 3.072 1.00 22.19 37 THR B CA 1
ATOM 2185 C C . THR B 1 18 ? -12.825 27.940 3.731 1.00 22.23 37 THR B C 1
ATOM 2186 O O . THR B 1 18 ? -12.005 27.222 3.178 1.00 22.53 37 THR B O 1
ATOM 2190 N N . LEU B 1 19 ? -13.415 27.638 4.878 1.00 23.02 38 LEU B N 1
ATOM 2191 C CA . LEU B 1 19 ? -13.122 26.425 5.622 1.00 23.01 38 LEU B CA 1
ATOM 2192 C C . LEU B 1 19 ? -13.353 25.206 4.752 1.00 22.69 38 LEU B C 1
ATOM 2193 O O . LEU B 1 19 ? -12.528 24.289 4.734 1.00 22.49 38 LEU B O 1
ATOM 2198 N N . GLN B 1 20 ? -14.462 25.179 4.031 1.00 21.31 39 GLN B N 1
ATOM 2199 C CA . GLN B 1 20 ? -14.816 24.009 3.194 1.00 20.80 39 GLN B CA 1
ATOM 2200 C C . GLN B 1 20 ? -13.734 23.805 2.129 1.00 20.14 39 GLN B C 1
ATOM 2201 O O . GLN B 1 20 ? -13.367 22.676 1.798 1.00 17.90 39 GLN B O 1
ATOM 2203 N N . GLN B 1 21 ? -13.226 24.914 1.573 1.00 19.12 40 GLN B N 1
ATOM 2204 C CA . GLN B 1 21 ? -12.187 24.802 0.577 1.00 19.53 40 GLN B CA 1
ATOM 2205 C C . GLN B 1 21 ? -10.953 24.230 1.196 1.00 18.25 40 GLN B C 1
ATOM 2206 O O . GLN B 1 21 ? -10.297 23.382 0.583 1.00 18.34 40 GLN B O 1
ATOM 2212 N N . GLU B 1 22 ? -10.642 24.661 2.413 1.00 18.25 41 GLU B N 1
ATOM 2213 C CA . GLU B 1 22 ? -9.469 24.141 3.113 1.00 18.37 41 GLU B CA 1
ATOM 2214 C C . GLU B 1 22 ? -9.622 22.662 3.543 1.00 19.11 41 GLU B C 1
ATOM 2215 O O . GLU B 1 22 ? -8.678 21.888 3.454 1.00 17.41 41 GLU B O 1
ATOM 2221 N N . VAL B 1 23 ? -10.807 22.289 4.019 1.00 20.78 42 VAL B N 1
ATOM 2222 C CA . VAL B 1 23 ? -11.151 20.903 4.311 1.00 21.55 42 VAL B CA 1
ATOM 2223 C C . VAL B 1 23 ? -10.995 20.040 3.087 1.00 21.43 42 VAL B C 1
ATOM 2224 O O . VAL B 1 23 ? -10.372 18.992 3.183 1.00 20.90 42 VAL B O 1
ATOM 2228 N N . ILE B 1 24 ? -11.484 20.505 1.932 1.00 21.31 43 ILE B N 1
ATOM 2229 C CA . ILE B 1 24 ? -11.392 19.711 0.715 1.00 22.11 43 ILE B CA 1
ATOM 2230 C C . ILE B 1 24 ? -9.908 19.529 0.322 1.00 22.79 43 ILE B C 1
ATOM 2231 O O . ILE B 1 24 ? -9.491 18.428 -0.066 1.00 22.32 43 ILE B O 1
ATOM 2236 N N . LEU B 1 25 ? -9.114 20.586 0.390 1.00 20.22 44 LEU B N 1
ATOM 2237 C CA . LEU B 1 25 ? -7.725 20.426 0.008 1.00 20.59 44 LEU B CA 1
ATOM 2238 C C . LEU B 1 25 ? -7.037 19.444 0.927 1.00 18.18 44 LEU B C 1
ATOM 2239 O O . LEU B 1 25 ? -6.259 18.655 0.447 1.00 18.32 44 LEU B O 1
ATOM 2244 N N . ALA B 1 26 ? -7.293 19.522 2.231 1.00 17.99 45 ALA B N 1
ATOM 2245 C CA . ALA B 1 26 ? -6.704 18.581 3.199 1.00 18.91 45 ALA B CA 1
ATOM 2246 C C . ALA B 1 26 ? -7.072 17.132 2.828 1.00 19.74 45 ALA B C 1
ATOM 2247 O O . ALA B 1 26 ? -6.203 16.248 2.843 1.00 21.05 45 ALA B O 1
ATOM 2249 N N . ARG B 1 27 ? -8.327 16.885 2.459 1.00 20.91 46 ARG B N 1
ATOM 2250 C CA . ARG B 1 27 ? -8.744 15.510 2.096 1.00 20.38 46 ARG B CA 1
ATOM 2251 C C . ARG B 1 27 ? -8.082 15.110 0.800 1.00 20.65 46 ARG B C 1
ATOM 2252 O O . ARG B 1 27 ? -7.701 13.984 0.611 1.00 19.91 46 ARG B O 1
ATOM 2262 N N . GLU B 1 29 ? -5.204 15.877 -0.350 1.00 22.91 48 GLU B N 1
ATOM 2263 C CA . GLU B 1 29 ? -3.840 15.513 -0.081 1.00 23.59 48 GLU B CA 1
ATOM 2264 C C . GLU B 1 29 ? -3.769 14.039 0.389 1.00 23.71 48 GLU B C 1
ATOM 2265 O O . GLU B 1 29 ? -2.868 13.285 0.009 1.00 22.73 48 GLU B O 1
ATOM 2271 N N . GLN B 1 30 ? -4.710 13.650 1.223 1.00 25.03 49 GLN B N 1
ATOM 2272 C CA . GLN B 1 30 ? -4.714 12.300 1.772 1.00 26.44 49 GLN B CA 1
ATOM 2273 C C . GLN B 1 30 ? -5.048 11.258 0.709 1.00 25.88 49 GLN B C 1
ATOM 2274 O O . GLN B 1 30 ? -4.347 10.277 0.601 1.00 25.09 49 GLN B O 1
ATOM 2280 N N . ILE B 1 31 ? -6.041 11.522 -0.136 1.00 26.35 50 ILE B N 1
ATOM 2281 C CA . ILE B 1 31 ? -6.455 10.593 -1.191 1.00 26.67 50 ILE B CA 1
ATOM 2282 C C . ILE B 1 31 ? -5.349 10.424 -2.231 1.00 27.43 50 ILE B C 1
ATOM 2283 O O . ILE B 1 31 ? -5.011 9.310 -2.656 1.00 27.33 50 ILE B O 1
ATOM 2288 N N . LEU B 1 32 ? -4.793 11.536 -2.662 1.00 27.88 51 LEU B N 1
ATOM 2289 C CA . LEU B 1 32 ? -3.664 11.512 -3.589 1.00 28.73 51 LEU B CA 1
ATOM 2290 C C . LEU B 1 32 ? -2.460 10.774 -2.975 1.00 29.49 51 LEU B C 1
ATOM 2291 O O . LEU B 1 32 ? -1.716 10.126 -3.662 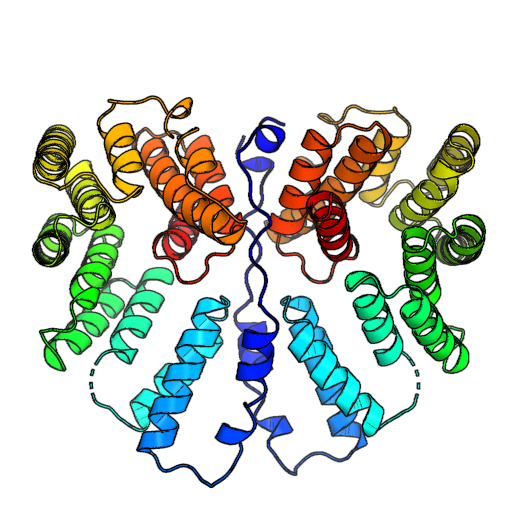1.00 28.74 51 LEU B O 1
ATOM 2296 N N . ALA B 1 33 ? -2.281 10.855 -1.673 1.00 31.69 52 ALA B N 1
ATOM 2297 C CA . ALA B 1 33 ? -1.158 10.170 -1.044 1.00 33.30 52 ALA B CA 1
ATOM 2298 C C . ALA B 1 33 ? -1.370 8.635 -0.998 1.00 35.53 52 ALA B C 1
ATOM 2299 O O . ALA B 1 33 ? -0.400 7.867 -0.903 1.00 36.27 52 ALA B O 1
ATOM 2301 N N . SER B 1 34 ? -2.624 8.197 -1.074 1.00 37.74 53 SER B N 1
ATOM 2302 C CA . SER B 1 34 ? -2.940 6.777 -0.998 1.00 39.95 53 SER B CA 1
ATOM 2303 C C . SER B 1 34 ? -2.720 6.055 -2.347 1.00 42.09 53 SER B C 1
ATOM 2304 O O . SER B 1 34 ? -2.609 6.666 -3.413 1.00 42.27 53 SER B O 1
ATOM 2307 N N . ARG B 1 35 ? -2.652 4.736 -2.269 1.00 44.01 54 ARG B N 1
ATOM 2308 C CA . ARG B 1 35 ? -2.251 3.903 -3.398 1.00 45.61 54 ARG B CA 1
ATOM 2309 C C . ARG B 1 35 ? -3.488 3.348 -4.140 1.00 46.43 54 ARG B C 1
ATOM 2310 O O . ARG B 1 35 ? -3.362 2.535 -5.075 1.00 46.32 54 ARG B O 1
ATOM 2312 N N . ALA B 1 36 ? -4.669 3.854 -3.752 1.00 47.64 55 ALA B N 1
ATOM 2313 C CA . ALA B 1 36 ? -5.962 3.266 -4.137 1.00 47.84 55 ALA B CA 1
ATOM 2314 C C . ALA B 1 36 ? -6.693 4.064 -5.225 1.00 47.67 55 ALA B C 1
ATOM 2315 O O . ALA B 1 36 ? -7.926 4.140 -5.212 1.00 48.34 55 ALA B O 1
ATOM 2317 N N . LEU B 1 37 ? -5.951 4.656 -6.161 1.00 46.58 56 LEU B N 1
ATOM 2318 C CA . LEU B 1 37 ? -6.572 5.381 -7.257 1.00 45.36 56 LEU B CA 1
ATOM 2319 C C . LEU B 1 37 ? -6.073 4.834 -8.598 1.00 44.55 56 LEU B C 1
ATOM 2320 O O . LEU B 1 37 ? -4.868 4.644 -8.805 1.00 43.58 56 LEU B O 1
ATOM 2322 N N . THR B 1 38 ? -7.008 4.572 -9.503 1.00 44.03 57 THR B N 1
ATOM 2323 C CA . THR B 1 38 ? -6.656 4.266 -10.881 1.00 44.18 57 THR B CA 1
ATOM 2324 C C . THR B 1 38 ? -6.170 5.530 -11.548 1.00 44.26 57 THR B C 1
ATOM 2325 O O . THR B 1 38 ? -6.462 6.646 -11.109 1.00 44.23 57 THR B O 1
ATOM 2329 N N . ASP B 1 39 ? -5.437 5.366 -12.628 1.00 43.90 58 ASP B N 1
ATOM 2330 C CA . ASP B 1 39 ? -4.926 6.522 -13.327 1.00 44.15 58 ASP B CA 1
ATOM 2331 C C . ASP B 1 39 ? -6.053 7.516 -13.706 1.00 43.51 58 ASP B C 1
ATOM 2332 O O . ASP B 1 39 ? -5.955 8.703 -13.427 1.00 42.27 58 ASP B O 1
ATOM 2337 N N . ASP B 1 40 ? -7.146 7.023 -14.271 1.00 42.96 59 ASP B N 1
ATOM 2338 C CA . ASP B 1 40 ? -8.247 7.918 -14.584 1.00 42.76 59 ASP B CA 1
ATOM 2339 C C . ASP B 1 40 ? -8.782 8.660 -13.351 1.00 40.47 59 ASP B C 1
ATOM 2340 O O . ASP B 1 40 ? -9.077 9.831 -13.462 1.00 39.99 59 ASP B O 1
ATOM 2345 N N . GLU B 1 41 ? -8.905 7.986 -12.211 1.00 38.29 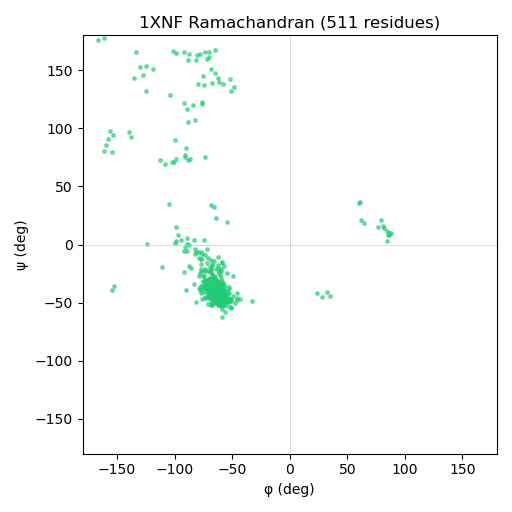60 GLU B N 1
ATOM 2346 C CA . GLU B 1 41 ? -9.376 8.638 -10.975 1.00 37.13 60 GLU B CA 1
ATOM 2347 C C . GLU B 1 41 ? -8.361 9.655 -10.435 1.00 34.84 60 GLU B C 1
ATOM 2348 O O . GLU B 1 41 ? -8.751 10.672 -9.824 1.00 34.03 60 GLU B O 1
ATOM 2354 N N . ARG B 1 42 ? -7.080 9.356 -10.665 1.00 32.22 61 ARG B N 1
ATOM 2355 C CA . ARG B 1 42 ? -5.980 10.226 -10.276 1.00 31.21 61 ARG B CA 1
ATOM 2356 C C . ARG B 1 42 ? -5.909 11.484 -11.128 1.00 29.73 61 ARG B C 1
ATOM 2357 O O . ARG B 1 42 ? -5.690 12.594 -10.599 1.00 27.80 61 ARG B O 1
ATOM 2365 N N . ALA B 1 43 ? -6.053 11.300 -12.433 1.00 28.17 62 ALA B N 1
ATOM 2366 C CA . ALA B 1 43 ? -5.902 12.389 -13.367 1.00 28.24 62 ALA B CA 1
ATOM 2367 C C . ALA B 1 43 ? -6.998 13.372 -13.049 1.00 28.68 62 ALA B C 1
ATOM 2368 O O . ALA B 1 43 ? -6.733 14.532 -12.983 1.00 27.41 62 ALA B O 1
ATOM 2370 N N . GLN B 1 44 ? -8.210 12.845 -12.858 1.00 28.63 63 GLN B N 1
ATOM 2371 C CA . GLN B 1 44 ? -9.401 13.583 -12.476 1.00 28.81 63 GLN B CA 1
ATOM 2372 C C . GLN B 1 44 ? -9.212 14.371 -11.192 1.00 27.91 63 GLN B C 1
ATOM 2373 O O . GLN B 1 44 ? -9.547 15.548 -11.147 1.00 26.95 63 GLN B O 1
ATOM 2379 N N . LEU B 1 45 ? -8.696 13.706 -10.158 1.00 26.31 64 LEU B N 1
ATOM 2380 C CA . LEU B 1 45 ? -8.541 14.332 -8.850 1.00 25.81 64 LEU B CA 1
ATOM 2381 C C . LEU B 1 45 ? -7.474 15.406 -8.904 1.00 24.34 64 LEU B C 1
ATOM 2382 O O . LEU B 1 45 ? -7.644 16.455 -8.329 1.00 24.28 64 LEU B O 1
ATOM 2387 N N . LEU B 1 46 ? -6.377 15.138 -9.605 1.00 23.70 65 LEU B N 1
ATOM 2388 C CA . LEU B 1 46 ? -5.352 16.142 -9.834 1.00 23.29 65 LEU B CA 1
ATOM 2389 C C . LEU B 1 46 ? -5.936 17.339 -10.599 1.00 22.75 65 LEU B C 1
ATOM 2390 O O . LEU B 1 46 ? -5.680 18.508 -10.252 1.00 23.35 65 LEU B O 1
ATOM 2395 N N . TYR B 1 47 ? -6.725 17.094 -11.629 1.00 21.70 66 TYR B N 1
ATOM 2396 C CA . TYR B 1 47 ? -7.392 18.241 -12.271 1.00 21.98 66 TYR B CA 1
ATOM 2397 C C . TYR B 1 47 ? -8.252 19.037 -11.271 1.00 22.43 66 TYR B C 1
ATOM 2398 O O . TYR B 1 47 ? -8.236 20.295 -11.241 1.00 22.14 66 TYR B O 1
ATOM 2407 N N . GLU B 1 48 ? -9.035 18.338 -10.469 1.00 21.64 67 GLU B N 1
ATOM 2408 C CA . GLU B 1 48 ? -9.892 19.040 -9.544 1.00 22.64 67 GLU B CA 1
ATOM 2409 C C . GLU B 1 48 ? -9.119 19.884 -8.531 1.00 22.07 67 GLU B C 1
ATOM 2410 O O . GLU B 1 48 ? -9.566 20.981 -8.152 1.00 22.12 67 GLU B O 1
ATOM 2416 N N . ARG B 1 49 ? -8.007 19.347 -8.056 1.00 20.55 68 ARG B N 1
ATOM 2417 C CA . ARG B 1 49 ? -7.238 20.060 -7.089 1.00 20.37 68 ARG B CA 1
ATOM 2418 C C . ARG B 1 49 ? -6.660 21.279 -7.800 1.00 19.90 68 ARG B C 1
ATOM 2419 O O . ARG B 1 49 ? -6.593 22.367 -7.226 1.00 19.91 68 ARG B O 1
ATOM 2427 N N . GLY B 1 50 ? -6.321 21.125 -9.062 1.00 19.71 69 GLY B N 1
ATOM 2428 C CA . GLY B 1 50 ? -5.735 22.221 -9.811 1.00 19.11 69 GLY B CA 1
ATOM 2429 C C . GLY B 1 50 ? -6.713 23.365 -9.965 1.00 18.73 69 GLY B C 1
ATOM 2430 O O . GLY B 1 50 ? -6.346 24.522 -9.797 1.00 18.05 69 GLY B O 1
ATOM 2431 N N . VAL B 1 51 ? -7.947 23.032 -10.304 1.00 18.79 70 VAL B N 1
ATOM 2432 C CA . VAL B 1 51 ? -9.013 24.041 -10.337 1.00 19.21 70 VAL B CA 1
ATOM 2433 C C . VAL B 1 51 ? -9.142 24.734 -8.957 1.00 19.22 70 VAL B C 1
ATOM 2434 O O . VAL B 1 51 ? -9.311 25.952 -8.851 1.00 18.46 70 V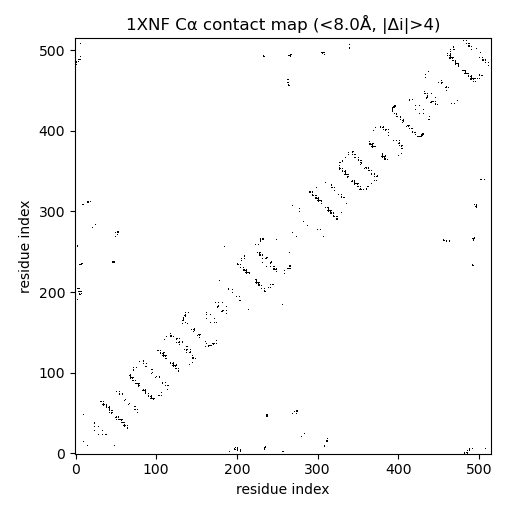AL B O 1
ATOM 2438 N N . LEU B 1 52 ? -9.144 23.973 -7.873 1.00 19.59 71 LEU B N 1
ATOM 2439 C CA . LEU B 1 52 ? -9.288 24.582 -6.547 1.00 18.24 71 LEU B CA 1
ATOM 2440 C C . LEU B 1 52 ? -8.102 25.523 -6.231 1.00 17.25 71 LEU B C 1
ATOM 2441 O O . LEU B 1 52 ? -8.257 26.680 -5.802 1.00 17.24 71 LEU B O 1
ATOM 2446 N N . TYR B 1 53 ? -6.893 25.061 -6.476 1.00 17.80 72 TYR B N 1
ATOM 2447 C CA . TYR B 1 53 ? -5.715 25.888 -6.193 1.00 17.30 72 TYR B CA 1
ATOM 2448 C C . TYR B 1 53 ? -5.709 27.147 -7.023 1.00 17.45 72 TYR B C 1
ATOM 2449 O O . TYR B 1 53 ? -5.394 28.223 -6.527 1.00 17.17 72 TYR B O 1
ATOM 2458 N N . ASP B 1 54 ? -6.101 27.050 -8.313 1.00 18.07 73 ASP B N 1
ATOM 2459 C CA . ASP B 1 54 ? -6.220 28.228 -9.161 1.00 17.24 73 ASP B CA 1
ATOM 2460 C C . ASP B 1 54 ? -7.214 29.252 -8.569 1.00 17.29 73 ASP B C 1
ATOM 2461 O O . ASP B 1 54 ? -6.946 30.466 -8.538 1.00 16.67 73 ASP B O 1
ATOM 2466 N N . SER B 1 55 ? -8.354 28.733 -8.125 1.00 17.21 74 SER B N 1
ATOM 2467 C CA . SER B 1 55 ? -9.371 29.519 -7.541 1.00 17.83 74 SER B CA 1
ATOM 2468 C C . SER B 1 55 ? -8.892 30.215 -6.255 1.00 18.39 74 SER B C 1
ATOM 2469 O O . SER B 1 55 ? -9.507 31.169 -5.840 1.00 17.98 74 SER B O 1
ATOM 2472 N N . LEU B 1 56 ? -7.814 29.710 -5.643 1.00 18.24 75 LEU B N 1
ATOM 2473 C CA . LEU B 1 56 ? -7.285 30.239 -4.439 1.00 19.25 75 LEU B CA 1
ATOM 2474 C C . LEU B 1 56 ? -6.086 31.127 -4.722 1.00 18.04 75 LEU B C 1
ATOM 2475 O O . LEU B 1 56 ? -5.559 31.729 -3.809 1.00 17.02 75 LEU B O 1
ATOM 2480 N N . GLY B 1 57 ? -5.765 31.275 -6.007 1.00 17.77 76 GLY B N 1
ATOM 2481 C CA . GLY B 1 57 ? -4.646 32.101 -6.423 1.00 17.14 76 GLY B CA 1
ATOM 2482 C C . GLY B 1 57 ? -3.306 31.380 -6.416 1.00 17.16 76 GLY B C 1
ATOM 2483 O O . GLY B 1 57 ? -2.302 32.037 -6.566 1.00 17.74 76 GLY B O 1
ATOM 2484 N N . LEU B 1 58 ? -3.298 30.063 -6.211 1.00 16.57 77 LEU B N 1
ATOM 2485 C CA . LEU B 1 58 ? -2.073 29.307 -6.176 1.00 18.16 77 LEU B CA 1
ATOM 2486 C C . LEU B 1 58 ? -1.870 28.645 -7.568 1.00 17.59 77 LEU B C 1
ATOM 2487 O O . LEU B 1 58 ? -2.037 27.418 -7.760 1.00 17.13 77 LEU B O 1
ATOM 2492 N N . ARG B 1 59 ? -1.503 29.465 -8.539 1.00 16.48 78 ARG B N 1
ATOM 2493 C CA . ARG B 1 59 ? -1.509 29.039 -9.932 1.00 16.56 78 ARG B CA 1
ATOM 2494 C C . ARG B 1 59 ? -0.370 28.128 -10.317 1.00 17.70 78 ARG B C 1
ATOM 2495 O O . ARG B 1 59 ? -0.498 27.344 -11.271 1.00 16.12 78 ARG B O 1
ATOM 2503 N N . ALA B 1 60 ? 0.764 28.244 -9.613 1.00 17.03 79 ALA B N 1
ATOM 2504 C CA . ALA B 1 60 ? 1.858 27.326 -9.825 1.00 17.46 79 ALA B CA 1
ATOM 2505 C C . ALA B 1 60 ? 1.549 25.918 -9.294 1.00 17.81 79 ALA B C 1
ATOM 2506 O O . ALA B 1 60 ? 1.917 24.889 -9.949 1.00 18.70 79 ALA B O 1
ATOM 2508 N N . LEU B 1 61 ? 0.937 25.844 -8.115 1.00 17.30 80 LEU B N 1
ATOM 2509 C CA . LEU B 1 61 ? 0.491 24.547 -7.593 1.00 18.04 80 LEU B CA 1
ATOM 2510 C C . LEU B 1 61 ? -0.606 23.982 -8.490 1.00 17.68 80 LEU B C 1
ATOM 2511 O O . LEU B 1 61 ? -0.682 22.759 -8.747 1.00 17.40 80 LEU B O 1
ATOM 2516 N N . ALA B 1 62 ? -1.433 24.867 -9.057 1.00 17.19 81 ALA B N 1
ATOM 2517 C CA . ALA B 1 62 ? -2.450 24.399 -10.000 1.00 17.92 81 ALA B CA 1
ATOM 2518 C C . ALA B 1 62 ? -1.801 23.823 -11.240 1.00 19.19 81 ALA B C 1
ATOM 2519 O O . ALA B 1 62 ? -2.119 22.712 -11.674 1.00 20.27 81 ALA B O 1
ATOM 2521 N N . ARG B 1 63 ? -0.866 24.577 -11.793 1.00 21.49 82 ARG B N 1
ATOM 2522 C CA . ARG B 1 63 ? -0.141 24.144 -12.992 1.00 23.27 82 ARG B CA 1
ATOM 2523 C C . ARG B 1 63 ? 0.520 22.772 -12.763 1.00 22.60 82 ARG B C 1
ATOM 2524 O O . ARG B 1 63 ? 0.438 21.891 -13.630 1.00 23.29 82 ARG B O 1
ATOM 2532 N N . ASN B 1 64 ? 1.159 22.594 -11.606 1.00 22.60 83 ASN B N 1
ATOM 2533 C CA . ASN B 1 64 ? 1.872 21.344 -11.252 1.00 22.39 83 ASN B CA 1
ATOM 2534 C C . ASN B 1 64 ? 0.848 20.191 -11.328 1.00 20.95 83 ASN B C 1
ATOM 2535 O O . ASN B 1 64 ? 1.065 19.205 -12.033 1.00 20.20 83 ASN B O 1
ATOM 2540 N N . ASP B 1 65 ? -0.334 20.363 -10.748 1.00 20.31 84 ASP B N 1
ATOM 2541 C CA . ASP B 1 65 ? -1.400 19.346 -10.784 1.00 20.28 84 ASP B CA 1
ATOM 2542 C C . ASP B 1 65 ? -1.983 19.083 -12.200 1.00 20.50 84 ASP B C 1
ATOM 2543 O O . ASP B 1 65 ? -2.191 17.911 -12.644 1.00 21.38 84 ASP B O 1
ATOM 2548 N N . PHE B 1 66 ? -2.198 20.150 -12.952 1.00 20.52 85 PHE B N 1
ATOM 2549 C CA . PHE B 1 66 ? -2.774 19.996 -14.273 1.00 20.37 85 PHE B CA 1
ATOM 2550 C C . PHE B 1 66 ? -1.816 19.171 -15.136 1.00 21.53 85 PHE B C 1
ATOM 2551 O O . PHE B 1 66 ? -2.256 18.282 -15.878 1.00 20.43 85 PHE B O 1
ATOM 2559 N N . SER B 1 67 ? -0.537 19.499 -15.038 1.00 22.38 86 SER B N 1
ATOM 2560 C CA . SER B 1 67 ? 0.499 18.889 -15.866 1.00 24.96 86 SER B CA 1
ATOM 2561 C C . SER B 1 67 ? 0.647 17.405 -15.505 1.00 25.53 86 SER B C 1
ATOM 2562 O O . SER B 1 67 ? 0.774 16.549 -16.378 1.00 24.88 86 SER B O 1
ATOM 2565 N N . GLN B 1 68 ? 0.616 17.123 -14.209 1.00 25.83 87 GLN B N 1
ATOM 2566 C CA . GLN B 1 68 ? 0.673 15.743 -13.766 1.00 26.87 87 GLN B CA 1
ATOM 2567 C C . GLN B 1 68 ? -0.538 14.938 -14.266 1.00 26.32 87 GLN B C 1
ATOM 2568 O O . GLN B 1 68 ? -0.366 13.808 -14.714 1.00 24.99 87 GLN B O 1
ATOM 2574 N N . ALA B 1 69 ? -1.725 15.549 -14.284 1.00 25.65 88 ALA B N 1
ATOM 2575 C CA . ALA B 1 69 ? -2.929 14.904 -14.783 1.00 25.78 88 ALA B CA 1
ATOM 2576 C C . ALA B 1 69 ? -2.794 14.659 -16.297 1.00 26.44 88 ALA B C 1
ATOM 2577 O O . ALA B 1 69 ? -3.067 13.559 -16.796 1.00 26.50 88 ALA B O 1
ATOM 2579 N N . LEU B 1 70 ? -2.318 15.670 -17.015 1.00 26.41 89 LEU B N 1
ATOM 2580 C CA . LEU B 1 70 ? -2.155 15.564 -18.457 1.00 27.87 89 LEU B CA 1
ATOM 2581 C C . LEU B 1 70 ? -1.204 14.412 -18.892 1.00 27.55 89 LEU B C 1
ATOM 2582 O O . LEU B 1 70 ? -1.457 13.726 -19.902 1.00 28.22 89 LEU B O 1
ATOM 2587 N N . ALA B 1 71 ? -0.145 14.206 -18.114 1.00 27.83 90 ALA B N 1
ATOM 2588 C CA . ALA B 1 71 ? 0.840 13.135 -18.349 1.00 28.30 90 ALA B CA 1
ATOM 2589 C C . ALA B 1 71 ? 0.245 11.733 -18.090 1.00 28.43 90 ALA B C 1
ATOM 2590 O O . ALA B 1 71 ? 0.635 10.754 -18.710 1.00 28.25 90 ALA B O 1
ATOM 2592 N N . ILE B 1 72 ? -0.730 11.664 -17.200 1.00 28.74 91 ILE B N 1
ATOM 2593 C CA . ILE B 1 72 ? -1.524 10.457 -16.983 1.00 29.67 91 ILE B CA 1
ATOM 2594 C C . ILE B 1 72 ? -2.591 10.269 -18.095 1.00 29.63 91 ILE B C 1
ATOM 2595 O O . ILE B 1 72 ? -2.814 9.156 -18.589 1.00 29.21 91 ILE B O 1
ATOM 2600 N N . ARG B 1 73 ? -3.242 11.350 -18.498 1.00 30.02 92 ARG B N 1
ATOM 2601 C CA . ARG B 1 73 ? -4.359 11.271 -19.428 1.00 30.98 92 ARG B CA 1
ATOM 2602 C C . ARG B 1 73 ? -4.249 12.436 -20.416 1.00 30.96 92 ARG B C 1
ATOM 2603 O O . ARG B 1 73 ? -4.571 13.569 -20.090 1.00 30.09 92 ARG B O 1
ATOM 2611 N N . PRO B 1 74 ? -3.667 12.161 -21.580 1.00 31.89 93 PRO B N 1
ATOM 2612 C CA . PRO B 1 74 ? -3.373 13.200 -22.589 1.00 31.62 93 PRO B CA 1
ATOM 2613 C C . PRO B 1 74 ? -4.601 13.888 -23.179 1.00 31.72 93 PRO B C 1
ATOM 2614 O O . PRO B 1 74 ? -4.512 15.022 -23.700 1.00 31.61 93 PRO B O 1
ATOM 2618 N N . ASP B 1 75 ? -5.748 13.227 -23.086 1.00 31.15 94 ASP B N 1
ATOM 2619 C CA . ASP B 1 75 ? -6.934 13.764 -23.720 1.00 31.39 94 ASP B CA 1
ATOM 2620 C C . ASP B 1 75 ? -7.671 14.681 -22.777 1.00 30.20 94 ASP B C 1
ATOM 2621 O O . ASP B 1 75 ? -8.760 14.362 -22.314 1.00 29.99 94 ASP B O 1
ATOM 2634 N N . PRO B 1 77 ? -8.498 18.526 -22.878 1.00 24.64 96 PRO B N 1
ATOM 2635 C CA . PRO B 1 77 ? -8.585 19.900 -23.364 1.00 23.34 96 PRO B CA 1
ATOM 2636 C C . PRO B 1 77 ? -8.649 20.900 -22.192 1.00 23.44 96 PRO B C 1
ATOM 2637 O O . PRO B 1 77 ? -8.052 21.980 -22.291 1.00 21.04 96 PRO B O 1
ATOM 2641 N N . GLU B 1 78 ? -9.390 20.522 -21.144 1.00 23.70 97 GLU B N 1
ATOM 2642 C CA . GLU B 1 78 ? -9.615 21.310 -19.935 1.00 24.46 97 GLU B CA 1
ATOM 2643 C C . GLU B 1 78 ? -8.264 21.739 -19.349 1.00 23.40 97 GLU B C 1
ATOM 2644 O O . GLU B 1 78 ? -8.150 22.812 -18.805 1.00 24.55 97 GLU B O 1
ATOM 2650 N N . VAL B 1 79 ? -7.264 20.858 -19.396 1.00 22.20 98 VAL B N 1
ATOM 2651 C CA . VAL B 1 79 ? -5.945 21.182 -18.882 1.00 20.45 98 VAL B CA 1
ATOM 2652 C C . VAL B 1 79 ? -5.221 22.151 -19.812 1.00 20.11 98 VAL B C 1
ATOM 2653 O O . VAL B 1 79 ? -4.679 23.137 -19.356 1.00 18.85 98 VAL B O 1
ATOM 2657 N N . PHE B 1 80 ? -5.240 21.903 -21.113 1.00 19.80 99 PHE B N 1
ATOM 2658 C CA . PHE B 1 80 ? -4.502 22.774 -22.045 1.00 20.49 99 PHE B CA 1
ATOM 2659 C C . PHE B 1 80 ? -5.110 24.177 -21.966 1.00 19.46 99 PHE B C 1
ATOM 2660 O O . PHE B 1 80 ? -4.421 25.135 -22.127 1.00 19.87 99 PHE B O 1
ATOM 2668 N N . ASN B 1 81 ? -6.401 24.270 -21.699 1.00 18.68 100 ASN B N 1
ATOM 2669 C CA . ASN B 1 81 ? -7.068 25.542 -21.495 1.00 18.25 100 ASN B CA 1
ATOM 2670 C C . ASN B 1 81 ? -6.434 26.380 -20.375 1.00 18.43 100 ASN B C 1
ATOM 2671 O O . ASN B 1 81 ? -6.003 27.494 -20.613 1.00 18.55 100 ASN B O 1
ATOM 2676 N N . TYR B 1 82 ? -6.384 25.829 -19.166 1.00 18.15 101 TYR B N 1
ATOM 2677 C CA . TYR B 1 82 ? -5.646 26.418 -18.061 1.00 19.54 101 TYR B CA 1
ATOM 2678 C C . TYR B 1 82 ? -4.205 26.731 -18.404 1.00 19.15 101 TYR B C 1
ATOM 2679 O O . TYR B 1 82 ? -3.715 27.759 -18.042 1.00 19.12 101 TYR B O 1
ATOM 2688 N N . LEU B 1 83 ? -3.543 25.836 -19.102 1.00 20.40 102 LEU B N 1
ATOM 2689 C CA . LEU B 1 83 ? -2.133 26.032 -19.405 1.00 20.19 102 LEU B CA 1
ATOM 2690 C C . LEU B 1 83 ? -1.982 27.251 -20.344 1.00 19.45 102 LEU B C 1
ATOM 2691 O O . LEU B 1 83 ? -1.103 28.086 -20.135 1.00 18.12 102 LEU B O 1
ATOM 2696 N N . GLY B 1 84 ? -2.896 27.406 -21.300 1.00 17.38 103 GLY B N 1
ATOM 2697 C CA . GLY B 1 84 ? -2.891 28.575 -22.167 1.00 17.53 103 GLY B CA 1
ATOM 2698 C C . GLY B 1 84 ? -3.193 29.886 -21.415 1.00 17.35 103 GLY B C 1
ATOM 2699 O O . GLY B 1 84 ? -2.601 30.966 -21.716 1.00 15.64 103 GLY B O 1
ATOM 2700 N N . ILE B 1 85 ? -4.090 29.809 -20.438 1.00 16.14 104 ILE B N 1
ATOM 2701 C CA . ILE B 1 85 ? -4.389 31.003 -19.587 1.00 15.81 104 ILE B CA 1
ATOM 2702 C C . ILE B 1 85 ? -3.106 31.407 -18.868 1.00 16.86 104 ILE B C 1
ATOM 2703 O O . ILE B 1 85 ? -2.697 32.569 -18.906 1.00 16.85 104 ILE B O 1
ATOM 2708 N N . TYR B 1 86 ? -2.402 30.443 -18.337 1.00 17.57 105 TYR B N 1
ATOM 2709 C CA . TYR B 1 86 ? -1.228 30.753 -17.554 1.00 18.73 105 TYR B CA 1
ATOM 2710 C C . TYR B 1 86 ? -0.127 31.290 -18.414 1.00 18.23 105 TYR B C 1
ATOM 2711 O O . TYR B 1 86 ? 0.577 32.175 -17.997 1.00 19.21 105 TYR B O 1
ATOM 2720 N N . LEU B 1 87 ? 0.014 30.776 -19.624 1.00 19.19 106 LEU B N 1
ATOM 2721 C CA . LEU B 1 87 ? 0.946 31.322 -20.567 1.00 19.64 106 LEU B CA 1
ATOM 2722 C C . LEU B 1 87 ? 0.581 32.773 -20.907 1.00 19.76 106 LEU B C 1
ATOM 2723 O O . LEU B 1 87 ? 1.436 33.629 -20.988 1.00 18.35 106 LEU B O 1
ATOM 2728 N N . THR B 1 88 ? -0.697 33.054 -21.095 1.00 17.40 107 THR B N 1
ATOM 2729 C CA . THR B 1 88 ? -1.099 34.433 -21.343 1.00 17.33 107 THR B CA 1
ATOM 2730 C C . THR B 1 88 ? -0.733 35.302 -20.165 1.00 17.76 107 THR B C 1
ATOM 2731 O O . THR B 1 88 ? -0.163 36.377 -20.337 1.00 17.51 107 THR B O 1
ATOM 2735 N N . GLN B 1 89 ? -1.022 34.836 -18.940 1.00 17.83 108 GLN B N 1
ATOM 2736 C CA . GLN B 1 89 ? -0.735 35.630 -17.746 1.00 17.74 108 GLN B CA 1
ATOM 2737 C C . GLN B 1 89 ? 0.741 35.920 -17.661 1.00 18.87 108 GLN B C 1
ATOM 2738 O O . GLN B 1 89 ? 1.113 37.007 -17.215 1.00 19.81 108 GLN B O 1
ATOM 2744 N N . ALA B 1 90 ? 1.561 34.994 -18.135 1.00 19.83 109 ALA B N 1
ATOM 2745 C CA . ALA B 1 90 ? 3.013 35.153 -18.154 1.00 21.09 109 ALA B CA 1
ATOM 2746 C C . ALA B 1 90 ? 3.522 36.027 -19.333 1.00 21.95 109 ALA B C 1
ATOM 2747 O O . ALA B 1 90 ? 4.702 36.277 -19.432 1.00 20.72 109 ALA B O 1
ATOM 2749 N N . GLY B 1 91 ? 2.665 36.430 -20.266 1.00 21.36 110 GLY B N 1
ATOM 2750 C CA . GLY B 1 91 ? 3.110 37.200 -21.428 1.00 22.21 110 GLY B CA 1
ATOM 2751 C C . GLY B 1 91 ? 3.627 36.373 -22.582 1.00 23.17 110 GLY B C 1
ATOM 2752 O O . GLY B 1 91 ? 4.116 36.934 -23.576 1.00 24.39 110 GLY B O 1
ATOM 2753 N N . ASN B 1 92 ? 3.567 35.040 -22.455 1.00 23.27 111 ASN B N 1
ATOM 2754 C CA . ASN B 1 92 ? 3.980 34.155 -23.555 1.00 23.71 111 ASN B CA 1
ATOM 2755 C C . ASN B 1 92 ? 2.831 33.841 -24.528 1.00 23.01 111 ASN B C 1
ATOM 2756 O O . ASN B 1 92 ? 2.272 32.715 -24.572 1.00 21.65 111 ASN B O 1
ATOM 2761 N N . PHE B 1 93 ? 2.476 34.845 -25.324 1.00 22.42 112 PHE B N 1
ATOM 2762 C CA . PHE B 1 93 ? 1.264 34.735 -26.111 1.00 22.88 112 PHE B CA 1
ATOM 2763 C C . PHE B 1 93 ? 1.438 33.637 -27.181 1.00 22.98 112 PHE B C 1
ATOM 2764 O O . PHE B 1 93 ? 0.559 32.801 -27.375 1.00 21.37 112 PHE B O 1
ATOM 2772 N N . ASP B 1 94 ? 2.592 33.596 -27.847 1.00 24.50 113 ASP B N 1
ATOM 2773 C CA . ASP B 1 94 ? 2.813 32.559 -28.869 1.00 24.88 113 ASP B CA 1
ATOM 2774 C C . ASP B 1 94 ? 2.525 31.162 -28.328 1.00 23.97 113 ASP B C 1
ATOM 2775 O O . ASP B 1 94 ? 1.848 30.349 -28.951 1.00 24.11 113 ASP B O 1
ATOM 2780 N N . ALA B 1 95 ? 3.051 30.866 -27.155 1.00 22.93 114 ALA B N 1
ATOM 2781 C CA . ALA B 1 95 ? 2.870 29.541 -26.586 1.00 21.78 114 ALA B CA 1
ATOM 2782 C C . ALA B 1 95 ? 1.406 29.350 -26.133 1.00 21.13 114 ALA B C 1
ATOM 2783 O O . ALA B 1 95 ? 0.844 28.259 -26.239 1.00 18.77 114 ALA B O 1
ATOM 2785 N N . ALA B 1 96 ? 0.772 30.434 -25.682 1.00 21.01 115 ALA B N 1
ATOM 2786 C CA . ALA B 1 96 ? -0.611 30.371 -25.350 1.00 20.06 115 ALA B CA 1
ATOM 2787 C C . ALA B 1 96 ? -1.426 29.982 -26.585 1.00 19.97 115 ALA B C 1
ATOM 2788 O O . ALA B 1 96 ? -2.298 29.141 -26.505 1.00 19.59 115 ALA B O 1
ATOM 2790 N N . TYR B 1 97 ? -1.145 30.564 -27.738 1.00 20.02 116 TYR B N 1
ATOM 2791 C CA . TYR B 1 97 ? -1.914 30.200 -28.949 1.00 21.35 116 TYR B CA 1
ATOM 2792 C C . TYR B 1 97 ? -1.816 28.691 -29.217 1.00 21.85 116 TYR B C 1
ATOM 2793 O O . TYR B 1 97 ? -2.808 28.033 -29.518 1.00 22.86 116 TYR B O 1
ATOM 2802 N N . GLU B 1 98 ? -0.622 28.143 -29.059 1.00 22.66 117 GLU B N 1
ATOM 2803 C CA . GLU B 1 98 ? -0.367 26.725 -29.332 1.00 24.15 117 GLU B CA 1
ATOM 2804 C C . GLU B 1 98 ? -1.157 25.860 -28.321 1.00 23.02 117 GLU B C 1
ATOM 2805 O O . GLU B 1 98 ? -1.732 24.821 -28.705 1.00 22.12 117 GLU B O 1
ATOM 2811 N N . ALA B 1 99 ? -1.279 26.323 -27.056 1.00 21.86 118 ALA B N 1
ATOM 2812 C CA . ALA B 1 99 ? -2.069 25.592 -26.064 1.00 20.08 118 ALA B CA 1
ATOM 2813 C C . ALA B 1 99 ? -3.542 25.578 -26.394 1.00 20.07 118 ALA B C 1
ATOM 2814 O O . ALA B 1 99 ? -4.199 24.550 -26.227 1.00 20.56 118 ALA B O 1
ATOM 2816 N N . PHE B 1 100 ? -4.084 26.705 -26.863 1.00 19.53 119 PHE B N 1
ATOM 2817 C CA . PHE B 1 100 ? -5.480 26.773 -27.178 1.00 18.90 119 PHE B CA 1
ATOM 2818 C C . PHE B 1 100 ? -5.724 26.035 -28.467 1.00 19.63 119 PHE B C 1
ATOM 2819 O O . PHE B 1 100 ? -6.783 25.476 -28.640 1.00 19.11 119 PHE B O 1
ATOM 2827 N N . ASP B 1 101 ? -4.798 26.123 -29.417 1.00 21.04 120 ASP B N 1
ATOM 2828 C CA . ASP B 1 101 ? -4.861 25.262 -30.626 1.00 22.41 120 ASP B CA 1
ATOM 2829 C C . ASP B 1 101 ? -4.971 23.784 -30.205 1.00 22.32 120 ASP B C 1
ATOM 2830 O O . ASP B 1 101 ? -5.778 23.040 -30.780 1.00 23.15 120 ASP B O 1
ATOM 2835 N N . SER B 1 102 ? -4.213 23.369 -29.179 1.00 21.82 121 SER B N 1
ATOM 2836 C CA . SER B 1 102 ? -4.284 21.989 -28.722 1.00 22.01 121 SER B CA 1
ATOM 2837 C C . SER B 1 102 ? -5.637 21.684 -28.129 1.00 21.62 121 SER B C 1
ATOM 2838 O O . SER B 1 102 ? -6.156 20.608 -28.345 1.00 21.59 121 SER B O 1
ATOM 2841 N N . VAL B 1 103 ? -6.207 22.619 -27.375 1.00 22.08 122 VAL B N 1
ATOM 2842 C CA . VAL B 1 103 ? -7.542 22.458 -26.813 1.00 22.68 122 VAL B CA 1
ATOM 2843 C C . VAL B 1 103 ? -8.554 22.109 -27.936 1.00 23.87 122 VAL B C 1
ATOM 2844 O O . VAL B 1 103 ? -9.324 21.144 -27.850 1.00 24.39 122 VAL B O 1
ATOM 2848 N N . LEU B 1 104 ? -8.551 22.936 -28.961 1.00 23.87 123 LEU B N 1
ATOM 2849 C CA . LEU B 1 104 ? -9.553 22.881 -29.990 1.00 24.69 123 LEU B CA 1
ATOM 2850 C C . LEU B 1 104 ? -9.365 21.683 -30.941 1.00 25.32 123 LEU B C 1
ATOM 2851 O O . LEU B 1 104 ? -10.327 21.258 -31.524 1.00 25.45 123 LEU B O 1
ATOM 2856 N N . GLU B 1 105 ? -8.135 21.206 -31.090 1.00 26.47 124 GLU B N 1
ATOM 2857 C CA . GLU B 1 105 ? -7.843 19.991 -31.843 1.00 28.57 124 GLU B CA 1
ATOM 2858 C C . GLU B 1 105 ? -8.394 18.780 -31.063 1.00 27.95 124 GLU B C 1
ATOM 2859 O O . GLU B 1 105 ? -8.981 17.868 -31.675 1.00 28.38 124 GLU B O 1
ATOM 2865 N N . LEU B 1 106 ? -8.210 18.756 -29.734 1.00 26.70 125 LEU B N 1
ATOM 2866 C CA . LEU B 1 106 ? -8.749 17.646 -28.928 1.00 26.06 125 LEU B CA 1
ATOM 2867 C C . LEU B 1 106 ? -10.258 17.719 -28.856 1.00 25.93 125 LEU B C 1
ATOM 2868 O O . LEU B 1 106 ? -10.948 16.708 -28.867 1.00 25.43 125 LEU B O 1
ATOM 2873 N N . ASP B 1 107 ? -10.770 18.930 -28.799 1.00 25.99 126 ASP B N 1
ATOM 2874 C CA . ASP B 1 107 ? -12.180 19.115 -28.636 1.00 26.13 126 ASP B CA 1
ATOM 2875 C C . ASP B 1 107 ? -12.548 20.465 -29.236 1.00 26.32 126 ASP B C 1
ATOM 2876 O O . ASP B 1 107 ? -12.481 21.488 -28.558 1.00 26.98 126 ASP B O 1
ATOM 2881 N N . PRO B 1 108 ? -12.966 20.473 -30.490 1.00 26.14 127 PRO B N 1
ATOM 2882 C CA . PRO B 1 108 ? -13.430 21.719 -31.121 1.00 26.28 127 PRO B CA 1
ATOM 2883 C C . PRO B 1 108 ? -14.688 22.388 -30.463 1.00 25.91 127 PRO B C 1
ATOM 2884 O O . PRO B 1 108 ? -14.962 23.515 -30.761 1.00 26.18 127 PRO B O 1
ATOM 2888 N N . THR B 1 109 ? -15.395 21.742 -29.551 1.00 26.02 128 THR B N 1
ATOM 2889 C CA . THR B 1 109 ? -16.551 22.357 -28.870 1.00 26.08 128 THR B CA 1
ATOM 2890 C C . THR B 1 109 ? -16.167 22.999 -27.517 1.00 25.77 128 THR B C 1
ATOM 2891 O O . THR B 1 109 ? -17.044 23.396 -26.780 1.00 24.55 128 THR B O 1
ATOM 2895 N N . TYR B 1 110 ? -14.884 23.011 -27.157 1.00 25.52 129 TYR B N 1
ATOM 2896 C CA . TYR B 1 110 ? -14.464 23.524 -25.863 1.00 26.07 129 TYR B CA 1
ATOM 2897 C C . TYR B 1 110 ? -14.270 25.018 -26.030 1.00 25.76 129 TYR B C 1
ATOM 2898 O O . TYR B 1 110 ? -13.157 25.509 -26.166 1.00 25.81 129 TYR B O 1
ATOM 2907 N N . ASN B 1 111 ? -15.425 25.650 -26.120 1.00 26.06 130 ASN B N 1
ATOM 2908 C CA . ASN B 1 111 ? -15.716 27.068 -26.287 1.00 28.18 130 ASN B CA 1
ATOM 2909 C C . ASN B 1 111 ? -14.788 28.092 -25.679 1.00 26.00 130 ASN B C 1
ATOM 2910 O O . ASN B 1 111 ? -14.493 29.126 -26.276 1.00 25.83 130 ASN B O 1
ATOM 2915 N N . TYR B 1 112 ? -14.487 27.860 -24.413 1.00 23.94 131 TYR B N 1
ATOM 2916 C CA . TYR B 1 112 ? -13.717 28.798 -23.636 1.00 23.45 131 TYR B CA 1
ATOM 2917 C C . TYR B 1 112 ? -12.358 29.018 -24.266 1.00 21.34 131 TYR B C 1
ATOM 2918 O O . TYR B 1 112 ? -11.743 30.071 -24.093 1.00 20.25 131 TYR B O 1
ATOM 2927 N N . ALA B 1 113 ? -11.898 28.077 -25.063 1.00 19.56 132 ALA B N 1
ATOM 2928 C CA . ALA B 1 113 ? -10.643 28.287 -25.739 1.00 19.58 132 ALA B CA 1
ATOM 2929 C C . ALA B 1 113 ? -10.695 29.439 -26.743 1.00 19.39 132 ALA B C 1
ATOM 2930 O O . ALA B 1 113 ? -9.672 30.058 -27.040 1.00 19.37 132 ALA B O 1
ATOM 2932 N N . HIS B 1 114 ? -11.868 29.681 -27.306 1.00 18.31 133 HIS B N 1
ATOM 2933 C CA . HIS B 1 114 ? -12.036 30.851 -28.161 1.00 19.17 133 HIS B CA 1
ATOM 2934 C C . HIS B 1 114 ? -11.923 32.135 -27.326 1.00 18.63 133 HIS B C 1
ATOM 2935 O O . HIS B 1 114 ? -11.222 33.040 -27.738 1.00 18.06 133 HIS B O 1
ATOM 2942 N N . LEU B 1 115 ? -12.587 32.178 -26.178 1.00 17.85 134 LEU B N 1
ATOM 2943 C CA . LEU B 1 115 ? -12.478 33.342 -25.312 1.00 18.20 134 LEU B CA 1
ATOM 2944 C C . LEU B 1 115 ? -11.028 33.543 -24.971 1.00 17.70 134 LEU B C 1
ATOM 2945 O O . LEU B 1 115 ? -10.490 34.625 -25.119 1.00 17.63 134 LEU B O 1
ATOM 2950 N N . ASN B 1 116 ? -10.384 32.480 -24.486 1.00 17.54 135 ASN B N 1
ATOM 2951 C CA . ASN B 1 116 ? -9.068 32.616 -23.923 1.00 16.00 135 ASN B CA 1
ATOM 2952 C C . ASN B 1 116 ? -8.033 32.850 -25.017 1.00 16.20 135 ASN B C 1
ATOM 2953 O O . ASN B 1 116 ? -7.119 33.607 -24.837 1.00 15.75 135 ASN B O 1
ATOM 2958 N N . ARG B 1 117 ? -8.198 32.242 -26.198 1.00 16.88 136 ARG B N 1
ATOM 2959 C CA . ARG B 1 117 ? -7.270 32.503 -27.296 1.00 15.60 136 ARG B CA 1
ATOM 2960 C C . ARG B 1 117 ? -7.465 33.928 -27.835 1.00 15.67 136 ARG B C 1
ATOM 2961 O O . ARG B 1 117 ? -6.508 34.627 -28.172 1.00 14.58 136 ARG B O 1
ATOM 2969 N N . GLY B 1 118 ? -8.707 34.382 -27.854 1.00 15.29 137 GLY B N 1
ATOM 2970 C CA . GLY B 1 118 ? -8.995 35.763 -28.169 1.00 15.17 137 GLY B CA 1
ATOM 2971 C C . GLY B 1 118 ? -8.332 36.786 -27.296 1.00 14.85 137 GLY B C 1
ATOM 2972 O O . GLY B 1 118 ? -7.765 37.774 -27.770 1.00 15.22 137 GLY B O 1
ATOM 2973 N N . ILE B 1 119 ? -8.375 36.544 -25.995 1.00 16.39 138 ILE B N 1
ATOM 2974 C CA . ILE B 1 119 ? -7.752 37.435 -25.014 1.00 16.38 138 ILE B CA 1
ATOM 2975 C C . ILE B 1 119 ? -6.258 37.421 -25.256 1.00 15.38 138 ILE B C 1
ATOM 2976 O O . ILE B 1 119 ? -5.645 38.453 -25.283 1.00 14.70 138 ILE B O 1
ATOM 2981 N N . ALA B 1 120 ? -5.694 36.236 -25.452 1.00 16.93 139 ALA B N 1
ATOM 2982 C CA . ALA B 1 120 ? -4.283 36.085 -25.715 1.00 16.75 139 ALA B CA 1
ATOM 2983 C C . ALA B 1 120 ? -3.854 36.839 -26.975 1.00 17.80 139 ALA B C 1
ATOM 2984 O O . ALA B 1 120 ? -2.866 37.540 -26.972 1.00 19.79 139 ALA B O 1
ATOM 2986 N N . LEU B 1 121 ? -4.631 36.747 -28.020 1.00 17.41 140 LEU B N 1
ATOM 2987 C CA . LEU B 1 121 ? -4.349 37.456 -29.243 1.00 18.29 140 LEU B CA 1
ATOM 2988 C C . LEU B 1 121 ? -4.439 38.971 -29.066 1.00 18.02 140 LEU B C 1
ATOM 2989 O O . LEU B 1 121 ? -3.654 39.725 -29.673 1.00 18.04 140 LEU B O 1
ATOM 2994 N N . TYR B 1 122 ? -5.400 39.402 -28.247 1.00 16.68 141 TYR B N 1
ATOM 2995 C CA . TYR B 1 122 ? -5.564 40.806 -27.908 1.00 15.83 141 TYR B CA 1
ATOM 2996 C C . TYR B 1 122 ? -4.305 41.302 -27.258 1.00 16.62 141 TYR B C 1
ATOM 2997 O O . TYR B 1 122 ? -3.735 42.322 -27.696 1.00 16.54 141 TYR B O 1
ATOM 3006 N N . TYR B 1 123 ? -3.852 40.595 -26.219 1.00 15.96 142 TYR B N 1
ATOM 3007 C CA . TYR B 1 123 ? -2.695 41.063 -25.482 1.00 17.00 142 TYR B CA 1
ATOM 3008 C C . TYR B 1 123 ? -1.458 40.925 -26.358 1.00 17.58 142 TYR B C 1
ATOM 3009 O O . TYR B 1 123 ? -0.494 41.661 -26.176 1.00 18.20 142 TYR B O 1
ATOM 3018 N N . GLY B 1 124 ? -1.493 39.940 -27.250 1.00 19.29 143 GLY B N 1
ATOM 3019 C CA . GLY B 1 124 ? -0.499 39.753 -28.283 1.00 19.56 143 GLY B CA 1
ATOM 3020 C C . GLY B 1 124 ? -0.540 40.707 -29.441 1.00 20.12 143 GLY B C 1
ATOM 3021 O O . GLY B 1 124 ? 0.208 40.527 -30.371 1.00 20.43 143 GLY B O 1
ATOM 3022 N N . GLY B 1 125 ? -1.400 41.706 -29.446 1.00 21.49 144 GLY B N 1
ATOM 3023 C CA . GLY B 1 125 ? -1.372 42.716 -30.518 1.00 22.43 144 GLY B CA 1
ATOM 3024 C C . GLY B 1 125 ? -1.971 42.288 -31.874 1.00 23.27 144 GLY B C 1
ATOM 3025 O O . GLY B 1 125 ? -1.774 42.920 -32.923 1.00 21.86 144 GLY B O 1
ATOM 3026 N N . ARG B 1 126 ? -2.710 41.190 -31.844 1.00 23.19 145 ARG B N 1
ATOM 3027 C CA . ARG B 1 126 ? -3.266 40.642 -33.052 1.00 23.55 145 ARG B CA 1
ATOM 3028 C C . ARG B 1 126 ? -4.768 40.865 -33.064 1.00 23.51 145 ARG B C 1
ATOM 3029 O O . ARG B 1 126 ? -5.548 39.936 -33.020 1.00 22.24 145 ARG B O 1
ATOM 3037 N N . ASP B 1 127 ? -5.151 42.125 -33.199 1.00 24.35 146 ASP B N 1
ATOM 3038 C CA . ASP B 1 127 ? -6.512 42.526 -32.970 1.00 25.40 146 ASP B CA 1
ATOM 3039 C C . ASP B 1 127 ? -7.514 41.854 -33.899 1.00 23.86 146 ASP B C 1
ATOM 3040 O O . ASP B 1 127 ? -8.514 41.360 -33.398 1.00 22.66 146 ASP B O 1
ATOM 3045 N N . LYS B 1 128 ? -7.206 41.746 -35.184 1.00 23.40 147 LYS B N 1
ATOM 3046 C CA . LYS B 1 128 ? -8.126 41.141 -36.145 1.00 22.49 147 LYS B CA 1
ATOM 3047 C C . LYS B 1 128 ? -8.398 39.645 -35.824 1.00 19.96 147 LYS B C 1
ATOM 3048 O O . LYS B 1 128 ? -9.549 39.192 -35.756 1.00 20.36 147 LYS B O 1
ATOM 3050 N N . LEU B 1 129 ? -7.366 38.905 -35.569 1.00 18.36 148 LEU B N 1
ATOM 3051 C CA . LEU B 1 129 ? -7.529 37.516 -35.177 1.00 19.01 148 LEU B CA 1
ATOM 3052 C C . LEU B 1 129 ? -8.261 37.341 -33.830 1.00 18.00 148 LEU B C 1
ATOM 3053 O O . LEU B 1 129 ? -9.006 36.386 -33.640 1.00 17.92 148 LEU B O 1
ATOM 3058 N N . ALA B 1 130 ? -8.046 38.267 -32.921 1.00 17.33 149 ALA B N 1
ATOM 3059 C CA . ALA B 1 130 ? -8.715 38.241 -31.621 1.00 16.41 149 ALA B CA 1
ATOM 3060 C C . ALA B 1 130 ? -10.195 38.371 -31.842 1.00 16.92 149 ALA B C 1
ATOM 3061 O O . ALA B 1 130 ? -10.975 37.639 -31.229 1.00 17.79 149 ALA B O 1
ATOM 3063 N N . GLN B 1 131 ? -10.578 39.272 -32.749 1.00 16.64 150 GLN B N 1
ATOM 3064 C CA . GLN B 1 131 ? -11.960 39.498 -33.072 1.00 17.77 150 GLN B CA 1
ATOM 3065 C C . GLN B 1 131 ? -12.602 38.231 -33.612 1.00 18.34 150 GLN B C 1
ATOM 3066 O O . GLN B 1 131 ? -13.731 37.938 -33.242 1.00 19.15 150 GLN B O 1
ATOM 3072 N N . ASP B 1 132 ? -11.898 37.456 -34.471 1.00 18.79 151 ASP B N 1
ATOM 3073 C CA . ASP B 1 132 ? -12.450 36.183 -34.963 1.00 18.47 151 ASP B CA 1
ATOM 3074 C C . ASP B 1 132 ? -12.786 35.228 -33.813 1.00 17.08 151 ASP B C 1
ATOM 3075 O O . ASP B 1 132 ? -13.852 34.612 -33.764 1.00 16.47 151 ASP B O 1
ATOM 3080 N N . ASP B 1 133 ? -11.863 35.084 -32.877 1.00 17.06 152 ASP B N 1
ATOM 3081 C CA . ASP B 1 133 ? -12.167 34.224 -31.717 1.00 15.83 152 ASP B CA 1
ATOM 3082 C C . ASP B 1 133 ? -13.215 34.785 -30.801 1.00 15.00 152 ASP B C 1
ATOM 3083 O O . ASP B 1 133 ? -14.077 34.060 -30.353 1.00 15.12 152 ASP B O 1
ATOM 3088 N N . LEU B 1 134 ? -13.164 36.088 -30.534 1.00 15.75 153 LEU B N 1
ATOM 3089 C CA . LEU B 1 134 ? -14.110 36.694 -29.608 1.00 15.70 153 LEU B CA 1
ATOM 3090 C C . LEU B 1 134 ? -15.492 36.799 -30.215 1.00 15.80 153 LEU B C 1
ATOM 3091 O O . LEU B 1 134 ? -16.498 36.714 -29.510 1.00 15.26 153 LEU B O 1
ATOM 3096 N N . LEU B 1 135 ? -15.559 36.951 -31.534 1.00 16.42 154 LEU B N 1
ATOM 3097 C CA . LEU B 1 135 ? -16.841 36.882 -32.237 1.00 16.35 154 LEU B CA 1
ATOM 3098 C C . LEU B 1 135 ? -17.385 35.465 -32.136 1.00 16.90 154 LEU B C 1
ATOM 3099 O O . LEU B 1 135 ? -18.550 35.275 -31.785 1.00 16.74 154 LEU B O 1
ATOM 3104 N N . ALA B 1 136 ? -16.555 34.472 -32.377 1.00 17.18 155 ALA B N 1
ATOM 3105 C CA . ALA B 1 136 ? -17.018 33.098 -32.236 1.00 17.65 155 ALA B CA 1
ATOM 3106 C C . ALA B 1 136 ? -17.564 32.813 -30.859 1.00 17.00 155 ALA B C 1
ATOM 3107 O O . ALA B 1 136 ? -18.629 32.212 -30.699 1.00 17.58 155 ALA B O 1
ATOM 3109 N N . PHE B 1 137 ? -16.856 33.271 -29.848 1.00 16.52 156 PHE B N 1
ATOM 3110 C CA . PHE B 1 137 ? -17.331 33.130 -28.473 1.00 17.43 156 PHE B CA 1
ATOM 3111 C C . PHE B 1 137 ? -18.613 33.910 -28.216 1.00 17.44 156 PHE B C 1
ATOM 3112 O O . PHE B 1 137 ? -19.567 33.378 -27.602 1.00 19.50 156 PHE B O 1
ATOM 3120 N N . TYR B 1 138 ? -18.664 35.163 -28.670 1.00 17.17 157 TYR B N 1
ATOM 3121 C CA . TYR B 1 138 ? -19.879 35.983 -28.523 1.00 16.87 157 TYR B CA 1
ATOM 3122 C C . TYR B 1 138 ? -21.073 35.212 -29.102 1.00 15.83 157 TYR B C 1
ATOM 3123 O O . TYR B 1 138 ? -22.152 35.170 -28.518 1.00 17.38 157 TYR B O 1
ATOM 3132 N N . GLN B 1 139 ? -20.897 34.632 -30.267 1.00 16.15 158 GLN B N 1
ATOM 3133 C CA . GLN B 1 139 ? -22.005 33.978 -30.969 1.00 16.93 158 GLN B CA 1
ATOM 3134 C C . GLN B 1 139 ? -22.637 32.804 -30.174 1.00 17.96 158 GLN B C 1
ATOM 3135 O O . GLN B 1 139 ? -23.793 32.512 -30.330 1.00 18.31 158 GLN B O 1
ATOM 3141 N N . ASP B 1 140 ? -21.868 32.189 -29.306 1.00 19.80 159 ASP B N 1
ATOM 3142 C CA . ASP B 1 140 ? -22.339 31.083 -28.474 1.00 21.78 159 ASP B CA 1
ATOM 3143 C C . ASP B 1 140 ? -23.184 31.597 -27.321 1.00 21.54 159 ASP B C 1
ATOM 3144 O O . ASP B 1 140 ? -23.957 30.830 -26.768 1.00 19.04 159 ASP B O 1
ATOM 3149 N N . ASP B 1 141 ? -23.031 32.893 -26.968 1.00 20.62 160 ASP B N 1
ATOM 3150 C CA . ASP B 1 141 ? -23.899 33.481 -25.960 1.00 21.70 160 ASP B CA 1
ATOM 3151 C C . ASP B 1 141 ? -23.942 34.999 -25.961 1.00 21.11 160 ASP B C 1
ATOM 3152 O O . ASP B 1 141 ? -23.270 35.651 -25.160 1.00 19.31 160 ASP B O 1
ATOM 3157 N N . PRO B 1 142 ? -24.735 35.546 -26.867 1.00 21.22 161 PRO B N 1
ATOM 3158 C CA . PRO B 1 142 ? -24.778 37.002 -27.084 1.00 20.90 161 PRO B CA 1
ATOM 3159 C C . PRO B 1 142 ? -25.383 37.768 -25.926 1.00 20.60 161 PRO B C 1
ATOM 3160 O O . PRO B 1 142 ? -25.213 39.004 -25.854 1.00 19.70 161 PRO B O 1
ATOM 3164 N N . ASN B 1 143 ? -26.049 37.045 -25.000 1.00 20.21 162 ASN B N 1
ATOM 3165 C CA . ASN B 1 143 ? -26.581 37.687 -23.788 1.00 19.65 162 ASN B CA 1
ATOM 3166 C C . ASN B 1 143 ? -25.569 37.893 -22.662 1.00 19.19 162 ASN B C 1
ATOM 3167 O O . ASN B 1 143 ? -25.913 38.483 -21.599 1.00 19.11 162 ASN B O 1
ATOM 3172 N N . ASP B 1 144 ? -24.374 37.360 -22.853 1.00 17.96 163 ASP B N 1
ATOM 3173 C CA . ASP B 1 144 ? -23.332 37.445 -21.864 1.00 18.31 163 ASP B CA 1
ATOM 3174 C C . ASP B 1 144 ? -22.554 38.785 -22.153 1.00 18.73 163 ASP B C 1
ATOM 3175 O O . ASP B 1 144 ? -21.749 38.832 -23.093 1.00 17.41 163 ASP B O 1
ATOM 3180 N N . PRO B 1 145 ? -22.765 39.827 -21.331 1.00 17.30 164 PRO B N 1
ATOM 3181 C CA . PRO B 1 145 ? -22.182 41.150 -21.610 1.00 17.37 164 PRO B CA 1
ATOM 3182 C C . PRO B 1 145 ? -20.690 41.126 -21.681 1.00 15.71 164 PRO B C 1
ATOM 3183 O O . PRO B 1 145 ? -20.102 41.918 -22.399 1.00 15.73 164 PRO B O 1
ATOM 3187 N N . PHE B 1 146 ? -20.064 40.219 -20.964 1.00 15.96 165 PHE B N 1
ATOM 3188 C CA . PHE B 1 146 ? -18.610 40.152 -20.957 1.00 16.20 165 PHE B CA 1
ATOM 3189 C C . PHE B 1 146 ? -18.073 39.748 -22.302 1.00 16.97 165 PHE B C 1
ATOM 3190 O O . PHE B 1 146 ? -16.964 40.125 -22.651 1.00 15.28 165 PHE B O 1
ATOM 3198 N N . ARG B 1 147 ? -18.856 38.966 -23.061 1.00 17.05 166 ARG B N 1
ATOM 3199 C CA . ARG B 1 147 ? -18.411 38.619 -24.412 1.00 16.08 166 ARG B CA 1
ATOM 3200 C C . ARG B 1 147 ? -18.420 39.837 -25.381 1.00 15.26 166 ARG B C 1
ATOM 3201 O O . ARG B 1 147 ? -17.541 39.939 -26.242 1.00 17.03 166 ARG B O 1
ATOM 3209 N N . SER B 1 148 ? -19.370 40.739 -25.229 1.00 13.52 167 SER B N 1
ATOM 3210 C CA . SER B 1 148 ? -19.416 41.973 -25.950 1.00 14.10 167 SER B CA 1
ATOM 3211 C C . SER B 1 148 ? -18.334 42.947 -25.492 1.00 14.94 167 SER B C 1
ATOM 3212 O O . SER B 1 148 ? -17.773 43.666 -26.307 1.00 15.30 167 SER B O 1
ATOM 3215 N N . LEU B 1 149 ? -18.007 42.940 -24.203 1.00 14.24 168 LEU B N 1
ATOM 3216 C CA . LEU B 1 149 ? -17.021 43.842 -23.721 1.00 14.55 168 LEU B CA 1
ATOM 3217 C C . LEU B 1 149 ? -15.719 43.435 -24.320 1.00 14.88 168 LEU B C 1
ATOM 3218 O O . LEU B 1 149 ? -14.958 44.279 -24.741 1.00 13.38 168 LEU B O 1
ATOM 3223 N N . TRP B 1 150 ? -15.457 42.131 -24.349 1.00 16.45 169 TRP B N 1
ATOM 3224 C CA . TRP B 1 150 ? -14.147 41.689 -24.898 1.00 16.87 169 TRP B CA 1
ATOM 3225 C C . TRP B 1 150 ? -14.057 41.911 -26.389 1.00 16.35 169 TRP B C 1
ATOM 3226 O O . TRP B 1 150 ? -13.000 42.269 -26.901 1.00 16.08 169 TRP B O 1
ATOM 3237 N N . LEU B 1 151 ? -15.162 41.729 -27.107 1.00 16.58 170 LEU B N 1
ATOM 3238 C CA . LEU B 1 151 ? -15.171 42.004 -28.546 1.00 16.71 170 LEU B CA 1
ATOM 3239 C C . LEU B 1 151 ? -14.918 43.503 -28.793 1.00 16.73 170 LEU B C 1
ATOM 3240 O O . LEU B 1 151 ? -14.136 43.867 -29.686 1.00 17.07 170 LEU B O 1
ATOM 3245 N N . TYR B 1 152 ? -15.517 44.362 -27.939 1.00 16.78 171 TYR B N 1
ATOM 3246 C CA . TYR B 1 152 ? -15.330 45.802 -27.995 1.00 15.63 171 TYR B CA 1
ATOM 3247 C C . TYR B 1 152 ? -13.867 46.132 -27.746 1.00 15.78 171 TYR B C 1
ATOM 3248 O O . TYR B 1 152 ? -13.249 46.881 -28.491 1.00 15.33 171 TYR B O 1
ATOM 3257 N N . LEU B 1 153 ? -13.266 45.473 -26.773 1.00 14.82 172 LEU B N 1
ATOM 3258 C CA . LEU B 1 153 ? -11.889 45.838 -26.463 1.00 16.82 172 LEU B CA 1
ATOM 3259 C C . LEU B 1 153 ? -11.007 45.536 -27.671 1.00 16.65 172 LEU B C 1
ATOM 3260 O O . LEU B 1 153 ? -10.019 46.247 -27.912 1.00 15.87 172 LEU B O 1
ATOM 3265 N N . ALA B 1 154 ? -11.263 44.388 -28.283 1.00 16.55 173 ALA B N 1
ATOM 3266 C CA . ALA B 1 154 ? -10.458 43.935 -29.422 1.00 19.77 173 ALA B CA 1
ATOM 3267 C C . ALA B 1 154 ? -10.664 44.783 -30.686 1.00 19.29 173 ALA B C 1
ATOM 3268 O O . ALA B 1 154 ? -9.807 44.875 -31.489 1.00 20.38 173 ALA B O 1
ATOM 3270 N N . GLU B 1 155 ? -11.792 45.452 -30.816 1.00 22.77 174 GLU B N 1
ATOM 3271 C CA . GLU B 1 155 ? -12.078 46.349 -31.976 1.00 24.05 174 GLU B CA 1
ATOM 3272 C C . GLU B 1 155 ? -11.659 47.797 -31.678 1.00 25.66 174 GLU B C 1
ATOM 3273 O O . GLU B 1 155 ? -11.355 48.589 -32.603 1.00 25.22 174 GLU B O 1
ATOM 3279 N N . GLN B 1 156 ? -11.583 48.184 -30.396 1.00 25.46 175 GLN B N 1
ATOM 3280 C CA . GLN B 1 156 ? -11.392 49.611 -30.135 1.00 27.29 175 GLN B CA 1
ATOM 3281 C C . GLN B 1 156 ? -10.064 50.255 -30.479 1.00 28.57 175 GLN B C 1
ATOM 3282 O O . GLN B 1 156 ? -10.031 51.486 -30.582 1.00 28.62 175 GLN B O 1
ATOM 3288 N N . LYS B 1 157 ? -8.983 49.504 -30.637 1.00 29.85 176 LYS B N 1
ATOM 3289 C CA . LYS B 1 157 ? -7.732 50.223 -30.907 1.00 32.48 176 LYS B CA 1
ATOM 3290 C C . LYS B 1 157 ? -7.742 50.651 -32.366 1.00 33.75 176 LYS B C 1
ATOM 3291 O O . LYS B 1 157 ? -7.303 51.777 -32.667 1.00 35.87 176 LYS B O 1
ATOM 3297 N N . LEU B 1 158 ? -8.277 49.752 -33.222 1.00 33.13 177 LEU B N 1
ATOM 3298 C CA . LEU B 1 158 ? -8.399 49.906 -34.689 1.00 32.84 177 LEU B CA 1
ATOM 3299 C C . LEU B 1 158 ? -9.426 50.923 -35.160 1.00 32.04 177 LEU B C 1
ATOM 3300 O O . LEU B 1 158 ? -9.177 51.666 -36.100 1.00 32.26 177 LEU B O 1
ATOM 3305 N N . ASP B 1 159 ? -10.607 50.893 -34.539 1.00 29.03 178 ASP B N 1
ATOM 3306 C CA . ASP B 1 159 ? -11.715 51.733 -34.924 1.00 26.78 178 ASP B CA 1
ATOM 3307 C C . ASP B 1 159 ? -12.692 51.847 -33.771 1.00 23.73 178 ASP B C 1
ATOM 3308 O O . ASP B 1 159 ? -13.660 51.137 -33.701 1.00 21.11 178 ASP B O 1
ATOM 3313 N N . GLU B 1 160 ? -12.430 52.786 -32.892 1.00 24.00 179 GLU B N 1
ATOM 3314 C CA . GLU B 1 160 ? -13.194 52.958 -31.661 1.00 24.33 179 GLU B CA 1
ATOM 3315 C C . GLU B 1 160 ? -14.607 53.327 -31.951 1.00 22.95 179 GLU B C 1
ATOM 3316 O O . GLU B 1 160 ? -15.507 52.846 -31.300 1.00 20.29 179 GLU B O 1
ATOM 3322 N N . LYS B 1 161 ? -14.794 54.167 -32.962 1.00 22.49 180 LYS B N 1
ATOM 3323 C CA . LYS B 1 161 ? -16.117 54.581 -33.373 1.00 21.42 180 LYS B CA 1
ATOM 3324 C C . LYS B 1 161 ? -16.903 53.352 -33.760 1.00 19.71 180 LYS B C 1
ATOM 3325 O O . LYS B 1 161 ? -17.993 53.126 -33.238 1.00 19.45 180 LYS B O 1
ATOM 3327 N N . GLN B 1 162 ? -16.355 52.534 -34.633 1.00 18.66 181 GLN B N 1
ATOM 3328 C CA . GLN B 1 162 ? -17.064 51.316 -35.034 1.00 18.43 181 GLN B CA 1
ATOM 3329 C C . GLN B 1 162 ? -17.256 50.315 -33.903 1.00 15.51 181 GLN B C 1
ATOM 3330 O O . GLN B 1 162 ? -18.328 49.786 -33.742 1.00 15.71 181 GLN B O 1
ATOM 3336 N N . ALA B 1 163 ? -16.227 50.081 -33.110 1.00 17.10 182 ALA B N 1
ATOM 3337 C CA . ALA B 1 163 ? -16.315 49.298 -31.841 1.00 17.51 182 ALA B CA 1
ATOM 3338 C C . ALA B 1 163 ? -17.513 49.707 -30.969 1.00 18.70 182 ALA B C 1
ATOM 3339 O O . ALA B 1 163 ? -18.280 48.844 -30.542 1.00 17.03 182 ALA B O 1
ATOM 3341 N N . LYS B 1 164 ? -17.741 51.004 -30.771 1.00 19.25 183 LYS B N 1
ATOM 3342 C CA . LYS B 1 164 ? -18.863 51.447 -29.943 1.00 20.28 183 LYS B CA 1
ATOM 3343 C C . LYS B 1 164 ? -20.168 51.240 -30.619 1.00 19.50 183 LYS B C 1
ATOM 3344 O O . LYS B 1 164 ? -21.160 50.945 -29.936 1.00 19.79 183 LYS B O 1
ATOM 3350 N N . GLU B 1 165 ? -20.204 51.411 -31.957 1.00 19.22 184 GLU B N 1
ATOM 3351 C CA . GLU B 1 165 ? -21.424 51.128 -32.723 1.00 20.64 184 GLU B CA 1
ATOM 3352 C C . GLU B 1 165 ? -21.804 49.650 -32.616 1.00 18.55 184 GLU B C 1
ATOM 3353 O O . GLU B 1 165 ? -22.938 49.308 -32.368 1.00 17.73 184 GLU B O 1
ATOM 3359 N N . VAL B 1 166 ? -20.814 48.789 -32.686 1.00 18.23 185 VAL B N 1
ATOM 3360 C CA . VAL B 1 166 ? -21.019 47.349 -32.573 1.00 16.83 185 VAL B CA 1
ATOM 3361 C C . VAL B 1 166 ? -21.462 47.007 -31.183 1.00 16.56 185 VAL B C 1
ATOM 3362 O O . VAL B 1 166 ? -22.422 46.246 -30.981 1.00 15.62 185 VAL B O 1
ATOM 3366 N N . LEU B 1 167 ? -20.838 47.624 -30.206 1.00 16.05 186 LEU B N 1
ATOM 3367 C CA . LEU B 1 167 ? -21.184 47.339 -28.829 1.00 16.78 186 LEU B CA 1
ATOM 3368 C C . LEU B 1 167 ? -22.597 47.761 -28.531 1.00 17.24 186 LEU B C 1
ATOM 3369 O O . LEU B 1 167 ? -23.362 47.044 -27.834 1.00 17.56 186 LEU B O 1
ATOM 3374 N N . LYS B 1 168 ? -22.957 48.912 -29.063 1.00 17.87 187 LYS B N 1
ATOM 3375 C CA . LYS B 1 168 ? -24.338 49.417 -28.959 1.00 20.29 187 LYS B CA 1
ATOM 3376 C C . LYS B 1 168 ? -25.328 48.421 -29.552 1.00 21.59 187 LYS B C 1
ATOM 3377 O O . LYS B 1 168 ? -26.364 48.108 -28.955 1.00 22.25 187 LYS B O 1
ATOM 3383 N N . GLN B 1 169 ? -25.010 47.896 -30.723 1.00 22.28 188 GLN B N 1
ATOM 3384 C CA . GLN B 1 169 ? -25.860 46.922 -31.384 1.00 22.67 188 GLN B CA 1
ATOM 3385 C C . GLN B 1 169 ? -25.939 45.652 -30.528 1.00 21.48 188 GLN B C 1
ATOM 3386 O O . GLN B 1 169 ? -27.020 45.084 -30.378 1.00 20.37 188 GLN B O 1
ATOM 3392 N N . HIS B 1 170 ? -24.814 45.214 -29.954 1.00 19.12 189 HIS B N 1
ATOM 3393 C CA . HIS B 1 170 ? -24.851 44.024 -29.148 1.00 19.06 189 HIS B CA 1
ATOM 3394 C C . HIS B 1 170 ? -25.729 44.227 -27.898 1.00 19.14 189 HIS B C 1
ATOM 3395 O O . HIS B 1 170 ? -26.468 43.337 -27.512 1.00 19.44 189 HIS B O 1
ATOM 3402 N N . PHE B 1 171 ? -25.624 45.399 -27.275 1.00 18.55 190 PHE B N 1
ATOM 3403 C CA . PHE B 1 171 ? -26.374 45.714 -26.082 1.00 19.82 190 PHE B CA 1
ATOM 3404 C C . PHE B 1 171 ? -27.870 45.660 -26.489 1.00 21.35 190 PHE B C 1
ATOM 3405 O O . PHE B 1 171 ? -28.679 45.034 -25.815 1.00 22.18 190 PHE B O 1
ATOM 3413 N N . GLU B 1 172 ? -28.187 46.260 -27.620 1.00 24.30 191 GLU B N 1
ATOM 3414 C CA . GLU B 1 172 ? -29.592 46.454 -28.039 1.00 26.05 191 GLU B CA 1
ATOM 3415 C C . GLU B 1 172 ? -30.265 45.143 -28.391 1.00 26.67 191 GLU B C 1
ATOM 3416 O O . GLU B 1 172 ? -31.461 44.940 -28.110 1.00 28.00 191 GLU B O 1
ATOM 3418 N N . LYS B 1 173 ? -29.485 44.230 -28.948 1.00 27.27 192 LYS B N 1
ATOM 3419 C CA . LYS B 1 173 ? -29.958 42.891 -29.282 1.00 27.77 192 LYS B CA 1
ATOM 3420 C C . LYS B 1 173 ? -30.141 42.024 -28.054 1.00 27.71 192 LYS B C 1
ATOM 3421 O O . LYS B 1 173 ? -30.908 41.049 -28.070 1.00 25.50 192 LYS B O 1
ATOM 3427 N N . SER B 1 174 ? -29.326 42.284 -27.028 1.00 26.37 193 SER B N 1
ATOM 3428 C CA . SER B 1 174 ? -29.300 41.418 -25.865 1.00 25.78 193 SER B CA 1
ATOM 3429 C C . SER B 1 174 ? -30.595 41.580 -25.087 1.00 25.49 193 SER B C 1
ATOM 3430 O O . SER B 1 174 ? -31.321 42.547 -25.259 1.00 26.14 193 SER B O 1
ATOM 3433 N N . ASP B 1 175 ? -30.817 40.647 -24.180 1.00 26.50 194 ASP B N 1
ATOM 3434 C CA . ASP B 1 175 ? -31.931 40.735 -23.238 1.00 27.20 194 ASP B CA 1
ATOM 3435 C C . ASP B 1 175 ? -31.695 41.719 -22.079 1.00 26.06 194 ASP B C 1
ATOM 3436 O O . ASP B 1 175 ? -32.580 41.980 -21.282 1.00 25.37 194 ASP B O 1
ATOM 3441 N N . LYS B 1 176 ? -30.496 42.253 -21.994 1.00 24.69 195 LYS B N 1
ATOM 3442 C CA . LYS B 1 176 ? -30.145 43.333 -21.032 1.00 25.23 195 LYS B CA 1
ATOM 3443 C C . LYS B 1 176 ? -30.296 42.922 -19.572 1.00 24.84 195 LYS B C 1
ATOM 3444 O O . LYS B 1 176 ? -30.367 43.782 -18.704 1.00 26.55 195 LYS B O 1
ATOM 3450 N N . GLU B 1 177 ? -30.290 41.612 -19.288 1.00 24.15 196 GLU B N 1
ATOM 3451 C CA . GLU B 1 177 ? -30.655 41.123 -17.963 1.00 24.35 196 GLU B CA 1
ATOM 3452 C C . GLU B 1 177 ? -29.461 41.022 -17.046 1.00 24.11 196 GLU B C 1
ATOM 3453 O O . GLU B 1 177 ? -29.554 41.342 -15.903 1.00 23.45 196 GLU B O 1
ATOM 3455 N N . GLN B 1 178 ? -28.330 40.586 -17.567 1.00 22.30 197 GLN B N 1
ATOM 3456 C CA . GLN B 1 178 ? -27.212 40.339 -16.732 1.00 21.88 197 GLN B CA 1
ATOM 3457 C C . GLN B 1 178 ? -26.576 41.669 -16.321 1.00 19.44 197 GLN B C 1
ATOM 3458 O O . GLN B 1 178 ? -26.541 42.619 -17.060 1.00 19.02 197 GLN B O 1
ATOM 3464 N N . TRP B 1 179 ? -26.083 41.706 -15.110 1.00 19.66 198 TRP B N 1
ATOM 3465 C CA . TRP B 1 179 ? -25.632 42.934 -14.501 1.00 18.54 198 TRP B CA 1
ATOM 3466 C C . TRP B 1 179 ? -24.529 43.630 -15.330 1.00 18.56 198 TRP B C 1
ATOM 3467 O O . TRP B 1 179 ? -24.531 44.872 -15.420 1.00 16.74 198 TRP B O 1
ATOM 3478 N N . GLY B 1 180 ? -23.674 42.848 -16.005 1.00 18.56 199 GLY B N 1
ATOM 3479 C CA . GLY B 1 180 ? -22.504 43.388 -16.694 1.00 17.68 199 GLY B CA 1
ATOM 3480 C C . GLY B 1 180 ? -22.882 44.290 -17.859 1.00 15.55 199 GLY B C 1
ATOM 3481 O O . GLY B 1 180 ? -22.055 45.000 -18.380 1.00 15.50 199 GLY B O 1
ATOM 3482 N N . TRP B 1 181 ? -24.132 44.254 -18.298 1.00 15.09 200 TRP B N 1
ATOM 3483 C CA . TRP B 1 181 ? -24.557 45.215 -19.302 1.00 14.88 200 TRP B CA 1
ATOM 3484 C C . TRP B 1 181 ? -24.434 46.657 -18.788 1.00 15.16 200 TRP B C 1
ATOM 3485 O O . TRP B 1 181 ? -24.348 47.583 -19.563 1.00 16.02 200 TRP B O 1
ATOM 3496 N N . ASN B 1 182 ? -24.478 46.842 -17.466 1.00 15.89 201 ASN B N 1
ATOM 3497 C CA . ASN B 1 182 ? -24.204 48.145 -16.864 1.00 15.89 201 ASN B CA 1
ATOM 3498 C C . ASN B 1 182 ? -22.850 48.664 -17.210 1.00 14.00 201 ASN B C 1
ATOM 3499 O O . ASN B 1 182 ? -22.706 49.848 -17.411 1.00 13.25 201 ASN B O 1
ATOM 3504 N N . ILE B 1 183 ? -21.850 47.769 -17.254 1.00 14.56 202 ILE B N 1
ATOM 3505 C CA . ILE B 1 183 ? -20.522 48.167 -17.612 1.00 13.17 202 ILE B CA 1
ATOM 3506 C C . ILE B 1 183 ? -20.528 48.596 -19.070 1.00 13.97 202 ILE B C 1
ATOM 3507 O O . ILE B 1 183 ? -19.959 49.620 -19.425 1.00 12.53 202 ILE B O 1
ATOM 3512 N N . VAL B 1 184 ? -21.262 47.859 -19.882 1.00 15.02 203 VAL B N 1
ATOM 3513 C CA . VAL B 1 184 ? -21.493 48.189 -21.283 1.00 15.38 203 VAL B CA 1
ATOM 3514 C C . VAL B 1 184 ? -22.140 49.585 -21.401 1.00 14.07 203 VAL B C 1
ATOM 3515 O O . VAL B 1 184 ? -21.687 50.429 -22.159 1.00 14.94 203 VAL B O 1
ATOM 3519 N N . GLU B 1 185 ? -23.155 49.875 -20.611 1.00 14.96 204 GLU B N 1
ATOM 3520 C CA . GLU B 1 185 ? -23.776 51.200 -20.735 1.00 14.75 204 GLU B CA 1
ATOM 3521 C C . GLU B 1 185 ? -22.825 52.290 -20.364 1.00 14.50 204 GLU B C 1
ATOM 3522 O O . GLU B 1 185 ? -22.833 53.359 -20.964 1.00 16.55 204 GLU B O 1
ATOM 3528 N N . PHE B 1 186 ? -21.938 52.037 -19.394 1.00 14.07 205 PHE B N 1
ATOM 3529 C CA . PHE B 1 186 ? -20.940 53.044 -19.047 1.00 14.43 205 PHE B CA 1
ATOM 3530 C C . PHE B 1 186 ? -19.989 53.244 -20.246 1.00 13.36 205 PHE B C 1
ATOM 3531 O O . PHE B 1 186 ? -19.666 54.351 -20.624 1.00 13.46 205 PHE B O 1
ATOM 3539 N N . TYR B 1 187 ? -19.545 52.170 -20.846 1.00 13.76 206 TYR B N 1
ATOM 3540 C CA . TYR B 1 187 ? -18.683 52.251 -22.017 1.00 14.34 206 TYR B CA 1
ATOM 3541 C C . TYR B 1 187 ? -19.335 53.044 -23.197 1.00 15.72 206 TYR B C 1
ATOM 3542 O O . TYR B 1 187 ? -18.652 53.750 -23.904 1.00 16.30 206 TYR B O 1
ATOM 3551 N N . LEU B 1 188 ? -20.648 52.946 -23.346 1.00 15.86 207 LEU B N 1
ATOM 3552 C CA . LEU B 1 188 ? -21.373 53.598 -24.404 1.00 16.56 207 LEU B CA 1
ATOM 3553 C C . LEU B 1 188 ? -21.603 55.073 -24.100 1.00 16.66 207 LEU B C 1
ATOM 3554 O O . LEU B 1 188 ? -22.020 55.800 -24.948 1.00 16.84 207 LEU B O 1
ATOM 3559 N N . GLY B 1 189 ? -21.338 55.500 -22.864 1.00 15.13 208 GLY B N 1
ATOM 3560 C CA . GLY B 1 189 ? -21.596 56.815 -22.415 1.00 14.39 208 GLY B CA 1
ATOM 3561 C C . GLY B 1 189 ? -23.021 57.074 -21.990 1.00 15.06 208 GLY B C 1
ATOM 3562 O O . GLY B 1 189 ? -23.365 58.214 -21.906 1.00 15.40 208 GLY B O 1
ATOM 3563 N N . ASN B 1 190 ? -23.836 56.051 -21.788 1.00 16.14 209 ASN B N 1
ATOM 3564 C CA . ASN B 1 190 ? -25.235 56.213 -21.429 1.00 16.31 209 ASN B CA 1
ATOM 3565 C C . ASN B 1 190 ? -25.416 56.619 -19.960 1.00 15.65 209 ASN B C 1
ATOM 3566 O O . ASN B 1 190 ? -26.397 57.238 -19.660 1.00 13.79 209 ASN B O 1
ATOM 3571 N N . ILE B 1 191 ? -24.504 56.171 -19.074 1.00 14.88 210 ILE B N 1
ATOM 3572 C CA . ILE B 1 191 ? -24.556 56.407 -17.663 1.00 12.67 210 ILE B CA 1
ATOM 3573 C C . ILE B 1 191 ? -23.251 56.926 -17.141 1.00 14.79 210 ILE B C 1
ATOM 3574 O O . ILE B 1 191 ? -22.183 56.593 -17.662 1.00 15.72 210 ILE B O 1
ATOM 3579 N N . SER B 1 192 ? -23.314 57.667 -16.060 1.00 12.43 211 SER B N 1
ATOM 3580 C CA . SER B 1 192 ? -22.117 58.069 -15.377 1.00 13.93 211 SER B CA 1
ATOM 3581 C C . SER B 1 192 ? -21.468 56.926 -14.614 1.00 13.76 211 SER B C 1
ATOM 3582 O O . SER B 1 192 ? -22.063 55.924 -14.304 1.00 13.38 211 SER B O 1
ATOM 3585 N N . GLU B 1 193 ? -20.231 57.147 -14.226 1.00 13.80 212 GLU B N 1
ATOM 3586 C CA . GLU B 1 193 ? -19.547 56.164 -13.402 1.00 15.16 212 GLU B CA 1
ATOM 3587 C C . GLU B 1 193 ? -20.233 56.078 -12.054 1.00 14.45 212 GLU B C 1
ATOM 3588 O O . GLU B 1 193 ? -20.352 54.981 -11.481 1.00 11.96 212 GLU B O 1
ATOM 3594 N N . GLN B 1 194 ? -20.728 57.214 -11.548 1.00 14.60 213 GLN B N 1
ATOM 3595 C CA . GLN B 1 194 ? -21.488 57.189 -10.291 1.00 15.85 213 GLN B CA 1
ATOM 3596 C C . GLN B 1 194 ? -22.716 56.270 -10.393 1.00 14.22 213 GLN B C 1
ATOM 3597 O O . GLN B 1 194 ? -23.020 55.502 -9.465 1.00 14.72 213 GLN B O 1
ATOM 3603 N N . THR B 1 195 ? -23.421 56.347 -11.486 1.00 13.01 214 THR B N 1
ATOM 3604 C CA . THR B 1 195 ? -24.593 55.519 -11.683 1.00 12.51 214 THR B CA 1
ATOM 3605 C C . THR B 1 195 ? -24.161 54.042 -11.718 1.00 13.55 214 THR B C 1
ATOM 3606 O O . THR B 1 195 ? -24.765 53.206 -11.086 1.00 12.58 214 THR B O 1
ATOM 3610 N N . LEU B 1 196 ? -23.032 53.746 -12.365 1.00 13.23 215 LEU B N 1
ATOM 3611 C CA . LEU B 1 196 ? -22.578 52.389 -12.456 1.00 14.26 215 LEU B CA 1
ATOM 3612 C C . LEU B 1 196 ? -22.243 51.828 -11.077 1.00 15.43 215 LEU B C 1
ATOM 3613 O O . LEU B 1 196 ? -22.643 50.703 -10.769 1.00 14.00 215 LEU B O 1
ATOM 3626 N N . GLU B 1 198 ? -23.389 52.887 -8.155 1.00 13.09 217 GLU B N 1
ATOM 3627 C CA . GLU B 1 198 ? -24.591 52.741 -7.407 1.00 12.47 217 GLU B CA 1
ATOM 3628 C C . GLU B 1 198 ? -25.270 51.413 -7.763 1.00 12.64 217 GLU B C 1
ATOM 3629 O O . GLU B 1 198 ? -25.768 50.664 -6.863 1.00 12.99 217 GLU B O 1
ATOM 3635 N N . ARG B 1 199 ? -25.336 51.133 -9.053 1.00 12.84 218 ARG B N 1
ATOM 3636 C CA . ARG B 1 199 ? -26.018 49.940 -9.541 1.00 13.57 218 ARG B CA 1
ATOM 3637 C C . ARG B 1 199 ? -25.276 48.694 -9.053 1.00 14.41 218 ARG B C 1
ATOM 3638 O O . ARG B 1 199 ? -25.879 47.681 -8.758 1.00 14.78 218 ARG B O 1
ATOM 3646 N N . LEU B 1 200 ? -23.977 48.809 -8.926 1.00 13.78 219 LEU B N 1
ATOM 3647 C CA . LEU B 1 200 ? -23.199 47.700 -8.470 1.00 15.74 219 LEU B CA 1
ATOM 3648 C C . LEU B 1 200 ? -23.464 47.410 -6.985 1.00 15.61 219 LEU B C 1
ATOM 3649 O O . LEU B 1 200 ? -23.778 46.265 -6.635 1.00 16.83 219 LEU B O 1
ATOM 3654 N N . LYS B 1 201 ? -23.478 48.429 -6.140 1.00 15.59 220 LYS B N 1
ATOM 3655 C CA . LYS B 1 201 ? -23.716 48.205 -4.726 1.00 17.76 220 LYS B CA 1
ATOM 3656 C C . LYS B 1 201 ? -25.148 47.672 -4.494 1.00 17.76 220 LYS B C 1
ATOM 3657 O O . LYS B 1 201 ? -25.411 46.876 -3.576 1.00 17.00 220 LYS B O 1
ATOM 3663 N N . ALA B 1 202 ? -26.074 48.194 -5.273 1.00 16.58 221 ALA B N 1
ATOM 3664 C CA . ALA B 1 202 ? -27.460 47.807 -5.179 1.00 16.56 221 ALA B CA 1
ATOM 3665 C C . ALA B 1 202 ? -27.662 46.323 -5.583 1.00 17.19 221 ALA B C 1
ATOM 3666 O O . ALA B 1 202 ? -28.485 45.658 -5.018 1.00 16.24 221 ALA B O 1
ATOM 3668 N N . ASP B 1 203 ? -26.907 45.836 -6.524 1.00 14.68 222 ASP B N 1
ATOM 3669 C CA . ASP B 1 203 ? -27.060 44.480 -6.994 1.00 17.54 222 ASP B CA 1
ATOM 3670 C C . ASP B 1 203 ? -26.433 43.437 -6.087 1.00 17.68 222 ASP B C 1
ATOM 3671 O O . ASP B 1 203 ? -27.003 42.325 -5.916 1.00 17.81 222 ASP B O 1
ATOM 3676 N N . ALA B 1 204 ? -25.278 43.772 -5.509 1.00 17.92 223 ALA B N 1
ATOM 3677 C CA . ALA B 1 204 ? -24.561 42.858 -4.592 1.00 18.60 223 ALA B CA 1
ATOM 3678 C C . ALA B 1 204 ? -25.354 42.671 -3.293 1.00 18.77 223 ALA B C 1
ATOM 3679 O O . ALA B 1 204 ? -25.955 43.609 -2.807 1.00 19.31 223 ALA B O 1
ATOM 3681 N N . THR B 1 205 ? -25.414 41.449 -2.788 1.00 18.26 224 THR B N 1
ATOM 3682 C CA . THR B 1 205 ? -26.172 41.122 -1.580 1.00 19.37 224 THR B CA 1
ATOM 3683 C C . THR B 1 205 ? -25.384 40.477 -0.511 1.00 18.97 224 THR B C 1
ATOM 3684 O O . THR B 1 205 ? -25.918 40.130 0.552 1.00 18.56 224 THR B O 1
ATOM 3688 N N . ASP B 1 206 ? -24.108 40.278 -0.773 1.00 17.74 225 ASP B N 1
ATOM 3689 C CA . ASP B 1 206 ? -23.230 39.790 0.222 1.00 17.99 225 ASP B CA 1
ATOM 3690 C C . ASP B 1 206 ? -21.811 40.110 -0.232 1.00 16.51 225 ASP B C 1
ATOM 3691 O O . ASP B 1 206 ? -21.566 40.642 -1.342 1.00 13.34 225 ASP B O 1
ATOM 3696 N N . ASN B 1 207 ? -20.868 39.761 0.596 1.00 15.27 226 ASN B N 1
ATOM 3697 C CA . ASN B 1 207 ? -19.527 40.236 0.347 1.00 15.35 226 ASN B CA 1
ATOM 3698 C C . ASN B 1 207 ? -18.961 39.619 -0.891 1.00 16.12 226 ASN B C 1
ATOM 3699 O O . ASN B 1 207 ? -18.246 40.272 -1.655 1.00 15.52 226 ASN B O 1
ATOM 3704 N N . THR B 1 208 ? -19.278 38.343 -1.133 1.00 17.92 227 THR B N 1
ATOM 3705 C CA . THR B 1 208 ? -18.713 37.746 -2.324 1.00 17.98 227 THR B CA 1
ATOM 3706 C C . THR B 1 208 ? -19.295 38.270 -3.622 1.00 16.60 227 THR B C 1
ATOM 3707 O O . THR B 1 208 ? -18.527 38.460 -4.576 1.00 15.96 227 THR B O 1
ATOM 3711 N N . SER B 1 209 ? -20.590 38.484 -3.696 1.00 14.20 228 SER B N 1
ATOM 3712 C CA . SER B 1 209 ? -21.144 39.073 -4.914 1.00 15.07 228 SER B CA 1
ATOM 3713 C C . SER B 1 209 ? -20.503 40.525 -5.130 1.00 15.43 228 SER B C 1
ATOM 3714 O O . SER B 1 209 ? -20.279 40.936 -6.274 1.00 14.94 228 SER B O 1
ATOM 3717 N N . LEU B 1 210 ? -20.290 41.244 -4.038 1.00 13.78 229 LEU B N 1
ATOM 3718 C CA . LEU B 1 210 ? -19.717 42.612 -4.070 1.00 14.38 229 LEU B CA 1
ATOM 3719 C C . LEU B 1 210 ? -18.313 42.539 -4.614 1.00 13.51 229 LEU B C 1
ATOM 3720 O O . LEU B 1 210 ? -17.995 43.204 -5.616 1.00 12.68 229 LEU B O 1
ATOM 3725 N N . ALA B 1 211 ? -17.524 41.640 -4.053 1.00 13.37 230 ALA B N 1
ATOM 3726 C CA . ALA B 1 211 ? -16.135 41.450 -4.489 1.00 13.58 230 ALA B CA 1
ATOM 3727 C C . ALA B 1 211 ? -16.085 41.082 -5.944 1.00 13.11 230 ALA B C 1
ATOM 3728 O O . ALA B 1 211 ? -15.282 41.636 -6.693 1.00 15.17 230 ALA B O 1
ATOM 3730 N N . GLU B 1 212 ? -16.920 40.148 -6.378 1.00 14.09 231 GLU B N 1
ATOM 3731 C CA . GLU B 1 212 ? -16.900 39.731 -7.756 1.00 13.74 231 GLU B CA 1
ATOM 3732 C C . GLU B 1 212 ? -17.334 40.882 -8.673 1.00 13.80 231 GLU B C 1
ATOM 3733 O O . GLU B 1 212 ? -16.781 41.029 -9.686 1.00 14.41 231 GLU B O 1
ATOM 3739 N N . HIS B 1 213 ? -18.374 41.656 -8.338 1.00 15.16 232 HIS B N 1
ATOM 3740 C CA . HIS B 1 213 ? -18.695 42.823 -9.185 1.00 14.41 232 HIS B CA 1
ATOM 3741 C C . HIS B 1 213 ? -17.569 43.828 -9.268 1.00 14.59 232 HIS B C 1
ATOM 3742 O O . HIS B 1 213 ? -17.316 44.407 -10.361 1.00 13.60 232 HIS B O 1
ATOM 3749 N N . LEU B 1 214 ? -16.873 44.037 -8.142 1.00 13.61 233 LEU B N 1
ATOM 3750 C CA . LEU B 1 214 ? -15.834 45.043 -8.126 1.00 13.84 233 LEU B CA 1
ATOM 3751 C C . LEU B 1 214 ? -14.638 44.556 -8.893 1.00 14.32 233 LEU B C 1
ATOM 3752 O O . LEU B 1 214 ? -13.932 45.337 -9.535 1.00 14.01 233 LEU B O 1
ATOM 3757 N N . SER B 1 215 ? -14.425 43.248 -8.888 1.00 13.77 234 SER B N 1
ATOM 3758 C CA . SER B 1 215 ? -13.247 42.733 -9.616 1.00 12.74 234 SER B CA 1
ATOM 3759 C C . SER B 1 215 ? -13.501 42.980 -11.128 1.00 13.59 234 SER B C 1
ATOM 3760 O O . SER B 1 215 ? -12.621 43.502 -11.817 1.00 15.03 234 SER B O 1
ATOM 3763 N N . GLU B 1 216 ? -14.714 42.649 -11.623 1.00 13.75 235 GLU B N 1
ATOM 3764 C CA . GLU B 1 216 ? -15.018 42.821 -13.055 1.00 14.49 235 GLU B CA 1
ATOM 3765 C C . GLU B 1 216 ? -15.044 44.296 -13.409 1.00 14.00 235 GLU B C 1
ATOM 3766 O O . GLU B 1 216 ? -14.391 44.766 -14.332 1.00 13.78 235 GLU B O 1
ATOM 3772 N N . THR B 1 217 ? -15.761 45.044 -12.604 1.00 14.02 236 THR B N 1
ATOM 3773 C CA . THR B 1 217 ? -16.050 46.420 -12.946 1.00 14.49 236 THR B CA 1
ATOM 3774 C C . THR B 1 217 ? -14.780 47.278 -12.894 1.00 14.13 236 THR B C 1
ATOM 3775 O O . THR B 1 217 ? -14.538 48.109 -13.819 1.00 15.83 236 THR B O 1
ATOM 3779 N N . ASN B 1 218 ? -13.993 47.112 -11.845 1.00 12.96 237 ASN B N 1
ATOM 3780 C CA . ASN B 1 218 ? -12.789 47.918 -11.779 1.00 13.24 237 ASN B CA 1
ATOM 3781 C C . ASN B 1 218 ? -11.812 47.563 -12.909 1.00 13.41 237 ASN B C 1
ATOM 3782 O O . ASN B 1 218 ? -11.061 48.424 -13.381 1.00 14.22 237 ASN B O 1
ATOM 3787 N N . PHE B 1 219 ? -11.808 46.329 -13.379 1.00 14.43 238 PHE B N 1
ATOM 3788 C CA . PHE B 1 219 ? -10.968 46.014 -14.516 1.00 15.74 238 PHE B CA 1
ATOM 3789 C C . PHE B 1 219 ? -11.487 46.743 -15.775 1.00 15.14 238 PHE B C 1
ATOM 3790 O O . PHE B 1 219 ? -10.708 47.351 -16.486 1.00 15.60 238 PHE B O 1
ATOM 3798 N N . TYR B 1 220 ? -12.786 46.729 -16.046 1.00 13.83 239 TYR B N 1
ATOM 3799 C CA . TYR B 1 220 ? -13.268 47.369 -17.248 1.00 13.30 239 TYR B CA 1
ATOM 3800 C C . TYR B 1 220 ? -13.092 48.906 -17.116 1.00 13.83 239 TYR B C 1
ATOM 3801 O O . TYR B 1 220 ? -12.826 49.567 -18.103 1.00 13.41 239 TYR B O 1
ATOM 3810 N N . LEU B 1 221 ? -13.268 49.472 -15.912 1.00 13.97 240 LEU B N 1
ATOM 3811 C CA . LEU B 1 221 ? -13.072 50.908 -15.742 1.00 13.40 240 LEU B CA 1
ATOM 3812 C C . LEU B 1 221 ? -11.625 51.159 -15.999 1.00 13.36 240 LEU B C 1
ATOM 3813 O O . LEU B 1 221 ? -11.285 52.179 -16.605 1.00 15.06 240 LEU B O 1
ATOM 3818 N N . GLY B 1 222 ? -10.756 50.278 -15.496 1.00 13.55 241 GLY B N 1
ATOM 3819 C CA . GLY B 1 222 ? -9.333 50.445 -15.711 1.00 13.14 241 GLY B CA 1
ATOM 3820 C C . GLY B 1 222 ? -8.960 50.530 -17.178 1.00 14.06 241 GLY B C 1
ATOM 3821 O O . GLY B 1 222 ? -8.190 51.378 -17.598 1.00 14.22 241 GLY B O 1
ATOM 3822 N N . LYS B 1 223 ? -9.525 49.645 -17.974 1.00 14.49 242 LYS B N 1
ATOM 3823 C CA . LYS B 1 223 ? -9.208 49.605 -19.410 1.00 14.82 242 LYS B CA 1
ATOM 3824 C C . LYS B 1 223 ? -9.739 50.887 -20.054 1.00 15.20 242 LYS B C 1
ATOM 3825 O O . LYS B 1 223 ? -9.118 51.399 -20.960 1.00 16.53 242 LYS B O 1
ATOM 3831 N N . TYR B 1 224 ? -10.897 51.395 -19.619 1.00 14.71 243 TYR B N 1
ATOM 3832 C CA . TYR B 1 224 ? -11.490 52.613 -20.154 1.00 13.83 243 TYR B CA 1
ATOM 3833 C C . TYR B 1 224 ? -10.604 53.813 -19.946 1.00 14.10 243 TYR B C 1
ATOM 3834 O O . TYR B 1 224 ? -10.196 54.497 -20.903 1.00 14.54 243 TYR B O 1
ATOM 3843 N N . TYR B 1 225 ? -10.097 53.965 -18.732 1.00 13.36 244 TYR B N 1
ATOM 3844 C CA . TYR B 1 225 ? -9.208 55.030 -18.410 1.00 14.38 244 TYR B CA 1
ATOM 3845 C C . TYR B 1 225 ? -7.873 54.857 -19.059 1.00 15.96 244 TYR B C 1
ATOM 3846 O O . TYR B 1 225 ? -7.290 55.836 -19.505 1.00 16.75 244 TYR B O 1
ATOM 3855 N N . LEU B 1 226 ? -7.380 53.632 -19.121 1.00 16.25 245 LEU B N 1
ATOM 3856 C CA . LEU B 1 226 ? -6.110 53.358 -19.792 1.00 18.09 245 LEU B CA 1
ATOM 3857 C C . LEU B 1 226 ? -6.193 53.806 -21.261 1.00 18.71 245 LEU B C 1
ATOM 3858 O O . LEU B 1 226 ? -5.309 54.441 -21.767 1.00 17.70 245 LEU B O 1
ATOM 3863 N N . SER B 1 227 ? -7.302 53.524 -21.928 1.00 18.48 246 SER B N 1
ATOM 3864 C CA . SER B 1 227 ? -7.412 53.823 -23.322 1.00 20.99 246 SER B CA 1
ATOM 3865 C C . SER B 1 227 ? -7.598 55.333 -23.570 1.00 21.69 246 SER B C 1
ATOM 3866 O O . SER B 1 227 ? -7.156 55.854 -24.605 1.00 21.37 246 SER B O 1
ATOM 3869 N N . LEU B 1 228 ? -8.091 56.070 -22.573 1.00 21.03 247 LEU B N 1
ATOM 3870 C CA . LEU B 1 228 ? -8.014 57.526 -22.574 1.00 21.80 247 LEU B CA 1
ATOM 3871 C C . LEU B 1 228 ? -6.620 58.092 -22.300 1.00 21.92 247 LEU B C 1
ATOM 3872 O O . LEU B 1 228 ? -6.428 59.268 -22.391 1.00 22.34 247 LEU B O 1
ATOM 3877 N N . GLY B 1 229 ? -5.659 57.265 -21.903 1.00 21.66 248 GLY B N 1
ATOM 3878 C CA . GLY B 1 229 ? -4.320 57.741 -21.526 1.00 21.20 248 GLY B CA 1
ATOM 3879 C C . GLY B 1 229 ? -4.191 58.185 -20.061 1.00 21.21 248 GLY B C 1
ATOM 3880 O O . GLY B 1 229 ? -3.179 58.762 -19.681 1.00 21.85 248 GLY B O 1
ATOM 3881 N N . ASP B 1 230 ? -5.208 57.925 -19.222 1.00 19.90 249 ASP B N 1
ATOM 3882 C CA . ASP B 1 230 ? -5.134 58.261 -17.787 1.00 20.12 249 ASP B CA 1
ATOM 3883 C C . ASP B 1 230 ? -4.554 57.086 -16.979 1.00 20.03 249 ASP B C 1
ATOM 3884 O O . ASP B 1 230 ? -5.275 56.245 -16.441 1.00 18.22 249 ASP B O 1
ATOM 3889 N N . LEU B 1 231 ? -3.243 57.029 -16.979 1.00 19.73 250 LEU B N 1
ATOM 3890 C CA . LEU B 1 231 ? -2.486 55.941 -16.410 1.00 21.52 250 LEU B CA 1
ATOM 3891 C C . LEU B 1 231 ? -2.673 55.839 -14.920 1.00 21.11 250 LEU B C 1
ATOM 3892 O O . LEU B 1 231 ? -2.695 54.740 -14.374 1.00 19.36 250 LEU B O 1
ATOM 3897 N N . ASP B 1 232 ? -2.832 56.979 -14.246 1.00 21.19 251 ASP B N 1
ATOM 3898 C CA . ASP B 1 232 ? -2.986 56.986 -12.801 1.00 20.09 251 ASP B CA 1
ATOM 3899 C C . ASP B 1 232 ? -4.331 56.406 -12.410 1.00 17.98 251 ASP B C 1
ATOM 3900 O O . ASP B 1 232 ? -4.387 55.578 -11.544 1.00 15.55 251 ASP B O 1
ATOM 3905 N N . SER B 1 233 ? -5.413 56.802 -13.059 1.00 16.46 252 SER B N 1
ATOM 3906 C CA . SER B 1 233 ? -6.693 56.214 -12.750 1.00 16.37 252 SER B CA 1
ATOM 3907 C C . SER B 1 233 ? -6.691 54.757 -13.097 1.00 14.80 252 SER B C 1
ATOM 3908 O O . SER B 1 233 ? -7.111 53.955 -12.312 1.00 16.40 252 SER B O 1
ATOM 3911 N N . ALA B 1 234 ? -6.183 54.399 -14.286 1.00 15.39 253 ALA B N 1
ATOM 3912 C CA . ALA B 1 234 ? -6.151 52.985 -14.692 1.00 14.44 253 ALA B CA 1
ATOM 3913 C C . ALA B 1 234 ? -5.441 52.160 -13.650 1.00 14.39 253 ALA B C 1
ATOM 3914 O O . ALA B 1 234 ? -5.895 51.116 -13.266 1.00 14.28 253 ALA B O 1
ATOM 3916 N N . THR B 1 235 ? -4.280 52.614 -13.229 1.00 14.76 254 THR B N 1
ATOM 3917 C CA . THR B 1 235 ? -3.513 51.890 -12.255 1.00 15.39 254 THR B CA 1
ATOM 3918 C C . THR B 1 235 ? -4.251 51.601 -10.938 1.00 15.98 254 THR B C 1
ATOM 3919 O O . THR B 1 235 ? -4.300 50.443 -10.446 1.00 13.49 254 THR B O 1
ATOM 3923 N N . ALA B 1 236 ? -4.843 52.669 -10.388 1.00 17.32 255 ALA B N 1
ATOM 3924 C CA . ALA B 1 236 ? -5.640 52.586 -9.197 1.00 15.86 255 ALA B CA 1
ATOM 3925 C C . ALA B 1 236 ? -6.770 51.603 -9.383 1.00 14.32 255 ALA B C 1
ATOM 3926 O O . ALA B 1 236 ? -7.000 50.711 -8.520 1.00 14.34 255 ALA B O 1
ATOM 3928 N N . LEU B 1 237 ? -7.442 51.661 -10.522 1.00 13.85 256 LEU B N 1
ATOM 3929 C CA . LEU B 1 237 ? -8.560 50.775 -10.773 1.00 12.93 256 LEU B CA 1
ATOM 3930 C C . LEU B 1 237 ? -8.151 49.332 -10.932 1.00 14.03 256 LEU B C 1
ATOM 3931 O O . LEU B 1 237 ? -8.815 48.467 -10.435 1.00 13.99 256 LEU B O 1
ATOM 3936 N N . PHE B 1 238 ? -7.019 49.043 -11.564 1.00 14.45 257 PHE B N 1
ATOM 3937 C CA . PHE B 1 238 ? -6.584 47.637 -11.653 1.00 14.15 257 PHE B CA 1
ATOM 3938 C C . PHE B 1 238 ? -6.221 47.091 -10.266 1.00 15.09 257 PHE B C 1
ATOM 3939 O O . PHE B 1 238 ? -6.610 45.961 -9.912 1.00 15.88 257 PHE B O 1
ATOM 3947 N N . LYS B 1 239 ? -5.550 47.920 -9.463 1.00 14.52 258 LYS B N 1
ATOM 3948 C CA . LYS B 1 239 ? -5.236 47.519 -8.100 1.00 14.62 258 LYS B CA 1
ATOM 3949 C C . LYS B 1 239 ? -6.501 47.252 -7.288 1.00 15.89 258 LYS B C 1
ATOM 3950 O O . LYS B 1 239 ? -6.585 46.269 -6.570 1.00 16.59 258 LYS B O 1
ATOM 3956 N N . LEU B 1 240 ? -7.477 48.124 -7.432 1.00 15.37 259 LEU B N 1
ATOM 3957 C CA . LEU B 1 240 ? -8.755 47.967 -6.777 1.00 15.53 259 LEU B CA 1
ATOM 3958 C C . LEU B 1 240 ? -9.425 46.707 -7.277 1.00 16.07 259 LEU B C 1
ATOM 3959 O O . LEU B 1 240 ? -10.092 46.023 -6.520 1.00 17.69 259 LEU B O 1
ATOM 3964 N N . ALA B 1 241 ? -9.302 46.392 -8.557 1.00 14.92 260 ALA B N 1
ATOM 3965 C CA . ALA B 1 241 ? -9.874 45.119 -8.996 1.00 15.20 260 ALA B CA 1
ATOM 3966 C C . ALA B 1 241 ? -9.231 43.897 -8.290 1.00 15.12 260 ALA B C 1
ATOM 3967 O O . ALA B 1 241 ? -9.926 42.994 -7.815 1.00 13.90 260 ALA B O 1
ATOM 3969 N N . VAL B 1 242 ? -7.903 43.839 -8.318 1.00 12.36 261 VAL B N 1
ATOM 3970 C CA . VAL B 1 242 ? -7.196 42.705 -7.752 1.00 13.86 261 VAL B CA 1
ATOM 3971 C C . VAL B 1 242 ? -7.467 42.544 -6.204 1.00 15.23 261 VAL B C 1
ATOM 3972 O O . VAL B 1 242 ? -7.480 41.453 -5.686 1.00 15.82 261 VAL B O 1
ATOM 3976 N N . ALA B 1 243 ? -7.676 43.658 -5.506 1.00 15.12 262 ALA B N 1
ATOM 3977 C CA . ALA B 1 243 ? -7.888 43.706 -4.080 1.00 14.75 262 ALA B CA 1
ATOM 3978 C C . ALA B 1 243 ? -9.070 42.856 -3.637 1.00 15.74 262 ALA B C 1
ATOM 3979 O O . ALA B 1 243 ? -9.162 42.508 -2.472 1.00 19.12 262 ALA B O 1
ATOM 3981 N N . ASN B 1 244 ? -9.944 42.504 -4.554 1.00 15.25 263 ASN B N 1
ATOM 3982 C CA . ASN B 1 244 ? -11.079 41.672 -4.288 1.00 14.52 263 ASN B CA 1
ATOM 3983 C C . ASN B 1 244 ? -10.712 40.188 -4.159 1.00 15.13 263 ASN B C 1
ATOM 3984 O O . ASN B 1 244 ? -11.474 39.427 -3.596 1.00 14.41 263 ASN B O 1
ATOM 3989 N N . ASN B 1 245 ? -9.540 39.818 -4.629 1.00 14.74 264 ASN B N 1
ATOM 3990 C CA . ASN B 1 245 ? -9.072 38.423 -4.526 1.00 15.40 264 ASN B CA 1
ATOM 3991 C C . ASN B 1 245 ? -10.002 37.410 -5.245 1.00 15.86 264 ASN B C 1
ATOM 3992 O O . ASN B 1 245 ? -10.172 36.304 -4.748 1.00 16.13 264 ASN B O 1
ATOM 3997 N N . VAL B 1 246 ? -10.595 37.771 -6.381 1.00 16.11 265 VAL B N 1
ATOM 3998 C CA . VAL B 1 246 ? -11.364 36.852 -7.165 1.00 15.88 265 VAL B CA 1
ATOM 3999 C C . VAL B 1 246 ? -10.404 36.215 -8.171 1.00 17.58 265 VAL B C 1
ATOM 4000 O O . VAL B 1 246 ? -10.401 36.520 -9.370 1.00 16.96 265 VAL B O 1
ATOM 4004 N N . HIS B 1 247 ? -9.591 35.292 -7.655 1.00 16.72 266 HIS B N 1
ATOM 4005 C CA . HIS B 1 247 ? -8.405 34.811 -8.337 1.00 15.86 266 HIS B CA 1
ATOM 4006 C C . HIS B 1 247 ? -8.700 34.146 -9.708 1.00 16.63 266 HIS B C 1
ATOM 4007 O O . HIS B 1 247 ? -7.906 34.193 -10.570 1.00 18.70 266 HIS B O 1
ATOM 4014 N N . ASN B 1 248 ? -9.822 33.469 -9.858 1.00 17.34 267 ASN B N 1
ATOM 4015 C CA . ASN B 1 248 ? -10.097 32.780 -11.082 1.00 18.48 267 ASN B CA 1
ATOM 4016 C C . ASN B 1 248 ? -10.831 33.628 -12.137 1.00 19.92 267 ASN B C 1
ATOM 4017 O O . ASN B 1 248 ? -11.112 33.089 -13.230 1.00 19.24 267 ASN B O 1
ATOM 4022 N N . PHE B 1 249 ? -11.157 34.915 -11.858 1.00 17.90 268 PHE B N 1
ATOM 4023 C CA . PHE B 1 249 ? -11.750 35.762 -12.907 1.00 16.79 268 PHE B CA 1
ATOM 4024 C C . PHE B 1 249 ? -10.745 36.187 -13.927 1.00 17.03 268 PHE B C 1
ATOM 4025 O O . PHE B 1 249 ? -9.649 36.571 -13.626 1.00 17.08 268 PHE B O 1
ATOM 4033 N N . VAL B 1 250 ? -11.136 36.136 -15.174 1.00 16.96 269 VAL B N 1
ATOM 4034 C CA . VAL B 1 250 ? -10.408 36.740 -16.263 1.00 18.29 269 VAL B CA 1
ATOM 4035 C C . VAL B 1 250 ? -9.940 38.175 -15.949 1.00 16.29 269 VAL B C 1
ATOM 4036 O O . VAL B 1 250 ? -8.782 38.593 -16.168 1.00 18.08 269 VAL B O 1
ATOM 4040 N N . GLU B 1 251 ? -10.820 38.941 -15.329 1.00 14.96 270 GLU B N 1
ATOM 4041 C CA . GLU B 1 251 ? -10.550 40.354 -14.996 1.00 14.13 270 GLU B CA 1
ATOM 4042 C C . GLU B 1 251 ? -9.559 40.533 -13.942 1.00 14.95 270 GLU B C 1
ATOM 4043 O O . GLU B 1 251 ? -8.816 41.505 -13.952 1.00 14.70 270 GLU B O 1
ATOM 4049 N N . HIS B 1 252 ? -9.488 39.562 -13.026 1.00 15.04 271 HIS B N 1
ATOM 4050 C CA . HIS B 1 252 ? -8.451 39.552 -11.999 1.00 15.19 271 HIS B CA 1
ATOM 4051 C C . HIS B 1 252 ? -7.147 39.234 -12.658 1.00 15.86 271 HIS B C 1
ATOM 4052 O O . HIS B 1 252 ? -6.168 39.921 -12.423 1.00 16.57 271 HIS B O 1
ATOM 4059 N N . ARG B 1 253 ? -7.133 38.152 -13.446 1.00 16.35 272 ARG B N 1
ATOM 4060 C CA . ARG B 1 253 ? -5.897 37.772 -14.141 1.00 16.38 272 ARG B CA 1
ATOM 4061 C C . ARG B 1 253 ? -5.316 38.922 -14.958 1.00 15.55 272 ARG B C 1
ATOM 4062 O O . ARG B 1 253 ? -4.129 39.184 -14.933 1.00 14.72 272 ARG B O 1
ATOM 4070 N N . TYR B 1 254 ? -6.163 39.579 -15.735 1.00 15.42 273 TYR B N 1
ATOM 4071 C CA . TYR B 1 254 ? -5.668 40.560 -16.679 1.00 15.06 273 TYR B CA 1
ATOM 4072 C C . TYR B 1 254 ? -5.541 41.924 -16.083 1.00 15.32 273 TYR B C 1
ATOM 4073 O O . TYR B 1 254 ? -4.730 42.692 -16.566 1.00 14.36 273 TYR B O 1
ATOM 4082 N N . ALA B 1 255 ? -6.210 42.182 -14.952 1.00 15.03 274 ALA B N 1
ATOM 4083 C CA . ALA B 1 255 ? -5.827 43.320 -14.122 1.00 14.38 274 ALA B CA 1
ATOM 4084 C C . ALA B 1 255 ? -4.369 43.190 -13.650 1.00 14.46 274 ALA B C 1
ATOM 4085 O O . ALA B 1 255 ? -3.646 44.146 -13.685 1.00 13.81 274 ALA B O 1
ATOM 4087 N N . LEU B 1 256 ? -3.961 42.026 -13.166 1.00 14.68 275 LEU B N 1
ATOM 4088 C CA . LEU B 1 256 ? -2.585 41.831 -12.789 1.00 15.50 275 LEU B CA 1
ATOM 4089 C C . LEU B 1 256 ? -1.679 42.006 -13.988 1.00 15.74 275 LEU B C 1
ATOM 4090 O O . LEU B 1 256 ? -0.609 42.626 -13.899 1.00 18.62 275 LEU B O 1
ATOM 4095 N N . LEU B 1 257 ? -2.095 41.455 -15.130 1.00 16.53 276 LEU B N 1
ATOM 4096 C CA . LEU B 1 257 ? -1.297 41.598 -16.377 1.00 17.06 276 LEU B CA 1
ATOM 4097 C C . LEU B 1 257 ? -1.145 43.028 -16.737 1.00 15.81 276 LEU B C 1
ATOM 4098 O O . LEU B 1 257 ? -0.059 43.466 -16.904 1.00 16.34 276 LEU B O 1
ATOM 4103 N N . GLU B 1 258 ? -2.206 43.799 -16.795 1.00 16.31 277 GLU B N 1
ATOM 4104 C CA . GLU B 1 258 ? -2.167 45.265 -17.111 1.00 15.08 277 GLU B CA 1
ATOM 4105 C C . GLU B 1 258 ? -1.249 46.042 -16.111 1.00 17.43 277 GLU B C 1
ATOM 4106 O O . GLU B 1 258 ? -0.449 46.937 -16.504 1.00 16.39 277 GLU B O 1
ATOM 4112 N N . LEU B 1 259 ? -1.321 45.685 -14.842 1.00 17.91 278 LEU B N 1
ATOM 4113 C CA . LEU B 1 259 ? -0.455 46.296 -13.838 1.00 17.85 278 LEU B CA 1
ATOM 4114 C C . LEU B 1 259 ? 0.977 45.919 -14.167 1.00 21.55 278 LEU B C 1
ATOM 4115 O O . LEU B 1 259 ? 1.869 46.792 -14.088 1.00 20.17 278 LEU B O 1
ATOM 4120 N N . SER B 1 260 ? 1.190 44.660 -14.561 1.00 22.28 279 SER B N 1
ATOM 4121 C CA . SER B 1 260 ? 2.543 44.223 -14.945 1.00 25.58 279 SER B CA 1
ATOM 4122 C C . SER B 1 260 ? 3.054 45.045 -16.121 1.00 25.95 279 SER B C 1
ATOM 4123 O O . SER B 1 260 ? 4.181 45.524 -16.085 1.00 27.09 279 SER B O 1
ATOM 4126 N N . LEU B 1 261 ? 2.217 45.336 -17.109 1.00 25.44 280 LEU B N 1
ATOM 4127 C CA . LEU B 1 261 ? 2.592 46.194 -18.209 1.00 26.90 280 LEU B CA 1
ATOM 4128 C C . LEU B 1 261 ? 2.839 47.657 -17.820 1.00 29.76 280 LEU B C 1
ATOM 4129 O O . LEU B 1 261 ? 3.779 48.271 -18.313 1.00 28.99 280 LEU B O 1
ATOM 4134 N N . LEU B 1 262 ? 2.055 48.205 -16.912 1.00 31.64 281 LEU B N 1
ATOM 4135 C CA . LEU B 1 262 ? 2.272 49.567 -16.469 1.00 35.81 281 LEU B CA 1
ATOM 4136 C C . LEU B 1 262 ? 3.551 49.660 -15.620 1.00 42.51 281 LEU B C 1
ATOM 4137 O O . LEU B 1 262 ? 4.068 50.721 -15.451 1.00 40.13 281 LEU B O 1
ATOM 4142 N N . GLY B 1 263 ? 3.981 48.555 -15.039 1.00 52.48 282 GLY B N 1
ATOM 4143 C CA . GLY B 1 263 ? 5.111 48.539 -14.127 1.00 61.01 282 GLY B CA 1
ATOM 4144 C C . GLY B 1 263 ? 6.392 48.610 -14.932 1.00 67.36 282 GLY B C 1
ATOM 4145 O O A GLY B 1 263 ? 7.349 49.257 -14.502 0.50 69.55 282 GLY B O 1
ATOM 4146 O O B GLY B 1 263 ? 7.423 48.994 -14.372 0.50 69.49 282 GLY B O 1
ATOM 4147 N N . GLN B 1 264 ? 6.396 47.955 -16.110 1.00 73.48 283 GLN B N 1
ATOM 4148 C CA . GLN B 1 264 ? 7.492 47.998 -17.107 1.00 78.17 283 GLN B CA 1
ATOM 4149 C C . GLN B 1 264 ? 7.775 49.436 -17.607 1.00 81.11 283 GLN B C 1
ATOM 4150 O O . GLN B 1 264 ? 8.885 49.971 -17.397 1.00 82.24 283 GLN B O 1
ATOM 4152 N N . ASP B 1 265 ? 6.767 50.052 -18.245 1.00 83.90 284 ASP B N 1
ATOM 4153 C CA . ASP B 1 265 ? 6.826 51.459 -18.678 1.00 85.30 284 ASP B CA 1
ATOM 4154 C C . ASP B 1 265 ? 6.688 52.436 -17.489 1.00 85.73 284 ASP B C 1
ATOM 4155 O O . ASP B 1 265 ? 7.187 52.198 -16.377 1.00 85.86 284 ASP B O 1
#

Radius of gyration: 25.11 Å; Cα contacts (8 Å, |Δi|>4): 751; chains: 2; bounding box: 47×63×69 Å

B-factor: mean 23.52, std 9.78, range [7.93, 95.58]

GO terms:
  GO:0030674 protein-macromolecule adaptor activity (F, IDA)
  GO:0042803 protein homodimerization activity (F, IDA)
  GO:0000270 peptidoglycan metabolic process (P, IDA)
  GO:0051301 cell division (P, IMP)
  GO:0005515 protein binding (F, IPI)
  GO:0030674 protein-macromolecule adaptor activity (F, IPI)

Foldseek 3Di:
DCLLAFQADDDDPVLVVLLVVVVVLVDPPDDLLRQLVVLQVVLVSCLQQQNNVSSLVSLVSSCVSPVQASSLLSVLLVCLLVVNLVVSLVSLVSNCVSPVVPLVSLVSNLVSCQSVVNLVSSLVSLVSSCVVPLQPLVSLLSNLLSCCVVPNVVSLVVLVVSLVPYPCPDLSVLLSCVVNVNDDPVVNCVLSVPQDDRLSSLVSLLVNLLSVLSVCVVVVNNVSNLVSLVSNCSNSSSNDPSNSVSSSVNVVVVVD/DCVVVDQAFQADDDDPVLVVVLVVVVVLVDPPDDLLRQLVVLQVVLVSCLQQQNNVSSLVSLVVSCVSPVQASSLLSVLLVCLLVVNLVVSLVSLVSNCVSPVVPLVSLVSNLVSCQSVVNLVSSLVSLVSSCVVPLQPLVSLLSNLSSCCVPPNPVSLVVLVVSCVPHPVPDLCVLLSCVSNVNDDPVVNCSLVVPDDDRLSSLVSLLQNLLSVLSVCVVVVNNVSNLVSLVSNCSNVSSPDPSNSVSSVVNVVSVVD

Solvent-accessible surface area: 21829 Å² total

Sequence (515 aa):
KSEVLAVPLQPTLQQEVILAREQILASRALTDDERAQLLYERGVLYDSLGLRALARNDFSQALAIRPDPEVFNYLGIYLTQAGNFDAAYEAFDSVLELDPTYNYAHLNRGIALYYGGRDKLAQDDLLAFYQDDPNDPFRSLWLYLAEQKLDEKQAKEVLKQHFEKSDKEQWGWNIVEFYLGNISEQTLERLKADATDNTSLAEHLSETNFYLGKYYLSLGDLDSATALFKLAVANNVHNFVEHRYALLELSLLGQDSWRKSEVLAVPLQPTLQQEVILAREQILASRALTDDERAQLLYERGVLYDSLGLRALARNDFSQALAIRPDPEVFNYLGIYLTQAGNFDAAYEAFDSVLELDPTYNYAHLNRGIALYYGGRDKLAQDDLLAFYQDDPNDPFRSLWLYLAEQKLDEKQAKEVLKQHFEKSDKEQWGWNIVEFYLGNISEQTLERLKADATDNTSLAEHLSETNFYLGKYYLSLGDLDSATALFKLAVANNVHNFVEHRYALLELSLLGQD

InterPro domains:
  IPR011990 Tetratricopeptide-like helical domain superfamily [G3DSA:1.25.40.10] (20-294)
  IPR011990 Tetratricopeptide-like helical domain superfamily [SSF48452] (27-283)
  IPR019734 Tetratricopeptide repeat [PS50005] (62-95)
  IPR019734 Tetratricopeptide repeat [PS50005] (96-129)
  IPR019734 Tetratricopeptide repeat [PS50005] (234-267)
  IPR019734 Tetratricopeptide repeat [SM00028] (62-95)
  IPR019734 Tetratricopeptide repeat [SM00028] (96-129)
  IPR019734 Tetratricopeptide repeat [SM00028] (234-267)
  IPR023605 Lipoprotein NlpI [NF008391] (1-294)
  IPR023605 Lipoprotein NlpI [PIRSF004654] (2-289)
  IPR050498 Photosystem I assembly protein Ycf3 [PTHR44858] (57-195)